Protein AF-A0A658Z668-F1 (afdb_monomer)

Structure (mmCIF, N/CA/C/O backbone):
data_AF-A0A658Z668-F1
#
_entry.id   AF-A0A658Z668-F1
#
loop_
_atom_site.group_PDB
_atom_site.id
_atom_site.type_symbol
_atom_site.label_atom_id
_atom_site.label_alt_id
_atom_site.label_comp_id
_atom_site.label_asym_id
_atom_site.label_entity_id
_atom_site.label_seq_id
_atom_site.pdbx_PDB_ins_code
_atom_site.Cartn_x
_atom_site.Cartn_y
_atom_site.Cartn_z
_atom_site.occupancy
_atom_site.B_iso_or_equiv
_atom_site.auth_seq_id
_atom_site.auth_comp_id
_atom_site.auth_asym_id
_atom_site.auth_atom_id
_atom_site.pdbx_PDB_model_num
ATOM 1 N N . MET A 1 1 ? -86.043 11.017 237.817 1.00 51.12 1 MET A N 1
ATOM 2 C CA . MET A 1 1 ? -86.835 11.667 236.751 1.00 51.12 1 MET A CA 1
ATOM 3 C C . MET A 1 1 ? -86.263 11.178 235.421 1.00 51.12 1 MET A C 1
ATOM 5 O O . MET A 1 1 ? -85.084 11.389 235.200 1.00 51.12 1 MET A O 1
ATOM 9 N N . ARG A 1 2 ? -86.997 10.385 234.622 1.00 54.81 2 ARG A N 1
ATOM 10 C CA . ARG A 1 2 ? -86.433 9.617 233.476 1.00 54.81 2 ARG A CA 1
ATOM 11 C C . ARG A 1 2 ? -86.508 10.338 232.110 1.00 54.81 2 ARG A C 1
ATOM 13 O O . ARG A 1 2 ? -86.181 9.729 231.101 1.00 54.81 2 ARG A O 1
ATOM 20 N N . ALA A 1 3 ? -86.957 11.595 232.071 1.00 55.66 3 ALA A N 1
ATOM 21 C CA . ALA A 1 3 ? -87.289 12.301 230.827 1.00 55.66 3 ALA A CA 1
ATOM 22 C C . ALA A 1 3 ? -86.110 13.075 230.196 1.00 55.66 3 ALA A C 1
ATOM 24 O O . ALA A 1 3 ? -85.898 12.981 228.990 1.00 55.66 3 ALA A O 1
ATOM 25 N N . GLU A 1 4 ? -85.298 13.786 230.986 1.00 57.91 4 GLU A N 1
ATOM 26 C CA . GLU A 1 4 ? -84.188 14.606 230.454 1.00 57.91 4 GLU A CA 1
ATOM 27 C C . GLU A 1 4 ? -83.091 13.771 229.774 1.00 57.91 4 GLU A C 1
ATOM 29 O O . GLU A 1 4 ? -82.489 14.204 228.793 1.00 57.91 4 GLU A O 1
ATOM 34 N N . THR A 1 5 ? -82.894 12.524 230.216 1.00 60.66 5 THR A N 1
ATOM 35 C CA . THR A 1 5 ? -81.938 11.577 229.617 1.00 60.66 5 THR A CA 1
ATOM 36 C C . THR A 1 5 ? -82.324 11.138 228.194 1.00 60.66 5 THR A C 1
ATOM 38 O O . THR A 1 5 ? -81.481 10.602 227.475 1.00 60.66 5 THR A O 1
ATOM 41 N N . ALA A 1 6 ? -83.577 11.352 227.773 1.00 58.72 6 ALA A N 1
ATOM 42 C CA . ALA A 1 6 ? -84.041 11.053 226.417 1.00 58.72 6 ALA A CA 1
ATOM 43 C C . ALA A 1 6 ? -83.915 12.259 225.471 1.00 58.72 6 ALA A C 1
ATOM 45 O O . ALA A 1 6 ? -83.539 12.080 224.316 1.00 58.72 6 ALA A O 1
ATOM 46 N N . ALA A 1 7 ? -84.179 13.478 225.957 1.00 61.78 7 ALA A N 1
ATOM 47 C CA . ALA A 1 7 ? -84.150 14.687 225.132 1.00 61.78 7 ALA A CA 1
ATOM 48 C C . ALA A 1 7 ? -82.731 15.037 224.651 1.00 61.78 7 ALA A C 1
ATOM 50 O O . ALA A 1 7 ? -82.522 15.235 223.457 1.00 61.78 7 ALA A O 1
ATOM 51 N N . LYS A 1 8 ? -81.730 15.032 225.546 1.00 63.38 8 LYS A N 1
ATOM 52 C CA . LYS A 1 8 ? -80.357 15.422 225.170 1.00 63.38 8 LYS A CA 1
ATOM 53 C C . LYS A 1 8 ? -79.717 14.456 224.159 1.00 63.38 8 LYS A C 1
ATOM 55 O O . LYS A 1 8 ? -79.049 14.886 223.228 1.00 63.38 8 LYS A O 1
ATOM 60 N N . ARG A 1 9 ? -80.038 13.160 224.263 1.00 60.38 9 ARG A N 1
ATOM 61 C CA . ARG A 1 9 ? -79.627 12.128 223.294 1.00 60.38 9 ARG A CA 1
ATOM 62 C C . ARG A 1 9 ? -80.238 12.287 221.897 1.00 60.38 9 ARG A C 1
ATOM 64 O O . ARG A 1 9 ? -79.729 11.664 220.974 1.00 60.38 9 ARG A O 1
ATOM 71 N N . ALA A 1 10 ? -81.312 13.061 221.732 1.00 61.50 10 ALA A N 1
ATOM 72 C CA . ALA A 1 10 ? -81.869 13.357 220.414 1.00 61.50 10 ALA A CA 1
ATOM 73 C C . ALA A 1 10 ? -81.111 14.502 219.715 1.00 61.50 10 ALA A C 1
ATOM 75 O O . ALA A 1 10 ? -80.903 14.434 218.507 1.00 61.50 10 ALA A O 1
ATOM 76 N N . GLU A 1 11 ? -80.642 15.505 220.467 1.00 62.16 11 GLU A N 1
ATOM 77 C CA . GLU A 1 11 ? -79.806 16.592 219.932 1.00 62.16 11 GLU A CA 1
ATOM 78 C C . GLU A 1 11 ? -78.427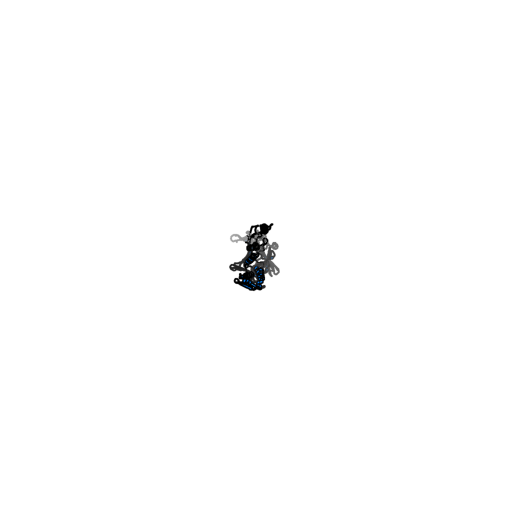 16.077 219.489 1.00 62.16 11 GLU A C 1
ATOM 80 O O . GLU A 1 11 ? -78.019 16.337 218.359 1.00 62.16 11 GLU A O 1
ATOM 85 N N . ASP A 1 12 ? -77.764 15.251 220.310 1.00 63.34 12 ASP A N 1
ATOM 86 C CA . ASP A 1 12 ? -76.439 14.684 219.990 1.00 63.34 12 ASP A CA 1
ATOM 87 C C . ASP A 1 12 ? -76.449 13.747 218.757 1.00 63.34 12 ASP A C 1
ATOM 89 O O . ASP A 1 12 ? -75.400 13.459 218.183 1.00 63.34 12 ASP A O 1
ATOM 93 N N . ILE A 1 13 ? -77.623 13.254 218.335 1.00 62.12 13 ILE A N 1
ATOM 94 C CA . ILE A 1 13 ? -77.790 12.464 217.100 1.00 62.12 13 ILE A CA 1
ATOM 95 C C . ILE A 1 13 ? -78.089 13.366 215.893 1.00 62.12 13 ILE A C 1
ATOM 97 O O . ILE A 1 13 ? -77.706 13.021 214.778 1.00 62.12 13 ILE A O 1
ATOM 101 N N . ALA A 1 14 ? -78.744 14.513 216.086 1.00 61.62 14 ALA A N 1
ATOM 102 C CA . ALA A 1 14 ? -79.091 15.420 214.993 1.00 61.62 14 ALA A CA 1
ATOM 103 C C . ALA A 1 14 ? -77.858 16.133 214.407 1.00 61.62 14 ALA A C 1
ATOM 105 O O . ALA A 1 14 ? -77.733 16.229 213.187 1.00 61.62 14 ALA A O 1
ATOM 106 N N . ASP A 1 15 ? -76.925 16.577 215.255 1.00 59.06 15 ASP A N 1
ATOM 107 C CA . ASP A 1 15 ? -75.764 17.373 214.817 1.00 59.06 15 ASP A CA 1
ATOM 108 C C . ASP A 1 15 ? -74.731 16.536 214.025 1.00 59.06 15 ASP A C 1
ATOM 110 O O . ASP A 1 15 ? -74.066 17.025 213.111 1.00 59.06 15 ASP A O 1
ATOM 114 N N . VAL A 1 16 ? -74.680 15.223 214.286 1.00 58.44 16 VAL A N 1
ATOM 115 C CA . VAL A 1 16 ? -73.841 14.241 213.565 1.00 58.44 16 VAL A CA 1
ATOM 116 C C . VAL A 1 16 ? -74.405 13.887 212.169 1.00 58.44 16 VAL A C 1
ATOM 118 O O . VAL A 1 16 ? -73.745 13.198 211.393 1.00 58.44 16 VAL A O 1
ATOM 121 N N . VAL A 1 17 ? -75.612 14.354 211.815 1.00 59.47 17 VAL A N 1
ATOM 122 C CA . VAL A 1 17 ? -76.338 13.979 210.579 1.00 59.47 17 VAL A CA 1
ATOM 123 C C . VAL A 1 17 ? -76.472 15.156 209.588 1.00 59.47 17 VAL A C 1
ATOM 125 O O . VAL A 1 17 ? -77.280 15.130 208.661 1.00 59.47 17 VAL A O 1
ATOM 128 N N . SER A 1 18 ? -75.624 16.181 209.707 1.00 61.19 18 SER A N 1
ATOM 129 C CA . SER A 1 18 ? -75.450 17.183 208.646 1.00 61.19 18 SER A CA 1
ATOM 130 C C . SER A 1 18 ? -74.690 16.580 207.447 1.00 61.19 18 SER A C 1
ATOM 132 O O . SER A 1 18 ? -73.541 16.156 207.556 1.00 61.19 18 SER A O 1
ATOM 134 N N . LEU A 1 19 ? -75.351 16.494 206.285 1.00 65.38 19 LEU A N 1
ATOM 135 C CA . LEU A 1 19 ? -74.789 15.926 205.051 1.00 65.38 19 LEU A CA 1
ATOM 136 C C . LEU A 1 19 ? -74.357 17.044 204.087 1.00 65.38 19 LEU A C 1
ATOM 138 O O . LEU A 1 19 ? -75.181 17.860 203.683 1.00 65.38 19 LEU A O 1
ATOM 142 N N . GLU A 1 20 ? -73.082 17.050 203.696 1.00 69.06 20 GLU A N 1
ATOM 143 C CA . GLU A 1 20 ? -72.516 17.957 202.684 1.00 69.06 20 GLU A CA 1
ATOM 144 C C . GLU A 1 20 ? -72.398 17.290 201.297 1.00 69.06 20 GLU A C 1
ATOM 146 O O . GLU A 1 20 ? -72.355 16.061 201.193 1.00 69.06 20 GLU A O 1
ATOM 151 N N . ASP A 1 21 ? -72.276 18.094 200.235 1.00 77.75 21 ASP A N 1
ATOM 152 C CA . ASP A 1 21 ? -72.000 17.624 198.869 1.00 77.75 21 ASP A CA 1
ATOM 153 C C . ASP A 1 21 ? -70.563 17.079 198.706 1.00 77.75 21 ASP A C 1
ATOM 155 O O . ASP A 1 21 ? -69.628 17.492 199.396 1.00 77.75 21 ASP A O 1
ATOM 159 N N . ALA A 1 22 ? -70.365 16.132 197.783 1.00 78.12 22 ALA A N 1
ATOM 160 C CA . ALA A 1 22 ? -69.050 15.545 197.518 1.00 78.12 22 ALA A CA 1
ATOM 161 C C . ALA A 1 22 ? -68.201 16.393 196.560 1.00 78.12 22 ALA A C 1
ATOM 163 O O . ALA A 1 22 ? -68.701 17.023 195.630 1.00 78.12 22 ALA A O 1
ATOM 164 N N . SER A 1 23 ? -66.883 16.294 196.718 1.00 77.44 23 SER A N 1
ATOM 165 C CA . SER A 1 23 ? -65.896 16.760 195.745 1.00 77.44 23 SER A CA 1
ATOM 166 C C . SER A 1 23 ? -64.946 15.622 195.359 1.00 77.44 23 SER A C 1
ATOM 168 O O . SER A 1 23 ? -64.979 14.530 195.926 1.00 77.44 23 SER A O 1
ATOM 170 N N . THR A 1 24 ? -64.028 15.881 194.428 1.00 75.56 24 THR A N 1
ATOM 171 C CA . THR A 1 24 ? -62.938 14.947 194.090 1.00 75.56 24 THR A CA 1
ATOM 172 C C . THR A 1 24 ? -61.946 14.711 195.241 1.00 75.56 24 THR A C 1
ATOM 174 O O . THR A 1 24 ? -61.105 13.820 195.140 1.00 75.56 24 THR A O 1
ATOM 177 N N . THR A 1 25 ? -62.043 15.467 196.344 1.00 75.38 25 THR A N 1
ATOM 178 C CA . THR A 1 25 ? -61.158 15.379 197.521 1.00 75.38 25 THR A CA 1
ATOM 179 C C . THR A 1 25 ? -61.887 15.208 198.864 1.00 75.38 25 THR A C 1
ATOM 181 O O . THR A 1 25 ? -61.241 14.852 199.850 1.00 75.38 25 THR A O 1
ATOM 184 N N . LYS A 1 26 ? -63.214 15.402 198.933 1.00 73.69 26 LYS A N 1
ATOM 185 C CA . LYS A 1 26 ? -64.041 15.269 200.150 1.00 73.69 26 LYS A CA 1
ATOM 186 C C . LYS A 1 26 ? -65.277 14.406 199.870 1.00 73.69 26 LYS A C 1
ATOM 188 O O . LYS A 1 26 ? -65.947 14.579 198.857 1.00 73.69 26 LYS A O 1
ATOM 193 N N . LYS A 1 27 ? -65.594 13.468 200.770 1.00 76.25 27 LYS A N 1
ATOM 194 C CA . LYS A 1 27 ? -66.795 12.617 200.659 1.00 76.25 27 LYS A CA 1
ATOM 195 C C . LYS A 1 27 ? -68.055 13.401 201.043 1.00 76.25 27 LYS A C 1
ATOM 197 O O . LYS A 1 27 ? -68.027 14.123 202.034 1.00 76.25 27 LYS A O 1
ATOM 202 N N . GLY A 1 28 ? -69.139 13.177 200.305 1.00 77.69 28 GLY A N 1
ATOM 203 C CA . GLY A 1 28 ? -70.449 13.802 200.497 1.00 77.69 28 GLY A CA 1
ATOM 204 C C . GLY A 1 28 ? -71.508 13.182 199.574 1.00 77.69 28 GLY A C 1
ATOM 205 O O . GLY A 1 28 ? -71.284 12.098 199.026 1.00 77.69 28 GLY A O 1
ATOM 206 N N . ILE A 1 29 ? -72.640 13.859 199.382 1.00 78.31 29 ILE A N 1
ATOM 207 C CA . ILE A 1 29 ? -73.712 13.481 198.438 1.00 78.31 29 ILE A CA 1
ATOM 208 C C . ILE A 1 29 ? -73.478 14.092 197.043 1.00 78.31 29 ILE A C 1
ATOM 210 O O . ILE A 1 29 ? -72.864 15.143 196.920 1.00 78.31 29 ILE A O 1
ATOM 214 N N . VAL A 1 30 ? -73.932 13.430 195.971 1.00 79.88 30 VAL A N 1
ATOM 215 C CA . VAL A 1 30 ? -73.777 13.900 194.575 1.00 79.88 30 VAL A CA 1
ATOM 216 C C . VAL A 1 30 ? -75.022 13.567 193.754 1.00 79.88 30 VAL A C 1
ATOM 218 O O . VAL A 1 30 ? -75.559 12.462 193.843 1.00 79.88 30 VAL A O 1
ATOM 221 N N . GLN A 1 31 ? -75.454 14.507 192.908 1.00 82.88 31 GLN A N 1
ATOM 222 C CA . GLN A 1 31 ? -76.500 14.274 191.910 1.00 82.88 31 GLN A CA 1
ATOM 223 C C . GLN A 1 31 ? -75.943 13.610 190.638 1.00 82.88 31 GLN A C 1
ATOM 225 O O . GLN A 1 31 ? -74.828 13.887 190.192 1.00 82.88 31 GLN A O 1
ATOM 230 N N . LEU A 1 32 ? -76.748 12.732 190.031 1.00 83.19 32 LEU A N 1
ATOM 231 C CA . LEU A 1 32 ? -76.383 11.965 188.838 1.00 83.19 32 LEU A CA 1
ATOM 232 C C . LEU A 1 32 ? -77.015 12.559 187.569 1.00 83.19 32 LEU A C 1
ATOM 234 O O . LEU A 1 32 ? -78.211 12.845 187.551 1.00 83.19 32 LEU A O 1
ATOM 238 N N . SER A 1 33 ? -76.249 12.660 186.478 1.00 84.94 33 SER A N 1
ATOM 239 C CA . SER A 1 33 ? -76.722 13.154 185.174 1.00 84.94 33 SER A CA 1
ATOM 240 C C . SER A 1 33 ? -76.619 12.101 184.070 1.00 84.94 33 SER A C 1
ATOM 242 O O . SER A 1 33 ? -75.652 11.347 183.993 1.00 84.94 33 SER A O 1
ATOM 244 N N . SER A 1 34 ? -77.618 12.061 183.183 1.00 83.00 34 SER A N 1
ATOM 245 C CA . SER A 1 34 ? -77.660 11.150 182.023 1.00 83.00 34 SER A CA 1
ATOM 246 C C . SER A 1 34 ? -77.466 11.848 180.669 1.00 83.00 34 SER A C 1
ATOM 248 O O . SER A 1 34 ? -77.690 11.223 179.633 1.00 83.00 34 SER A O 1
ATOM 250 N N . ALA A 1 35 ? -77.072 13.125 180.655 1.00 82.31 35 ALA A N 1
ATOM 251 C CA . ALA A 1 35 ? -76.768 13.845 179.419 1.00 82.31 35 ALA A CA 1
ATOM 252 C C . ALA A 1 35 ? -75.419 13.390 178.832 1.00 82.31 35 ALA A C 1
ATOM 254 O O . ALA A 1 35 ? -74.403 13.376 179.523 1.00 82.31 35 ALA A O 1
ATOM 255 N N . THR A 1 36 ? -75.397 13.050 177.542 1.00 82.75 36 THR A N 1
ATOM 256 C CA . THR A 1 36 ? -74.214 12.530 176.822 1.00 82.75 36 THR A CA 1
ATOM 257 C C . THR A 1 36 ? -73.243 13.620 176.356 1.00 82.75 36 THR A C 1
ATOM 259 O O . THR A 1 36 ? -72.246 13.326 175.706 1.00 82.75 36 THR A O 1
ATOM 262 N N . ASN A 1 37 ? -73.553 14.879 176.661 1.00 82.50 37 ASN A N 1
ATOM 263 C CA . ASN A 1 37 ? -72.807 16.086 176.307 1.00 82.50 37 ASN A CA 1
ATOM 264 C C . ASN A 1 37 ? -72.781 17.104 177.470 1.00 82.50 37 ASN A C 1
ATOM 266 O O . ASN A 1 37 ? -72.728 18.309 177.236 1.00 82.50 37 ASN A O 1
ATOM 270 N N . SER A 1 38 ? -72.881 16.631 178.720 1.00 79.50 38 SER A N 1
ATOM 271 C CA . SER A 1 38 ? -72.844 17.496 179.908 1.00 79.50 38 SER A CA 1
ATOM 272 C C . SER A 1 38 ? -71.505 18.229 180.028 1.00 79.50 38 SER A C 1
ATOM 274 O O . SER A 1 38 ? -70.455 17.600 179.949 1.00 79.50 38 SER A O 1
ATOM 276 N N . ALA A 1 39 ? -71.559 19.536 180.296 1.00 79.75 39 ALA A N 1
ATOM 277 C CA . ALA A 1 39 ? -70.400 20.367 180.638 1.00 79.75 39 ALA A CA 1
ATOM 278 C C . ALA A 1 39 ? -70.295 20.670 182.151 1.00 79.75 39 ALA A C 1
ATOM 280 O O . ALA A 1 39 ? -69.489 21.498 182.561 1.00 79.75 39 ALA A O 1
ATOM 281 N N . SER A 1 40 ? -71.141 20.052 182.985 1.00 77.50 40 SER A N 1
ATOM 282 C CA . SER A 1 40 ? -71.130 20.243 184.443 1.00 77.50 40 SER A CA 1
ATOM 283 C C . SER A 1 40 ? -70.110 19.325 185.121 1.00 77.50 40 SER A C 1
ATOM 285 O O . SER A 1 40 ? -70.158 18.111 184.931 1.00 77.50 40 SER A O 1
ATOM 287 N N . GLU A 1 41 ? -69.247 19.908 185.957 1.00 77.19 41 GLU A N 1
ATOM 288 C CA . GLU A 1 41 ? -68.268 19.194 186.795 1.00 77.19 41 GLU A CA 1
ATOM 289 C C . GLU A 1 41 ? -68.808 18.830 188.195 1.00 77.19 41 GLU A C 1
ATOM 291 O O . GLU A 1 41 ? -68.177 18.072 188.926 1.00 77.19 41 GLU A O 1
ATOM 296 N N . SER A 1 42 ? -69.987 19.340 188.574 1.00 75.06 42 SER A N 1
ATOM 297 C CA . SER A 1 42 ? -70.639 19.094 189.873 1.00 75.06 42 SER A CA 1
ATOM 298 C C . SER A 1 42 ? -71.630 17.919 189.868 1.00 75.06 42 SER A C 1
ATOM 300 O O . SER A 1 42 ? -72.244 17.619 190.891 1.00 75.06 42 SER A O 1
ATOM 302 N N . LEU A 1 43 ? -71.797 17.243 188.726 1.00 84.00 43 LEU A N 1
ATOM 303 C CA . LEU A 1 43 ? -72.711 16.114 188.539 1.00 84.00 43 LEU A CA 1
ATOM 304 C C . LEU A 1 43 ? -71.938 14.882 188.065 1.00 84.00 43 LEU A C 1
ATOM 306 O O . LEU A 1 43 ? -71.180 14.957 187.099 1.00 84.00 43 LEU A O 1
ATOM 310 N N . ALA A 1 44 ? -72.175 13.718 188.672 1.00 82.31 44 ALA A N 1
ATOM 311 C CA . ALA A 1 44 ? -71.560 12.481 188.194 1.00 82.31 44 ALA A CA 1
ATOM 312 C C . ALA A 1 44 ? -72.331 11.901 186.995 1.00 82.31 44 ALA A C 1
ATOM 314 O O . ALA A 1 44 ? -73.559 11.774 187.015 1.00 82.31 44 ALA A O 1
ATOM 315 N N . ALA A 1 45 ? -71.607 11.517 185.943 1.00 82.88 45 ALA A N 1
ATOM 316 C CA . ALA A 1 45 ? -72.193 10.884 184.765 1.00 82.88 45 ALA A CA 1
ATOM 317 C C . ALA A 1 45 ? -72.724 9.476 185.090 1.00 82.88 45 ALA A C 1
ATOM 319 O O . ALA A 1 45 ? -72.027 8.651 185.683 1.00 82.88 45 ALA A O 1
ATOM 320 N N . THR A 1 46 ? -73.948 9.163 184.661 1.00 86.62 46 THR A N 1
ATOM 321 C CA . THR A 1 46 ? -74.492 7.804 184.764 1.00 86.62 46 THR A CA 1
ATOM 322 C C . THR A 1 46 ? -73.855 6.868 183.737 1.00 86.62 46 THR A C 1
ATOM 324 O O . THR A 1 46 ? -73.473 7.275 182.637 1.00 86.62 46 THR A O 1
ATOM 327 N N . ALA A 1 47 ? -73.850 5.564 184.035 1.00 84.38 47 ALA A N 1
ATOM 328 C CA . ALA A 1 47 ? -73.417 4.527 183.093 1.00 84.38 47 ALA A CA 1
ATOM 329 C C . ALA A 1 47 ? -74.157 4.585 181.736 1.00 84.38 47 ALA A C 1
ATOM 331 O O . ALA A 1 47 ? -73.593 4.217 180.706 1.00 84.38 47 ALA A O 1
ATOM 332 N N . LYS A 1 48 ? -75.398 5.101 181.712 1.00 85.38 48 LYS A N 1
ATOM 333 C CA . LYS A 1 48 ? -76.166 5.331 180.479 1.00 85.38 48 LYS A CA 1
ATOM 334 C C . LYS A 1 48 ? -75.500 6.375 179.576 1.00 85.38 48 LYS A C 1
ATOM 336 O O . LYS A 1 48 ? -75.400 6.137 178.376 1.00 85.38 48 LYS A O 1
ATOM 341 N N . ALA A 1 49 ? -75.033 7.493 180.137 1.00 87.06 49 ALA A N 1
ATOM 342 C CA . ALA A 1 49 ? -74.348 8.533 179.370 1.00 87.06 49 ALA A CA 1
ATOM 343 C C . ALA A 1 49 ? -73.012 8.020 178.805 1.00 87.06 49 ALA A C 1
ATOM 345 O O . ALA A 1 49 ? -72.747 8.170 177.613 1.00 87.06 49 ALA A O 1
ATOM 346 N N . VAL A 1 50 ? -72.224 7.330 179.640 1.00 86.06 50 VAL A N 1
ATOM 347 C CA . VAL A 1 50 ? -70.933 6.736 179.247 1.00 86.06 50 VAL A CA 1
ATOM 348 C C . VAL A 1 50 ? -71.097 5.730 178.102 1.00 86.06 50 VAL A C 1
ATOM 350 O O . VAL A 1 50 ? -70.346 5.787 177.128 1.00 86.06 50 VAL A O 1
ATOM 353 N N . LYS A 1 51 ? -72.106 4.845 178.160 1.00 86.56 51 LYS A N 1
ATOM 354 C CA . LYS A 1 51 ? -72.318 3.837 177.108 1.00 86.56 51 LYS A CA 1
ATOM 355 C C . LYS A 1 51 ? -72.596 4.467 175.739 1.00 86.56 51 LYS A C 1
ATOM 357 O O . LYS A 1 51 ? -72.005 4.035 174.757 1.00 86.56 51 LYS A O 1
ATOM 362 N N . VAL A 1 52 ? -73.456 5.486 175.663 1.00 87.38 52 VAL A N 1
ATOM 363 C CA . VAL A 1 52 ? -73.821 6.116 174.377 1.00 87.38 52 VAL A CA 1
ATOM 364 C C . VAL A 1 52 ? -72.616 6.797 173.721 1.00 87.38 52 VAL A C 1
ATOM 366 O O . VAL A 1 52 ? -72.427 6.672 172.513 1.00 87.38 52 VAL A O 1
ATOM 369 N N . VAL A 1 53 ? -71.762 7.460 174.508 1.00 86.25 53 VAL A N 1
ATOM 370 C CA . VAL A 1 53 ? -70.512 8.057 174.003 1.00 86.25 53 VAL A CA 1
ATOM 371 C C . VAL A 1 53 ? -69.567 6.976 173.459 1.00 86.25 53 VAL A C 1
ATOM 373 O O . VAL A 1 53 ? -68.963 7.157 172.398 1.00 86.25 53 VAL A O 1
ATOM 376 N N . MET A 1 54 ? -69.479 5.825 174.132 1.00 86.19 54 MET A N 1
ATOM 377 C CA . MET A 1 54 ? -68.645 4.708 173.680 1.00 86.19 54 MET A CA 1
ATOM 378 C C . MET A 1 54 ? -69.192 4.043 172.403 1.00 86.19 54 MET A C 1
ATOM 380 O O . MET A 1 54 ? -68.426 3.756 171.483 1.00 86.19 54 MET A O 1
ATOM 384 N N . ASP A 1 55 ? -70.513 3.854 172.310 1.00 85.69 55 ASP A N 1
ATOM 385 C CA . ASP A 1 55 ? -71.186 3.279 171.137 1.00 85.69 55 ASP A CA 1
ATOM 386 C C . ASP A 1 55 ? -70.983 4.140 169.871 1.00 85.69 55 ASP A C 1
ATOM 388 O O . ASP A 1 55 ? -70.803 3.591 168.785 1.00 85.69 55 ASP A O 1
ATOM 392 N N . GLU A 1 56 ? -70.980 5.475 169.989 1.00 85.19 56 GLU A N 1
ATOM 393 C CA . GLU A 1 56 ? -70.674 6.384 168.869 1.00 85.19 56 GLU A CA 1
ATOM 394 C C . GLU A 1 56 ? -69.181 6.430 168.524 1.00 85.19 56 GLU A C 1
ATOM 396 O O . GLU A 1 56 ? -68.817 6.477 167.348 1.00 85.19 56 GLU A O 1
ATOM 401 N N . THR A 1 57 ? -68.299 6.372 169.525 1.00 82.69 57 THR A N 1
ATOM 402 C CA . THR A 1 57 ? -66.845 6.357 169.286 1.00 82.69 57 THR A CA 1
ATOM 403 C C . THR A 1 57 ? -66.437 5.124 168.472 1.00 82.69 57 THR A C 1
ATOM 405 O O . THR A 1 57 ? -65.651 5.240 167.534 1.00 82.69 57 THR A O 1
ATOM 408 N N . ASN A 1 58 ? -67.062 3.971 168.736 1.00 81.44 58 ASN A N 1
ATOM 409 C CA . ASN A 1 58 ? -66.844 2.721 168.001 1.00 81.44 58 ASN A CA 1
ATOM 410 C C . ASN A 1 58 ? -67.310 2.738 166.527 1.00 81.44 58 ASN A C 1
ATOM 412 O O . ASN A 1 58 ? -67.002 1.800 165.794 1.00 81.44 58 ASN A O 1
ATOM 416 N N . LYS A 1 59 ? -68.040 3.766 166.065 1.00 79.62 59 LYS A N 1
ATOM 417 C CA . LYS A 1 59 ? -68.477 3.895 164.657 1.00 79.62 59 LYS A CA 1
ATOM 418 C C . LYS A 1 59 ? -67.516 4.701 163.780 1.00 79.62 59 LYS A C 1
ATOM 420 O O . LYS A 1 59 ? -67.720 4.768 162.569 1.00 79.62 59 LYS A O 1
ATOM 425 N N . LYS A 1 60 ? -66.505 5.357 164.360 1.00 80.06 60 LYS A N 1
ATOM 426 C CA . LYS A 1 60 ? -65.574 6.224 163.621 1.00 80.06 60 LYS A CA 1
ATOM 427 C C . LYS A 1 60 ? -64.286 5.481 163.272 1.00 80.06 60 LYS A C 1
ATOM 429 O O . LYS A 1 60 ? -63.772 4.699 164.064 1.00 80.06 60 LYS A O 1
ATOM 434 N N . ALA A 1 61 ? -63.758 5.740 162.077 1.00 73.94 61 ALA A N 1
ATOM 435 C CA . ALA A 1 61 ? -62.505 5.144 161.626 1.00 73.94 61 ALA A CA 1
ATOM 436 C C . ALA A 1 61 ? -61.285 5.748 162.364 1.00 73.94 61 ALA A C 1
ATOM 438 O O . ALA A 1 61 ? -61.334 6.923 162.746 1.00 73.94 61 ALA A O 1
ATOM 439 N N . PRO A 1 62 ? -60.179 4.994 162.536 1.00 76.44 62 PRO A N 1
ATOM 440 C CA . PRO A 1 62 ? -58.934 5.521 163.093 1.00 76.44 62 PRO A CA 1
ATOM 441 C C . PRO A 1 62 ? -58.395 6.711 162.290 1.00 76.44 62 PRO A C 1
ATOM 443 O O . PRO A 1 62 ? -58.383 6.683 161.060 1.00 76.44 62 PRO A O 1
ATOM 446 N N . LEU A 1 63 ? -57.909 7.744 162.987 1.00 76.56 63 LEU A N 1
ATOM 447 C CA . LEU A 1 63 ? -57.448 8.990 162.359 1.00 76.56 63 LEU A CA 1
ATOM 448 C C . LEU A 1 63 ? -56.193 8.799 161.486 1.00 76.56 63 LEU A C 1
ATOM 450 O O . LEU A 1 63 ? -56.042 9.475 160.473 1.00 76.56 63 LEU A O 1
ATOM 454 N N . ASN A 1 64 ? -55.313 7.866 161.863 1.00 67.88 64 ASN A N 1
ATOM 455 C CA . ASN A 1 64 ? -54.139 7.480 161.081 1.00 67.88 64 ASN A CA 1
ATOM 456 C C . ASN A 1 64 ? -54.393 6.149 160.366 1.00 67.88 64 ASN A C 1
ATOM 458 O O . ASN A 1 64 ? -54.699 5.150 161.014 1.00 67.88 64 ASN A O 1
ATOM 462 N N . SER A 1 65 ? -54.191 6.139 159.046 1.00 70.38 65 SER A N 1
ATOM 463 C CA . SER A 1 65 ? -54.293 4.959 158.170 1.00 70.38 65 SER A CA 1
ATOM 464 C C . SER A 1 65 ? -55.588 4.138 158.337 1.00 70.38 65 SER A C 1
ATOM 466 O O . SER A 1 65 ? -55.523 2.949 158.658 1.00 70.38 65 SER A O 1
ATOM 468 N N . PRO A 1 66 ? -56.778 4.733 158.118 1.00 77.62 66 PRO A N 1
ATOM 469 C CA . PRO A 1 66 ? -58.031 3.986 158.149 1.00 77.62 66 PRO A CA 1
ATOM 470 C C . PRO A 1 66 ? -58.052 2.910 157.053 1.00 77.62 66 PRO A C 1
ATOM 472 O O . PRO A 1 66 ? -57.937 3.210 155.864 1.00 77.62 66 PRO A O 1
ATOM 475 N N . ALA A 1 67 ? -58.247 1.650 157.447 1.00 77.50 67 ALA A N 1
ATOM 476 C CA . ALA A 1 67 ? -58.486 0.559 156.510 1.00 77.50 67 ALA A CA 1
ATOM 477 C C . ALA A 1 67 ? -59.900 0.689 155.919 1.00 77.50 67 ALA A C 1
ATOM 479 O O . ALA A 1 67 ? -60.893 0.404 156.590 1.00 77.50 67 ALA A O 1
ATOM 480 N N . LEU A 1 68 ? -59.995 1.150 154.671 1.00 77.81 68 LEU A N 1
ATOM 481 C CA . LEU A 1 68 ? -61.267 1.284 153.964 1.00 77.81 68 LEU A CA 1
ATOM 482 C C . LEU A 1 68 ? -61.742 -0.089 153.467 1.00 77.81 68 LEU A C 1
ATOM 484 O O . LEU A 1 68 ? -60.998 -0.805 152.800 1.00 77.81 68 LEU A O 1
ATOM 488 N N . THR A 1 69 ? -62.993 -0.440 153.761 1.00 70.12 69 THR A N 1
ATOM 489 C CA . THR A 1 69 ? -63.651 -1.666 153.286 1.00 70.12 69 THR A CA 1
ATOM 490 C C . THR A 1 69 ? -64.944 -1.323 152.539 1.00 70.12 69 THR A C 1
ATOM 492 O O . THR A 1 69 ? -65.498 -0.234 152.693 1.00 70.12 69 THR A O 1
ATOM 495 N N . GLY A 1 70 ? -65.414 -2.228 151.675 1.00 75.62 70 GLY A N 1
ATOM 496 C CA . GLY A 1 70 ? -66.508 -1.938 150.742 1.00 75.62 70 GLY A CA 1
ATOM 497 C C . GLY A 1 70 ? -66.032 -1.149 149.516 1.00 75.62 70 GLY A C 1
ATOM 498 O O . GLY A 1 70 ? -64.929 -1.375 149.027 1.00 75.62 70 GLY A O 1
ATOM 499 N N . THR A 1 71 ? -66.871 -0.243 148.997 1.00 75.88 71 THR A N 1
ATOM 500 C CA . THR A 1 71 ? -66.576 0.563 147.791 1.00 75.88 71 THR A CA 1
ATOM 501 C C . THR A 1 71 ? -66.468 2.055 148.150 1.00 75.88 71 THR A C 1
ATOM 503 O O . THR A 1 71 ? -67.452 2.783 148.016 1.00 75.88 71 THR A O 1
ATOM 506 N N . PRO A 1 72 ? -65.317 2.534 148.659 1.00 76.56 72 PRO A N 1
ATOM 507 C CA . PRO A 1 72 ? -65.144 3.940 149.018 1.00 76.56 72 PRO A CA 1
ATOM 508 C C . PRO A 1 72 ? -65.125 4.841 147.773 1.00 76.56 72 PRO A C 1
ATOM 510 O O . PRO A 1 72 ? -64.358 4.619 146.837 1.00 76.56 72 PRO A O 1
ATOM 513 N N . THR A 1 73 ? -65.943 5.894 147.772 1.00 79.12 73 THR A N 1
ATOM 514 C CA . THR A 1 73 ? -66.008 6.887 146.689 1.00 79.12 73 THR A CA 1
ATOM 515 C C . THR A 1 73 ? -65.179 8.128 147.017 1.00 79.12 73 THR A C 1
ATOM 517 O O . THR A 1 73 ? -65.332 8.701 148.094 1.00 79.12 73 THR A O 1
ATOM 520 N N . THR A 1 74 ? -64.364 8.591 146.067 1.00 79.56 74 THR A N 1
ATOM 521 C CA . THR A 1 74 ? -63.575 9.835 146.155 1.00 79.56 74 THR A CA 1
ATOM 522 C C . THR A 1 74 ? -63.825 10.711 144.915 1.00 79.56 74 THR A C 1
ATOM 524 O O . THR A 1 74 ? -64.064 10.151 143.839 1.00 79.56 74 THR A O 1
ATOM 527 N N . PRO A 1 75 ? -63.786 12.056 145.011 1.00 84.56 75 PRO A N 1
ATOM 528 C CA . PRO A 1 75 ? -63.861 12.934 143.843 1.00 84.56 75 PRO A CA 1
ATOM 529 C C . PRO A 1 75 ? -62.780 12.623 142.794 1.00 84.56 75 PRO A C 1
ATOM 531 O O . PRO A 1 75 ? -61.656 12.247 143.126 1.00 84.56 75 PRO A O 1
ATOM 534 N N . THR A 1 76 ? -63.105 12.808 141.512 1.00 84.69 76 THR A N 1
ATOM 535 C CA . THR A 1 76 ? -62.127 12.686 140.418 1.00 84.69 76 THR A CA 1
ATOM 536 C C . THR A 1 76 ? -61.254 13.938 140.357 1.00 84.69 76 THR A C 1
ATOM 538 O O . THR A 1 76 ? -61.769 15.045 140.217 1.00 84.69 76 THR A O 1
ATOM 541 N N . ALA A 1 77 ? -59.936 13.768 140.465 1.00 83.44 77 ALA A N 1
ATOM 542 C CA . ALA A 1 77 ? -58.983 14.875 140.434 1.00 83.44 77 ALA A CA 1
ATOM 543 C C . ALA A 1 77 ? -58.763 15.427 139.003 1.00 83.44 77 ALA A C 1
ATOM 545 O O . ALA A 1 77 ? -58.872 14.668 138.035 1.00 83.44 77 ALA A O 1
ATOM 546 N N . PRO A 1 78 ? -58.404 16.718 138.839 1.00 83.50 78 PRO A N 1
ATOM 547 C CA . PRO A 1 78 ? -58.005 17.281 137.546 1.00 83.50 78 PRO A CA 1
ATOM 548 C C . PRO A 1 78 ? -56.744 16.618 136.963 1.00 83.50 78 PRO A C 1
ATOM 550 O O . PRO A 1 78 ? -55.833 16.235 137.704 1.00 83.50 78 PRO A O 1
ATOM 553 N N . LYS A 1 79 ? -56.658 16.522 135.627 1.00 75.81 79 LYS A N 1
ATOM 554 C CA . LYS A 1 79 ? -55.505 15.953 134.894 1.00 75.81 79 LYS A CA 1
ATOM 555 C C . LYS A 1 79 ? -54.187 16.620 135.322 1.00 75.81 79 LYS A C 1
ATOM 557 O O . LYS A 1 79 ? -54.079 17.840 135.275 1.00 75.81 79 LYS A O 1
ATOM 562 N N . GLY A 1 80 ? -53.190 15.817 135.704 1.00 79.31 80 GLY A N 1
ATOM 563 C CA . GLY A 1 80 ? -51.879 16.304 136.160 1.00 79.31 80 GLY A CA 1
ATOM 564 C C . GLY A 1 80 ? -51.737 16.452 137.680 1.00 79.31 80 GLY A C 1
ATOM 565 O O . GLY A 1 80 ? -50.673 16.847 138.148 1.00 79.31 80 GLY A O 1
ATOM 566 N N . THR A 1 81 ? -52.766 16.106 138.461 1.00 85.62 81 THR A N 1
ATOM 567 C CA . THR A 1 81 ? -52.673 16.048 139.928 1.00 85.62 81 THR A CA 1
ATOM 568 C C . THR A 1 81 ? -51.656 14.984 140.361 1.00 85.62 81 THR A C 1
ATOM 570 O O . THR A 1 81 ? -51.772 13.816 139.990 1.00 85.62 81 THR A O 1
ATOM 573 N N . ASN A 1 82 ? -50.660 15.391 141.153 1.00 82.06 82 ASN A N 1
ATOM 574 C CA . ASN A 1 82 ? -49.506 14.576 141.558 1.00 82.06 82 ASN A CA 1
ATOM 575 C C . ASN A 1 82 ? -49.209 14.642 143.073 1.00 82.06 82 ASN A C 1
ATOM 577 O O . ASN A 1 82 ? -48.058 14.548 143.498 1.00 82.06 82 ASN A O 1
ATOM 581 N N . ASN A 1 83 ? -50.247 14.836 143.887 1.00 83.25 83 ASN A N 1
ATOM 582 C CA . ASN A 1 83 ? -50.166 14.866 145.349 1.00 83.25 83 ASN A CA 1
ATOM 583 C C . ASN A 1 83 ? -50.572 13.500 145.958 1.00 83.25 83 ASN A C 1
ATOM 585 O O . ASN A 1 83 ? -50.767 12.518 145.248 1.00 83.25 83 ASN A O 1
ATOM 589 N N . THR A 1 84 ? -50.714 13.433 147.283 1.00 82.06 84 THR A N 1
ATOM 590 C CA . THR A 1 84 ? -51.059 12.209 148.032 1.00 82.06 84 THR A CA 1
ATOM 591 C C . THR A 1 84 ? -52.561 11.872 148.072 1.00 82.06 84 THR A C 1
ATOM 593 O O . THR A 1 84 ? -52.983 11.056 148.893 1.00 82.06 84 THR A O 1
ATOM 596 N N . GLN A 1 85 ? -53.396 12.481 147.221 1.00 86.56 85 GLN A N 1
ATOM 597 C CA . GLN A 1 85 ? -54.825 12.150 147.134 1.00 86.56 85 GLN A CA 1
ATOM 598 C C . GLN A 1 85 ? -55.050 10.753 146.529 1.00 86.56 85 GLN A C 1
ATOM 600 O O . GLN A 1 85 ? -54.312 10.302 145.656 1.00 86.56 85 GLN A O 1
ATOM 605 N N . ILE A 1 86 ? -56.117 10.071 146.962 1.00 81.25 86 ILE A N 1
ATOM 606 C CA . ILE A 1 86 ? -56.516 8.775 146.395 1.00 81.25 86 ILE A CA 1
ATOM 607 C C . ILE A 1 86 ? -57.007 8.986 144.957 1.00 81.25 86 ILE A C 1
ATOM 609 O O . ILE A 1 86 ? -57.997 9.686 144.727 1.00 81.25 86 ILE A O 1
ATOM 613 N N . ALA A 1 87 ? -56.346 8.346 143.992 1.00 83.12 87 ALA A N 1
ATOM 614 C CA . ALA A 1 87 ? -56.744 8.391 142.592 1.00 83.12 87 ALA A CA 1
ATOM 615 C C . ALA A 1 87 ? -58.052 7.613 142.355 1.00 83.12 87 ALA A C 1
ATOM 617 O O . ALA A 1 87 ? -58.124 6.403 142.563 1.00 83.12 87 ALA A O 1
ATOM 618 N N . SER A 1 88 ? -59.087 8.303 141.870 1.00 87.88 88 SER A N 1
ATOM 619 C CA . SER A 1 88 ? -60.310 7.660 141.365 1.00 87.88 88 SER A CA 1
ATOM 620 C C . SER A 1 88 ? -60.037 6.834 140.095 1.00 87.88 88 SER A C 1
ATOM 622 O O . SER A 1 88 ? -59.165 7.190 139.300 1.00 87.88 88 SER A O 1
ATOM 624 N N . THR A 1 89 ? -60.845 5.806 139.829 1.00 85.12 89 THR A N 1
ATOM 625 C CA . THR A 1 89 ? -60.749 4.985 138.604 1.00 85.12 89 THR A CA 1
ATOM 626 C C . THR A 1 89 ? -60.899 5.799 137.311 1.00 85.12 89 THR A C 1
ATOM 628 O O . THR A 1 89 ? -60.207 5.522 136.332 1.00 85.12 89 THR A O 1
ATOM 631 N N . ALA A 1 90 ? -61.732 6.846 137.316 1.00 84.50 90 ALA A N 1
ATOM 632 C CA . ALA A 1 90 ? -61.904 7.759 136.184 1.00 84.50 90 ALA A CA 1
ATOM 633 C C . ALA A 1 90 ? -60.608 8.514 135.821 1.00 84.50 90 ALA A C 1
ATOM 635 O O . ALA A 1 90 ? -60.291 8.668 134.643 1.00 84.50 90 ALA A O 1
ATOM 636 N N . TYR A 1 91 ? -59.822 8.924 136.825 1.00 89.31 91 TYR A N 1
ATOM 637 C CA . TYR A 1 91 ? -58.520 9.571 136.618 1.00 89.31 91 TYR A CA 1
ATOM 638 C C . TYR A 1 91 ? -57.511 8.626 135.947 1.00 89.31 91 TYR A C 1
ATOM 640 O O . TYR A 1 91 ? -56.819 9.017 135.009 1.00 89.31 91 TYR A O 1
ATOM 648 N N . VAL A 1 92 ? -57.468 7.363 136.389 1.00 85.31 92 VAL A N 1
ATOM 649 C CA . VAL A 1 92 ? -56.560 6.342 135.839 1.00 85.31 92 VAL A CA 1
ATOM 650 C C . VAL A 1 92 ? -56.894 6.029 134.377 1.00 85.31 92 VAL A C 1
ATOM 652 O O . VAL A 1 92 ? -55.995 6.015 133.540 1.00 85.31 92 VAL A O 1
ATOM 655 N N . MET A 1 93 ? -58.176 5.857 134.037 1.00 84.38 93 MET A N 1
ATOM 656 C CA . MET A 1 93 ? -58.599 5.623 132.647 1.00 84.38 93 MET A CA 1
ATOM 657 C C . MET A 1 93 ? -58.228 6.790 131.718 1.00 84.38 93 MET A C 1
ATOM 659 O O . MET A 1 93 ? -57.714 6.567 130.622 1.00 84.38 93 MET A O 1
ATOM 663 N N . ALA A 1 94 ? -58.412 8.036 132.171 1.00 82.88 94 ALA A N 1
ATOM 664 C CA . ALA A 1 94 ? -58.032 9.224 131.404 1.00 82.88 94 ALA A CA 1
ATOM 665 C C . ALA A 1 94 ? -56.507 9.355 131.195 1.00 82.88 94 ALA A C 1
ATOM 667 O O . ALA A 1 94 ? -56.069 9.907 130.185 1.00 82.88 94 ALA A O 1
ATOM 668 N N . ALA A 1 95 ? -55.695 8.845 132.128 1.00 82.56 95 ALA A N 1
ATOM 669 C CA . ALA A 1 95 ? -54.240 8.800 131.988 1.00 82.56 95 ALA A CA 1
ATOM 670 C C . ALA A 1 95 ? -53.778 7.722 130.989 1.00 82.56 95 ALA A C 1
ATOM 672 O O . ALA A 1 95 ? -52.875 7.984 130.198 1.00 82.56 95 ALA A O 1
ATOM 673 N N . ILE A 1 96 ? -54.419 6.545 130.981 1.00 81.44 96 ILE A N 1
ATOM 674 C CA . ILE A 1 96 ? -54.097 5.447 130.051 1.00 81.44 96 ILE A CA 1
ATOM 675 C C . ILE A 1 96 ? -54.409 5.840 128.601 1.00 81.44 96 ILE A C 1
ATOM 677 O O . ILE A 1 96 ? -53.568 5.636 127.728 1.00 81.44 96 ILE A O 1
ATOM 681 N N . ALA A 1 97 ? -55.569 6.452 128.339 1.00 77.06 97 ALA A N 1
ATOM 682 C CA . ALA A 1 97 ? -55.940 6.891 126.989 1.00 77.06 97 ALA A CA 1
ATOM 683 C C . ALA A 1 97 ? -54.895 7.849 126.380 1.00 77.06 97 ALA A C 1
ATOM 685 O O . ALA A 1 97 ? -54.456 7.660 125.250 1.00 77.06 97 ALA A O 1
ATOM 686 N N . ALA A 1 98 ? -54.407 8.809 127.174 1.00 74.75 98 ALA A N 1
ATOM 687 C CA . ALA A 1 98 ? -53.394 9.771 126.741 1.00 74.75 98 ALA A CA 1
ATOM 688 C C . ALA A 1 98 ? -52.008 9.153 126.450 1.00 74.75 98 ALA A C 1
ATOM 690 O O . ALA A 1 98 ? -51.197 9.794 125.787 1.00 74.75 98 ALA A O 1
ATOM 691 N N . LEU A 1 99 ? -51.725 7.942 126.947 1.00 74.06 99 LEU A N 1
ATOM 692 C CA . LEU A 1 99 ? -50.510 7.193 126.614 1.00 74.06 99 LEU A CA 1
ATOM 693 C C . LEU A 1 99 ? -50.663 6.448 125.278 1.00 74.06 99 LEU A C 1
ATOM 695 O O . LEU A 1 99 ? -49.723 6.417 124.487 1.00 74.06 99 LEU A O 1
ATOM 699 N N . VAL A 1 100 ? -51.846 5.889 125.001 1.00 71.75 100 VAL A N 1
ATOM 700 C CA . VAL A 1 100 ? -52.128 5.165 123.747 1.00 71.75 100 VAL A CA 1
ATOM 701 C C . VAL A 1 100 ? -52.024 6.101 122.538 1.00 71.75 100 VAL A C 1
ATOM 703 O O . VAL A 1 100 ? -51.306 5.772 121.593 1.00 71.75 100 VAL A O 1
ATOM 706 N N . ASP A 1 101 ? -52.611 7.300 122.628 1.00 65.31 101 ASP A N 1
ATOM 707 C CA . ASP A 1 101 ? -52.554 8.351 121.593 1.00 65.31 101 ASP A CA 1
ATOM 708 C C . ASP A 1 101 ? -51.132 8.902 121.326 1.00 65.31 101 ASP A C 1
ATOM 710 O O . ASP A 1 101 ? -50.943 9.710 120.419 1.00 65.31 101 ASP A O 1
ATOM 714 N N . SER A 1 102 ? -50.117 8.481 122.095 1.00 64.31 102 SER A N 1
ATOM 715 C CA . SER A 1 102 ? -48.709 8.877 121.909 1.00 64.31 102 SER A CA 1
ATOM 716 C C . SER A 1 102 ? -47.841 7.839 121.173 1.00 64.31 102 SER A C 1
ATOM 718 O O . SER A 1 102 ? -46.617 7.976 121.134 1.00 64.31 102 SER A O 1
ATOM 720 N N . SER A 1 103 ? -48.445 6.795 120.591 1.00 58.91 103 SER A N 1
ATOM 721 C CA . SER A 1 103 ? -47.711 5.702 119.926 1.00 58.91 103 SER A CA 1
ATOM 722 C C . SER A 1 103 ? -47.278 6.045 118.477 1.00 58.91 103 SER A C 1
ATOM 724 O O . SER A 1 103 ? -48.087 6.626 117.755 1.00 58.91 103 SER A O 1
ATOM 726 N N . PRO A 1 104 ? -46.056 5.688 118.006 1.00 63.81 104 PRO A N 1
ATOM 727 C CA . PRO A 1 104 ? -45.472 6.270 116.779 1.00 63.81 104 PRO A CA 1
ATOM 728 C C . PRO A 1 104 ? -45.681 5.476 115.468 1.00 63.81 104 PRO A C 1
ATOM 730 O O . PRO A 1 104 ? -46.122 4.327 115.469 1.00 63.81 104 PRO A O 1
ATOM 733 N N . ASP A 1 105 ? -45.242 6.081 114.355 1.00 56.09 105 ASP A N 1
ATOM 734 C CA . ASP A 1 105 ? -45.468 5.751 112.926 1.00 56.09 105 ASP A CA 1
ATOM 735 C C . ASP A 1 105 ? -45.193 4.310 112.429 1.00 56.09 105 ASP A C 1
ATOM 737 O O . ASP A 1 105 ? -45.488 3.983 111.278 1.00 56.09 105 ASP A O 1
ATOM 741 N N . ALA A 1 106 ? -44.649 3.409 113.252 1.00 57.62 106 ALA A N 1
ATOM 742 C CA . ALA A 1 106 ? -44.255 2.056 112.833 1.00 57.62 106 ALA A CA 1
ATOM 743 C C . ALA A 1 106 ? -45.433 1.138 112.430 1.00 57.62 106 ALA A C 1
ATOM 745 O O . ALA A 1 106 ? -45.214 0.087 111.831 1.00 57.62 106 ALA A O 1
ATOM 746 N N . LEU A 1 107 ? -46.675 1.529 112.733 1.00 57.25 107 LEU A N 1
ATOM 747 C CA . LEU A 1 107 ? -47.899 0.851 112.283 1.00 57.25 107 LEU A CA 1
ATOM 748 C C . LEU A 1 107 ? -48.385 1.305 110.892 1.00 57.25 107 LEU A C 1
ATOM 750 O O . LEU A 1 107 ? -49.253 0.650 110.318 1.00 57.25 107 LEU A O 1
ATOM 754 N N . ASN A 1 108 ? -47.825 2.380 110.326 1.00 61.78 108 ASN A N 1
ATOM 755 C CA . ASN A 1 108 ? -48.223 2.897 109.013 1.00 61.78 108 ASN A CA 1
ATOM 756 C C . ASN A 1 108 ? -47.546 2.138 107.848 1.00 61.78 108 ASN A C 1
ATOM 758 O O . ASN A 1 108 ? -48.189 1.794 106.858 1.00 61.78 108 ASN A O 1
ATOM 762 N N . THR A 1 109 ? -46.265 1.786 107.984 1.00 66.62 109 THR A N 1
ATOM 763 C CA . THR A 1 109 ? -45.435 1.268 106.875 1.00 66.62 109 THR A CA 1
ATOM 764 C C . THR A 1 109 ? -45.894 -0.070 106.285 1.00 66.62 109 THR A C 1
ATOM 766 O O . THR A 1 109 ? -45.758 -0.279 105.080 1.00 66.62 109 THR A O 1
ATOM 769 N N . LEU A 1 110 ? -46.472 -0.979 107.080 1.00 75.06 110 LEU A N 1
ATOM 770 C CA . LEU A 1 110 ? -47.048 -2.228 106.551 1.00 75.06 110 LEU A CA 1
ATOM 771 C C . LEU A 1 110 ? -48.324 -1.976 105.732 1.00 75.06 110 LEU A C 1
ATOM 773 O O . LEU A 1 110 ? -48.553 -2.654 104.731 1.00 75.06 110 LEU A O 1
ATOM 777 N N . ASN A 1 111 ? -49.126 -0.985 106.126 1.00 73.00 111 ASN A N 1
ATOM 778 C CA . ASN A 1 111 ? -50.322 -0.569 105.398 1.00 73.00 111 ASN A CA 1
ATOM 779 C C . ASN A 1 111 ? -49.953 0.176 104.101 1.00 73.00 111 ASN A C 1
ATOM 781 O O . ASN A 1 111 ? -50.559 -0.064 103.060 1.00 73.00 111 ASN A O 1
ATOM 785 N N . GLU A 1 112 ? -48.908 1.008 104.127 1.00 73.94 112 GLU A N 1
ATOM 786 C CA . GLU A 1 112 ? -48.363 1.668 102.932 1.00 73.94 112 GLU A CA 1
ATOM 787 C C . GLU A 1 112 ? -47.766 0.669 101.930 1.00 73.94 112 GLU A C 1
ATOM 789 O O . GLU A 1 112 ? -48.028 0.784 100.734 1.00 73.94 112 GLU A O 1
ATOM 794 N N . LEU A 1 113 ? -47.023 -0.346 102.390 1.00 77.56 113 LEU A N 1
ATOM 795 C CA . LEU A 1 113 ? -46.504 -1.416 101.527 1.00 77.56 113 LEU A CA 1
ATOM 796 C C . LEU A 1 113 ? -47.628 -2.256 100.906 1.00 77.56 113 LEU A C 1
ATOM 798 O O . LEU A 1 113 ? -47.574 -2.558 99.714 1.00 77.56 113 LEU A O 1
ATOM 802 N N . ALA A 1 114 ? -48.661 -2.598 101.682 1.00 76.06 114 ALA A N 1
ATOM 803 C CA . ALA A 1 114 ? -49.839 -3.287 101.162 1.00 76.06 114 ALA A CA 1
ATOM 804 C C . ALA A 1 114 ? -50.553 -2.436 100.096 1.00 76.06 114 ALA A C 1
ATOM 806 O O . ALA A 1 114 ? -50.804 -2.921 98.991 1.00 76.06 114 ALA A O 1
ATOM 807 N N . ALA A 1 115 ? -50.784 -1.148 100.370 1.00 78.19 115 ALA A N 1
ATOM 808 C CA . ALA A 1 115 ? -51.416 -0.220 99.435 1.00 78.19 115 ALA A CA 1
ATOM 809 C C . ALA A 1 115 ? -50.582 0.010 98.159 1.00 78.19 115 ALA A C 1
ATOM 811 O O . ALA A 1 115 ? -51.141 0.033 97.062 1.00 78.19 115 ALA A O 1
ATOM 812 N N . ALA A 1 116 ? -49.253 0.115 98.270 1.00 79.56 116 ALA A N 1
ATOM 813 C CA . ALA A 1 116 ? -48.341 0.271 97.133 1.00 79.56 116 ALA A CA 1
ATOM 814 C C . ALA A 1 116 ? -48.316 -0.958 96.203 1.00 79.56 116 ALA A C 1
ATOM 816 O O . ALA A 1 116 ? -48.091 -0.817 95.002 1.00 79.56 116 ALA A O 1
ATOM 817 N N . LEU A 1 117 ? -48.600 -2.152 96.738 1.00 83.44 117 LEU A N 1
ATOM 818 C CA . LEU A 1 117 ? -48.806 -3.390 95.975 1.00 83.44 117 LEU A CA 1
ATOM 819 C C . LEU A 1 117 ? -50.286 -3.628 95.600 1.00 83.44 117 LEU A C 1
ATOM 821 O O . LEU A 1 117 ? -50.646 -4.712 95.144 1.00 83.44 117 LEU A O 1
ATOM 825 N N . GLY A 1 118 ? -51.153 -2.622 95.772 1.00 83.94 118 GLY A N 1
ATOM 826 C CA . GLY A 1 118 ? -52.564 -2.658 95.373 1.00 83.94 118 GLY A CA 1
ATOM 827 C C . GLY A 1 118 ? -53.494 -3.430 96.313 1.00 83.94 118 GLY A C 1
ATOM 828 O O . GLY A 1 118 ? -54.609 -3.755 95.914 1.00 83.94 118 GLY A O 1
ATOM 829 N N . ASN A 1 119 ? -53.057 -3.729 97.542 1.00 84.44 119 ASN A N 1
ATOM 830 C CA . ASN A 1 119 ? -53.738 -4.597 98.512 1.00 84.44 119 ASN A CA 1
ATOM 831 C C . ASN A 1 119 ? -54.082 -5.991 97.951 1.00 84.44 119 ASN A C 1
ATOM 833 O O . ASN A 1 119 ? -55.083 -6.592 98.339 1.00 84.44 119 ASN A O 1
ATOM 837 N N . ASP A 1 120 ? -53.265 -6.505 97.029 1.00 85.62 120 ASP A N 1
ATOM 838 C CA . ASP A 1 120 ? -53.522 -7.767 96.341 1.00 85.62 120 ASP A CA 1
ATOM 839 C C . ASP A 1 120 ? -52.992 -8.980 97.140 1.00 85.62 120 ASP A C 1
ATOM 841 O O . ASP A 1 120 ? -51.777 -9.208 97.174 1.00 85.62 120 ASP A O 1
ATOM 845 N N . PRO A 1 121 ? -53.866 -9.817 97.741 1.00 85.81 121 PRO A N 1
ATOM 846 C CA . PRO A 1 121 ? -53.438 -11.012 98.472 1.00 85.81 121 PRO A CA 1
ATOM 847 C C . PRO A 1 121 ? -52.810 -12.083 97.565 1.00 85.81 121 PRO A C 1
ATOM 849 O O . PRO A 1 121 ? -52.200 -13.025 98.065 1.00 85.81 121 PRO A O 1
ATOM 852 N N . ASN A 1 122 ? -52.939 -11.949 96.241 1.00 89.38 122 ASN A N 1
ATOM 853 C CA . ASN A 1 122 ? -52.373 -12.838 95.234 1.00 89.38 122 ASN A CA 1
ATOM 854 C C . ASN A 1 122 ? -51.342 -12.120 94.343 1.00 89.38 122 ASN A C 1
ATOM 856 O O . ASN A 1 122 ? -51.122 -12.564 93.217 1.00 89.38 122 ASN A O 1
ATOM 860 N N . PHE A 1 123 ? -50.686 -11.051 94.823 1.00 88.44 123 PHE A N 1
ATOM 861 C CA . PHE A 1 123 ? -49.770 -10.205 94.034 1.00 88.44 123 PHE A CA 1
ATOM 862 C C . PHE A 1 123 ? -48.795 -10.985 93.130 1.00 88.44 123 PHE A C 1
ATOM 864 O O . PHE A 1 123 ? -48.607 -10.629 91.966 1.00 88.44 123 PHE A O 1
ATOM 871 N N . ALA A 1 124 ? -48.213 -12.083 93.630 1.00 87.69 124 ALA A N 1
ATOM 872 C CA . ALA A 1 124 ? -47.345 -12.958 92.839 1.00 87.69 124 ALA A CA 1
ATOM 873 C C . ALA A 1 124 ? -48.077 -13.561 91.624 1.00 87.69 124 ALA A C 1
ATOM 875 O O . ALA A 1 124 ? -47.603 -13.425 90.500 1.00 87.69 124 ALA A O 1
ATOM 876 N N . THR A 1 125 ? -49.262 -14.144 91.825 1.00 89.75 125 THR A N 1
ATOM 877 C CA . THR A 1 125 ? -50.136 -14.664 90.761 1.00 89.75 125 THR A CA 1
ATOM 878 C C . THR A 1 125 ? -50.576 -13.558 89.803 1.00 89.75 125 THR A C 1
ATOM 880 O O . THR A 1 125 ? -50.556 -13.752 88.590 1.00 89.75 125 THR A O 1
ATOM 883 N N . THR A 1 126 ? -50.934 -12.378 90.314 1.00 89.44 126 THR A N 1
ATOM 884 C CA . THR A 1 126 ? -51.350 -11.236 89.489 1.00 89.44 126 THR A CA 1
ATOM 885 C C . THR A 1 126 ? -50.213 -10.724 88.616 1.00 89.44 126 THR A C 1
ATOM 887 O O . THR A 1 126 ? -50.435 -10.478 87.431 1.00 89.44 126 THR A O 1
ATOM 890 N N . MET A 1 127 ? -48.984 -10.631 89.132 1.00 90.94 127 MET A N 1
ATOM 891 C CA . MET A 1 127 ? -47.817 -10.302 88.310 1.00 90.94 127 MET A CA 1
ATOM 892 C C . MET A 1 127 ? -47.449 -11.426 87.343 1.00 90.94 127 MET A C 1
ATOM 894 O O . MET A 1 127 ? -47.180 -11.134 86.180 1.00 90.94 127 MET A O 1
ATOM 898 N N . THR A 1 128 ? -47.527 -12.700 87.740 1.00 88.56 128 THR A N 1
ATOM 899 C CA . THR A 1 128 ? -47.358 -13.831 86.812 1.00 88.56 128 THR A CA 1
ATOM 900 C C . THR A 1 128 ? -48.360 -13.754 85.656 1.00 88.56 128 THR A C 1
ATOM 902 O O . THR A 1 128 ? -47.953 -13.856 84.502 1.00 88.56 128 THR A O 1
ATOM 905 N N . ASN A 1 129 ? -49.637 -13.473 85.927 1.00 87.62 129 ASN A N 1
ATOM 906 C CA . ASN A 1 129 ? -50.676 -13.305 84.906 1.00 87.62 129 ASN A CA 1
ATOM 907 C C . ASN A 1 129 ? -50.445 -12.055 84.039 1.00 87.62 129 ASN A C 1
ATOM 909 O O . ASN A 1 129 ? -50.535 -12.114 82.811 1.00 87.62 129 ASN A O 1
ATOM 913 N N . ALA A 1 130 ? -50.106 -10.923 84.663 1.00 87.19 130 ALA A N 1
ATOM 914 C CA . ALA A 1 130 ? -49.834 -9.667 83.971 1.00 87.19 130 ALA A CA 1
ATOM 915 C C . ALA A 1 130 ? -48.609 -9.756 83.049 1.00 87.19 130 ALA A C 1
ATOM 917 O O . ALA A 1 130 ? -48.582 -9.054 82.037 1.00 87.19 130 ALA A O 1
ATOM 918 N N . LEU A 1 131 ? -47.625 -10.602 83.379 1.00 86.88 131 LEU A N 1
ATOM 919 C CA . LEU A 1 131 ? -46.439 -10.898 82.571 1.00 86.88 131 LEU A CA 1
ATOM 920 C C . LEU A 1 131 ? -46.713 -11.959 81.495 1.00 86.88 131 LEU A C 1
ATOM 922 O O . LEU A 1 131 ? -46.370 -11.736 80.335 1.00 86.88 131 LEU A O 1
ATOM 926 N N . ALA A 1 132 ? -47.388 -13.063 81.834 1.00 84.94 132 ALA A N 1
ATOM 927 C CA . ALA A 1 132 ? -47.764 -14.113 80.881 1.00 84.94 132 ALA A CA 1
ATOM 928 C C . ALA A 1 132 ? -48.613 -13.562 79.719 1.00 84.94 132 ALA A C 1
ATOM 930 O O . ALA A 1 132 ? -48.445 -13.961 78.569 1.00 84.94 132 ALA A O 1
ATOM 931 N N . GLY A 1 133 ? -49.465 -12.571 80.000 1.00 81.50 133 GLY A N 1
ATOM 932 C CA . GLY A 1 133 ? -50.249 -11.852 78.998 1.00 81.50 133 GLY A CA 1
ATOM 933 C C . GLY A 1 133 ? -49.504 -10.765 78.207 1.00 81.50 133 GLY A C 1
ATOM 934 O O . GLY A 1 133 ? -50.171 -10.015 77.500 1.00 81.50 133 GLY A O 1
ATOM 935 N N . LYS A 1 134 ? -48.173 -10.601 78.318 1.00 82.25 134 LYS A N 1
ATOM 936 C CA . LYS A 1 134 ? -47.431 -9.573 77.550 1.00 82.25 134 LYS A CA 1
ATOM 937 C C . LYS A 1 134 ? -47.091 -10.020 76.134 1.00 82.25 134 LYS A C 1
ATOM 939 O O . LYS A 1 134 ? -47.366 -9.271 75.204 1.00 82.25 134 LYS A O 1
ATOM 944 N N . GLN A 1 135 ? -46.541 -11.222 75.964 1.00 81.38 135 GLN A N 1
ATOM 945 C CA . GLN A 1 135 ? -46.188 -11.750 74.641 1.00 81.38 135 GLN A CA 1
ATOM 946 C C . GLN A 1 135 ? -47.419 -11.886 73.713 1.00 81.38 135 GLN A C 1
ATOM 948 O O . GLN A 1 135 ? -47.323 -11.426 72.579 1.00 81.38 135 GLN A O 1
ATOM 953 N N . PRO A 1 136 ? -48.599 -12.366 74.176 1.00 82.88 136 PRO A N 1
ATOM 954 C CA . PRO A 1 136 ? -49.817 -12.429 73.357 1.00 82.88 136 PRO A CA 1
ATOM 955 C C . PRO A 1 136 ? -50.420 -11.088 72.901 1.00 82.88 136 PRO A C 1
ATOM 957 O O . PRO A 1 136 ? -51.378 -11.097 72.132 1.00 82.88 136 PRO A O 1
ATOM 960 N N . LYS A 1 137 ? -49.940 -9.935 73.395 1.00 84.38 137 LYS A N 1
ATOM 961 C CA . LYS A 1 137 ? -50.481 -8.614 73.007 1.00 84.38 137 LYS A CA 1
ATOM 962 C C . LYS A 1 137 ? -49.964 -8.104 71.670 1.00 84.38 137 LYS A C 1
ATOM 964 O O . LYS A 1 137 ? -50.560 -7.185 71.118 1.00 84.38 137 LYS A O 1
ATOM 969 N N . ASP A 1 138 ? -48.882 -8.687 71.175 1.00 88.31 138 ASP A N 1
ATOM 970 C CA . ASP A 1 138 ? -48.362 -8.433 69.843 1.00 88.31 138 ASP A CA 1
ATOM 971 C C . ASP A 1 138 ? -48.526 -9.721 69.030 1.00 88.31 138 ASP A C 1
ATOM 973 O O . ASP A 1 138 ? -47.952 -10.769 69.350 1.00 88.31 138 ASP A O 1
ATOM 977 N N . ALA A 1 139 ? -49.389 -9.671 68.017 1.00 89.81 139 ALA A N 1
ATOM 978 C CA . ALA A 1 139 ? -49.746 -10.850 67.237 1.00 89.81 139 ALA A CA 1
ATOM 979 C C . ALA A 1 139 ? -48.558 -11.345 66.385 1.00 89.81 139 ALA A C 1
ATOM 981 O O . ALA A 1 139 ? -48.384 -12.552 66.220 1.00 89.81 139 ALA A O 1
ATOM 982 N N . THR A 1 140 ? -47.660 -10.447 65.970 1.00 90.94 140 THR A N 1
ATOM 983 C CA . THR A 1 140 ? -46.409 -10.780 65.281 1.00 90.94 140 THR A CA 1
ATOM 984 C C . THR A 1 140 ? -45.411 -11.485 66.211 1.00 90.94 140 THR A C 1
ATOM 986 O O . THR A 1 140 ? -44.875 -12.531 65.837 1.00 90.94 140 THR A O 1
ATOM 989 N N . LEU A 1 141 ? -45.198 -11.005 67.444 1.00 90.69 141 LEU A N 1
ATOM 990 C CA . LEU A 1 141 ? -44.374 -11.709 68.443 1.00 90.69 141 LEU A CA 1
ATOM 991 C C . LEU A 1 141 ? -44.978 -13.066 68.820 1.00 90.69 141 LEU A C 1
ATOM 993 O O . LEU A 1 141 ? -44.246 -14.039 68.994 1.00 90.69 141 LEU A O 1
ATOM 997 N N . THR A 1 142 ? -46.307 -13.147 68.907 1.00 90.19 142 THR A N 1
ATOM 998 C CA . THR A 1 142 ? -47.031 -14.402 69.155 1.00 90.19 142 THR A CA 1
ATOM 999 C C . THR A 1 142 ? -46.779 -15.411 68.038 1.00 90.19 142 THR A C 1
ATOM 1001 O O . THR A 1 142 ? -46.435 -16.560 68.313 1.00 90.19 142 THR A O 1
ATOM 1004 N N . ALA A 1 143 ? -46.887 -14.976 66.781 1.00 92.06 143 ALA A N 1
ATOM 1005 C CA . ALA A 1 143 ? -46.654 -15.816 65.616 1.00 92.06 143 ALA A CA 1
ATOM 1006 C C . ALA A 1 143 ? -45.199 -16.296 65.517 1.00 92.06 143 ALA A C 1
ATOM 1008 O O . ALA A 1 143 ? -44.966 -17.475 65.263 1.00 92.06 143 ALA A O 1
ATOM 1009 N N . LEU A 1 144 ? -44.223 -15.414 65.767 1.00 92.19 144 LEU A N 1
ATOM 1010 C CA . LEU A 1 144 ? -42.797 -15.759 65.771 1.00 92.19 144 LEU A CA 1
ATOM 1011 C C . LEU A 1 144 ? -42.435 -16.735 66.902 1.00 92.19 144 LEU A C 1
ATOM 1013 O O . LEU A 1 144 ? -41.699 -17.692 66.671 1.00 92.19 144 LEU A O 1
ATOM 1017 N N . ALA A 1 145 ? -42.964 -16.527 68.110 1.00 90.25 145 ALA A N 1
ATOM 1018 C CA . ALA A 1 145 ? -42.712 -17.406 69.253 1.00 90.25 145 ALA A CA 1
ATOM 1019 C C . ALA A 1 145 ? -43.446 -18.758 69.161 1.00 90.25 145 ALA A C 1
ATOM 1021 O O . ALA A 1 145 ? -43.043 -19.717 69.817 1.00 90.25 145 ALA A O 1
ATOM 1022 N N . GLY A 1 146 ? -44.503 -18.849 68.347 1.00 90.06 146 GLY A N 1
ATOM 1023 C CA . GLY A 1 146 ? -45.202 -20.098 68.032 1.00 90.06 146 GLY A CA 1
ATOM 1024 C C . GLY A 1 146 ? -44.491 -20.989 67.002 1.00 90.06 146 GLY A C 1
ATOM 1025 O O . GLY A 1 146 ? -44.945 -22.106 66.754 1.00 90.06 146 GLY A O 1
ATOM 1026 N N . LEU A 1 147 ? -43.392 -20.530 66.391 1.00 94.12 147 LEU A N 1
ATOM 1027 C CA . LEU A 1 147 ? -42.642 -21.316 65.410 1.00 94.12 147 LEU A CA 1
ATOM 1028 C C . LEU A 1 147 ? -41.874 -22.463 66.084 1.00 94.12 147 LEU A C 1
ATOM 1030 O O . LEU A 1 147 ? -41.059 -22.250 66.980 1.00 94.12 147 LEU A O 1
ATOM 1034 N N . ALA A 1 148 ? -42.086 -23.690 65.605 1.00 91.25 148 ALA A N 1
ATOM 1035 C CA . ALA A 1 148 ? -41.381 -24.868 66.105 1.00 91.25 148 ALA A CA 1
ATOM 1036 C C . ALA A 1 148 ? -39.871 -24.786 65.812 1.00 91.25 148 ALA A C 1
ATOM 1038 O O . ALA A 1 148 ? -39.457 -24.684 64.657 1.00 91.25 148 ALA A O 1
ATOM 1039 N N . THR A 1 149 ? -39.032 -24.871 66.844 1.00 86.94 149 THR A N 1
ATOM 1040 C CA . THR A 1 149 ? -37.575 -24.818 66.677 1.00 86.94 149 THR A CA 1
ATOM 1041 C C . THR A 1 149 ? -37.065 -26.036 65.902 1.00 86.94 149 THR A C 1
ATOM 1043 O O . THR A 1 149 ? -37.306 -27.186 66.266 1.00 86.94 149 THR A O 1
ATOM 1046 N N . ALA A 1 150 ? -36.346 -25.788 64.807 1.00 90.00 150 ALA A N 1
ATOM 1047 C CA . ALA A 1 150 ? -35.753 -26.828 63.974 1.00 90.00 150 ALA A CA 1
ATOM 1048 C C . ALA A 1 150 ? -34.517 -26.297 63.237 1.00 90.00 150 ALA A C 1
ATOM 1050 O O . ALA A 1 150 ? -34.466 -25.127 62.853 1.00 90.00 150 ALA A O 1
ATOM 1051 N N . ALA A 1 151 ? -33.537 -27.174 63.012 1.00 90.75 151 ALA A N 1
ATOM 1052 C CA . ALA A 1 151 ? -32.399 -26.877 62.149 1.00 90.75 151 ALA A CA 1
ATOM 1053 C C . ALA A 1 151 ? -32.855 -26.617 60.702 1.00 90.75 151 ALA A C 1
ATOM 1055 O O . ALA A 1 151 ? -33.900 -27.106 60.267 1.00 90.75 151 ALA A O 1
ATOM 1056 N N . ASP A 1 152 ? -32.040 -25.877 59.950 1.00 91.69 152 ASP A N 1
ATOM 1057 C CA . ASP A 1 152 ? -32.232 -25.628 58.517 1.00 91.69 152 ASP A CA 1
ATOM 1058 C C . ASP A 1 152 ? -33.581 -24.965 58.162 1.00 91.69 152 ASP A C 1
ATOM 1060 O O . ASP A 1 152 ? -34.151 -25.211 57.096 1.00 91.69 152 ASP A O 1
ATOM 1064 N N . ARG A 1 153 ? -34.102 -24.102 59.046 1.00 93.19 153 ARG A N 1
ATOM 1065 C CA . ARG A 1 153 ? -35.333 -23.323 58.828 1.00 93.19 153 ARG A CA 1
ATOM 1066 C C . ARG A 1 153 ? -35.091 -21.817 58.808 1.00 93.19 153 ARG A C 1
ATOM 1068 O O . ARG A 1 153 ? -34.220 -21.311 59.508 1.00 93.19 153 ARG A O 1
ATOM 1075 N N . PHE A 1 154 ? -35.916 -21.111 58.038 1.00 92.06 154 PHE A N 1
ATOM 1076 C CA . PHE A 1 154 ? -35.961 -19.651 57.973 1.00 92.06 154 PHE A CA 1
ATOM 1077 C C . PHE A 1 154 ? -37.381 -19.146 58.305 1.00 92.06 154 PHE A C 1
ATOM 1079 O O . PHE A 1 154 ? -38.324 -19.511 57.592 1.00 92.06 154 PHE A O 1
ATOM 1086 N N . PRO A 1 155 ? -37.563 -18.342 59.372 1.00 93.56 155 PRO A N 1
ATOM 1087 C CA . PRO A 1 155 ? -38.823 -17.661 59.668 1.00 93.56 155 PRO A CA 1
ATOM 1088 C C . PRO A 1 155 ? -39.218 -16.668 58.574 1.00 93.56 155 PRO A C 1
ATOM 1090 O O . PRO A 1 155 ? -38.415 -15.834 58.167 1.00 93.56 155 PRO A O 1
ATOM 1093 N N . TYR A 1 156 ? -40.469 -16.727 58.125 1.00 93.12 156 TYR A N 1
ATOM 1094 C CA . TYR A 1 156 ? -41.041 -15.766 57.181 1.00 93.12 156 TYR A CA 1
ATOM 1095 C C . TYR A 1 156 ? -42.536 -15.571 57.447 1.00 93.12 156 TYR A C 1
ATOM 1097 O O . TYR A 1 156 ? -43.176 -16.424 58.059 1.00 93.12 156 TYR A O 1
ATOM 1105 N N . PHE A 1 157 ? -43.106 -14.462 56.977 1.00 94.88 157 PHE A N 1
ATOM 1106 C CA . PHE A 1 157 ? -44.540 -14.202 57.092 1.00 94.88 157 PHE A CA 1
ATOM 1107 C C . PHE A 1 157 ? -45.287 -14.672 55.840 1.00 94.88 157 PHE A C 1
ATOM 1109 O O . PHE A 1 157 ? -44.858 -14.430 54.714 1.00 94.88 157 PHE A O 1
ATOM 1116 N N . THR A 1 158 ? -46.419 -15.339 56.055 1.00 94.25 158 THR A N 1
ATOM 1117 C CA . THR A 1 158 ? -47.374 -15.786 55.018 1.00 94.25 158 THR A CA 1
ATOM 1118 C C . THR A 1 158 ? -48.611 -14.884 54.933 1.00 94.25 158 THR A C 1
ATOM 1120 O O . THR A 1 158 ? -49.378 -14.967 53.979 1.00 94.25 158 THR A 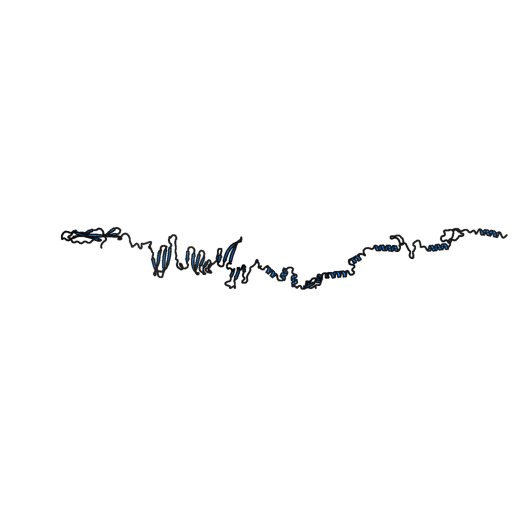O 1
ATOM 1123 N N . GLY A 1 159 ? -48.775 -13.996 55.914 1.00 93.44 159 GLY A N 1
ATOM 1124 C CA . GLY A 1 159 ? -49.796 -12.960 56.015 1.00 93.44 159 GLY A CA 1
ATOM 1125 C C . GLY A 1 159 ? -49.468 -12.035 57.191 1.00 93.44 159 GLY A C 1
ATOM 1126 O O . GLY A 1 159 ? -48.494 -12.279 57.910 1.00 93.44 159 GLY A O 1
ATOM 1127 N N . ASN A 1 160 ? -50.267 -10.984 57.401 1.00 91.62 160 ASN A N 1
ATOM 1128 C CA . ASN A 1 160 ? -50.105 -10.113 58.571 1.00 91.62 160 ASN A CA 1
ATOM 1129 C C . ASN A 1 160 ? -50.263 -10.946 59.850 1.00 91.62 160 ASN A C 1
ATOM 1131 O O . ASN A 1 160 ? -51.237 -11.684 59.965 1.00 91.62 160 ASN A O 1
ATOM 1135 N N . ASP A 1 161 ? -49.297 -10.864 60.766 1.00 91.88 161 ASP A N 1
ATOM 1136 C CA . ASP A 1 161 ? -49.260 -11.652 62.007 1.00 91.88 161 ASP A CA 1
ATOM 1137 C C . ASP A 1 161 ? -49.334 -13.187 61.827 1.00 91.88 161 ASP A C 1
ATOM 1139 O O . ASP A 1 161 ? -49.669 -13.908 62.764 1.00 91.88 161 ASP A O 1
ATOM 1143 N N . VAL A 1 162 ? -48.995 -13.722 60.644 1.00 93.38 162 VAL A N 1
ATOM 1144 C CA . VAL A 1 162 ? -48.938 -15.176 60.398 1.00 93.38 162 VAL A CA 1
ATOM 1145 C C . VAL A 1 162 ? -47.546 -15.575 59.924 1.00 93.38 162 VAL A C 1
ATOM 1147 O O . VAL A 1 162 ? -47.215 -15.482 58.739 1.00 93.38 162 VAL A O 1
ATOM 1150 N N . ALA A 1 163 ? -46.724 -16.048 60.858 1.00 94.94 163 ALA A N 1
ATOM 1151 C CA . ALA A 1 163 ? -45.388 -16.560 60.588 1.00 94.94 163 ALA A CA 1
ATOM 1152 C C . ALA A 1 163 ? -45.406 -18.063 60.249 1.00 94.94 163 ALA A C 1
ATOM 1154 O O . ALA A 1 163 ? -46.248 -18.823 60.724 1.00 94.94 163 ALA A O 1
ATOM 1155 N N . SER A 1 164 ? -44.445 -18.499 59.439 1.00 95.38 164 SER A N 1
ATOM 1156 C CA . SER A 1 164 ? -44.193 -19.897 59.088 1.00 95.38 164 SER A CA 1
ATOM 1157 C C . SER A 1 164 ? -42.687 -20.135 58.900 1.00 95.38 164 SER A C 1
ATOM 1159 O O . SER A 1 164 ? -41.880 -19.206 58.961 1.00 95.38 164 SER A O 1
ATOM 1161 N N . LEU A 1 165 ? -42.289 -21.391 58.684 1.00 94.75 165 LEU A N 1
ATOM 1162 C CA . LEU A 1 165 ? -40.894 -21.801 58.502 1.00 94.75 165 LEU A CA 1
ATOM 1163 C C . LEU A 1 165 ? -40.664 -22.364 57.103 1.00 94.75 165 LEU A C 1
ATOM 1165 O O . LEU A 1 165 ? -41.110 -23.470 56.788 1.00 94.75 165 LEU A O 1
ATOM 1169 N N . ALA A 1 166 ? -39.892 -21.646 56.292 1.00 93.38 166 ALA A N 1
ATOM 1170 C CA . ALA A 1 166 ? -39.358 -22.181 55.049 1.00 93.38 166 ALA A CA 1
ATOM 1171 C C . ALA A 1 166 ? -38.192 -23.133 55.358 1.00 93.38 166 ALA A C 1
ATOM 1173 O O . ALA A 1 166 ? -37.401 -22.884 56.271 1.00 93.38 166 ALA A O 1
ATOM 1174 N N . THR A 1 167 ? -38.059 -24.219 54.595 1.00 94.06 167 THR A N 1
ATOM 1175 C CA . THR A 1 167 ? -36.851 -25.056 54.632 1.00 94.06 167 THR A CA 1
ATOM 1176 C C . THR A 1 167 ? -35.728 -24.327 53.906 1.00 94.06 167 THR A C 1
ATOM 1178 O O . THR A 1 167 ? -35.798 -24.117 52.696 1.00 94.06 167 THR A O 1
ATOM 1181 N N . LEU A 1 168 ? -34.679 -23.958 54.636 1.00 94.06 168 LEU A N 1
ATOM 1182 C CA . LEU A 1 168 ? -33.515 -23.280 54.091 1.00 94.06 168 LEU A CA 1
ATOM 1183 C C . LEU A 1 168 ? -32.478 -24.329 53.682 1.00 94.06 168 LEU A C 1
ATOM 1185 O O . LEU A 1 168 ? -31.737 -24.853 54.517 1.00 94.06 168 LEU A O 1
ATOM 1189 N N . THR A 1 169 ? -32.447 -24.654 52.388 1.00 94.06 169 THR A N 1
ATOM 1190 C CA . THR A 1 169 ? -31.529 -25.654 51.816 1.00 94.06 169 THR A CA 1
ATOM 1191 C C . THR A 1 169 ? -30.066 -25.324 52.120 1.00 94.06 169 THR A C 1
ATOM 1193 O O . THR A 1 169 ? -29.723 -24.169 52.385 1.00 94.06 169 THR A O 1
ATOM 1196 N N . LYS A 1 170 ? -29.171 -26.320 52.027 1.00 93.00 170 LYS A N 1
ATOM 1197 C CA . LYS A 1 170 ? -27.725 -26.081 52.175 1.00 93.00 170 LYS A CA 1
ATOM 1198 C C . LYS A 1 170 ? -27.244 -24.966 51.235 1.00 93.00 170 LYS A C 1
ATOM 1200 O O . LYS A 1 170 ? -26.515 -24.092 51.676 1.00 93.00 170 LYS A O 1
ATOM 1205 N N . VAL A 1 171 ? -27.740 -24.944 49.995 1.00 93.94 171 VAL A N 1
ATOM 1206 C CA . VAL A 1 171 ? -27.449 -23.892 49.005 1.00 93.94 171 VAL A CA 1
ATOM 1207 C C . VAL A 1 171 ? -27.886 -22.508 49.494 1.00 93.94 171 VAL A C 1
ATOM 1209 O O . VAL A 1 171 ? -27.103 -21.565 49.444 1.00 93.94 171 VAL A O 1
ATOM 1212 N N . GLY A 1 172 ? -29.102 -22.384 50.037 1.00 93.75 172 GLY A N 1
ATOM 1213 C CA . GLY A 1 172 ? -29.582 -21.125 50.611 1.00 93.75 172 GLY A CA 1
ATOM 1214 C C . GLY A 1 172 ? -28.735 -20.647 51.795 1.00 93.75 172 GLY A C 1
ATOM 1215 O O . GLY A 1 172 ? -28.419 -19.463 51.882 1.00 93.75 172 GLY A O 1
ATOM 1216 N N . ARG A 1 173 ? -28.307 -21.563 52.676 1.00 93.38 173 ARG A N 1
ATOM 1217 C CA . ARG A 1 173 ? -27.403 -21.240 53.795 1.00 93.38 173 ARG A CA 1
ATOM 1218 C C . ARG A 1 173 ? -26.014 -20.827 53.322 1.00 93.38 173 ARG A C 1
ATOM 1220 O O . ARG A 1 173 ? -25.498 -19.822 53.797 1.00 93.38 173 ARG A O 1
ATOM 1227 N N . ASP A 1 174 ? -25.430 -21.575 52.389 1.00 95.19 174 ASP A N 1
ATOM 1228 C CA . ASP A 1 174 ? -24.093 -21.309 51.855 1.00 95.19 174 ASP A CA 1
ATOM 1229 C C . ASP A 1 174 ? -24.023 -19.933 51.158 1.00 95.19 174 ASP A C 1
ATOM 1231 O O . ASP A 1 174 ? -22.990 -19.272 51.249 1.00 95.19 174 ASP A O 1
ATOM 1235 N N . ILE A 1 175 ? -25.113 -19.487 50.507 1.00 95.69 175 ILE A N 1
ATOM 1236 C CA . ILE A 1 175 ? -25.246 -18.142 49.914 1.00 95.69 175 ILE A CA 1
ATOM 1237 C C . ILE A 1 175 ? -25.415 -17.068 50.998 1.00 95.69 175 ILE A C 1
ATOM 1239 O O . ILE A 1 175 ? -24.682 -16.082 50.990 1.00 95.69 175 ILE A O 1
ATOM 1243 N N . LEU A 1 176 ? -26.342 -17.249 51.948 1.00 93.00 176 LEU A N 1
ATOM 1244 C CA . LEU A 1 176 ? -26.587 -16.277 53.028 1.00 93.00 176 LEU A CA 1
ATOM 1245 C C . LEU A 1 176 ? -25.381 -16.096 53.966 1.00 93.00 176 LEU A C 1
ATOM 1247 O O . LEU A 1 176 ? -25.253 -15.055 54.604 1.00 93.00 176 LEU A O 1
ATOM 1251 N N . ALA A 1 177 ? -24.489 -17.086 54.042 1.00 95.12 177 ALA A N 1
ATOM 1252 C CA . ALA A 1 177 ? -23.247 -17.017 54.806 1.00 95.12 177 ALA A CA 1
ATOM 1253 C C . ALA A 1 177 ? -22.118 -16.229 54.106 1.00 95.12 177 ALA A C 1
ATOM 1255 O O . ALA A 1 177 ? -21.057 -16.030 54.703 1.00 95.12 177 ALA A O 1
ATOM 1256 N N . LYS A 1 178 ? -22.291 -15.791 52.850 1.00 96.88 178 LYS A N 1
ATOM 1257 C CA . LYS A 1 178 ? -21.280 -14.999 52.134 1.00 96.88 178 LYS A CA 1
ATOM 1258 C C . LYS A 1 178 ? -21.333 -13.532 52.558 1.00 96.88 178 LYS A C 1
ATOM 1260 O O . LYS A 1 178 ? -22.369 -12.885 52.477 1.00 96.88 178 LYS A O 1
ATOM 1265 N N . SER A 1 179 ? -20.181 -12.984 52.936 1.00 95.62 179 SER A N 1
ATOM 1266 C CA . SER A 1 179 ? -20.033 -11.580 53.343 1.00 95.62 179 SER A CA 1
ATOM 1267 C C . SER A 1 179 ? -19.845 -10.597 52.180 1.00 95.62 179 SER A C 1
ATOM 1269 O O . SER A 1 179 ? -19.882 -9.389 52.401 1.00 95.62 179 SER A O 1
ATOM 1271 N N . THR A 1 180 ? -19.629 -11.077 50.949 1.00 96.38 180 THR A N 1
ATOM 1272 C CA . THR A 1 180 ? -19.399 -10.234 49.764 1.00 96.38 180 THR A CA 1
ATOM 1273 C C . THR A 1 180 ? -20.107 -10.784 48.528 1.00 96.38 180 THR A C 1
ATOM 1275 O O . THR A 1 180 ? -20.283 -11.993 48.378 1.00 96.38 180 THR A O 1
ATOM 1278 N N . VAL A 1 181 ? -20.450 -9.889 47.594 1.00 94.56 181 VAL A N 1
ATOM 1279 C CA . VAL A 1 181 ? -21.025 -10.251 46.285 1.00 94.56 181 VAL A CA 1
ATOM 1280 C C . VAL A 1 181 ? -20.079 -11.164 45.494 1.00 94.56 181 VAL A C 1
ATOM 1282 O O . VAL A 1 181 ? -20.530 -12.143 44.907 1.00 94.56 181 VAL A O 1
ATOM 1285 N N . ALA A 1 182 ? -18.766 -10.911 45.543 1.00 94.25 182 ALA A N 1
ATOM 1286 C CA . ALA A 1 182 ? -17.758 -11.750 44.889 1.00 94.25 182 ALA A CA 1
ATOM 1287 C C . ALA A 1 182 ? -17.803 -13.209 45.383 1.00 94.25 182 ALA A C 1
ATOM 1289 O O . ALA A 1 182 ? -17.828 -14.132 44.576 1.00 94.25 182 ALA A O 1
ATOM 1290 N N . ALA A 1 183 ? -17.924 -13.432 46.696 1.00 95.50 183 ALA A N 1
ATOM 1291 C CA . ALA A 1 183 ? -17.988 -14.781 47.261 1.00 95.50 183 ALA A CA 1
ATOM 1292 C C . ALA A 1 183 ? -19.323 -15.510 46.979 1.00 95.50 183 ALA A C 1
ATOM 1294 O O . ALA A 1 183 ? -19.383 -16.739 47.091 1.00 95.50 183 ALA A O 1
ATOM 1295 N N . VAL A 1 184 ? -20.387 -14.779 46.609 1.00 96.44 184 VAL A N 1
ATOM 1296 C CA . VAL A 1 184 ? -21.630 -15.351 46.053 1.00 96.44 184 VAL A CA 1
ATOM 1297 C C . VAL A 1 184 ? -21.437 -15.723 44.581 1.00 96.44 184 VAL A C 1
ATOM 1299 O O . VAL A 1 184 ? -21.793 -16.830 44.190 1.00 96.44 184 VAL A O 1
ATOM 1302 N N . ILE A 1 185 ? -20.835 -14.842 43.775 1.00 95.88 185 ILE A N 1
ATOM 1303 C CA . ILE A 1 185 ? -20.522 -15.083 42.354 1.00 95.88 185 ILE A CA 1
ATOM 1304 C C . ILE A 1 185 ? -19.619 -16.315 42.189 1.00 95.88 185 ILE A C 1
ATOM 1306 O O . ILE A 1 185 ? -19.900 -17.173 41.354 1.00 95.88 185 ILE A O 1
ATOM 1310 N N . GLU A 1 186 ? -18.583 -16.440 43.020 1.00 95.94 186 GLU A N 1
ATOM 1311 C CA . GLU A 1 186 ? -17.702 -17.610 43.077 1.00 95.94 186 GLU A CA 1
ATOM 1312 C C . GLU A 1 186 ? -18.473 -18.886 43.449 1.00 95.94 186 GLU A C 1
ATOM 1314 O O . GLU A 1 186 ? -18.353 -19.900 42.766 1.00 95.94 186 GLU A O 1
ATOM 1319 N N . TYR A 1 187 ? -19.327 -18.833 44.480 1.00 95.50 187 TYR A N 1
ATOM 1320 C CA . TYR A 1 187 ? -20.144 -19.977 44.902 1.00 95.50 187 TYR A CA 1
ATOM 1321 C C . TYR A 1 187 ? -21.136 -20.443 43.823 1.00 95.50 187 TYR A C 1
ATOM 1323 O O . TYR A 1 187 ? -21.384 -21.639 43.688 1.00 95.50 187 TYR A O 1
ATOM 1331 N N . LEU A 1 188 ? -21.680 -19.511 43.037 1.00 95.81 188 LEU A N 1
ATOM 1332 C CA . LEU A 1 188 ? -22.541 -19.807 41.890 1.00 95.81 188 LEU A CA 1
ATOM 1333 C C . LEU A 1 188 ? -21.759 -20.278 40.646 1.00 95.81 188 LEU A C 1
ATOM 1335 O O . LEU A 1 188 ? -22.377 -20.573 39.626 1.00 95.81 188 LEU A O 1
ATOM 1339 N N . GLY A 1 189 ? -20.422 -20.330 40.695 1.00 95.88 189 GLY A N 1
ATOM 1340 C CA . GLY A 1 189 ? -19.569 -20.688 39.556 1.00 95.88 189 GLY A CA 1
ATOM 1341 C C . GLY A 1 189 ? -19.496 -19.617 38.460 1.00 95.88 189 GLY A C 1
ATOM 1342 O O . GLY A 1 189 ? -19.019 -19.886 37.361 1.00 95.88 189 GLY A O 1
ATOM 1343 N N . LEU A 1 190 ? -19.957 -18.392 38.732 1.00 97.19 190 LEU A N 1
ATOM 1344 C CA . LEU A 1 190 ? -20.101 -17.325 37.736 1.00 97.19 190 LEU A CA 1
ATOM 1345 C C . LEU A 1 190 ? -18.840 -16.466 37.555 1.00 97.19 190 LEU A C 1
ATOM 1347 O O . LEU A 1 190 ? -18.810 -15.621 36.661 1.00 97.19 190 LEU A O 1
ATOM 1351 N N . GLN A 1 191 ? -17.787 -16.678 38.351 1.00 95.94 191 GLN A N 1
ATOM 1352 C CA . GLN A 1 191 ? -16.576 -15.846 38.313 1.00 95.94 191 GLN A CA 1
ATOM 1353 C C . GLN A 1 191 ? -15.904 -15.832 36.929 1.00 95.94 191 GLN A C 1
ATOM 1355 O O . GLN A 1 191 ? -15.496 -14.775 36.457 1.00 95.94 191 GLN A O 1
ATOM 1360 N N . GLU A 1 192 ? -15.842 -16.972 36.235 1.00 96.56 192 GLU A N 1
ATOM 1361 C CA . GLU A 1 192 ? -15.293 -17.029 34.873 1.00 96.56 192 GLU A CA 1
ATOM 1362 C C . GLU A 1 192 ? -16.162 -16.256 33.866 1.00 96.56 192 GLU A C 1
ATOM 1364 O O . GLU A 1 192 ? -15.636 -15.627 32.951 1.00 96.56 192 GLU A O 1
ATOM 1369 N N . THR A 1 193 ? -17.487 -16.244 34.057 1.00 97.62 193 THR A N 1
ATOM 1370 C CA . THR A 1 193 ? -18.412 -15.464 33.215 1.00 97.62 193 THR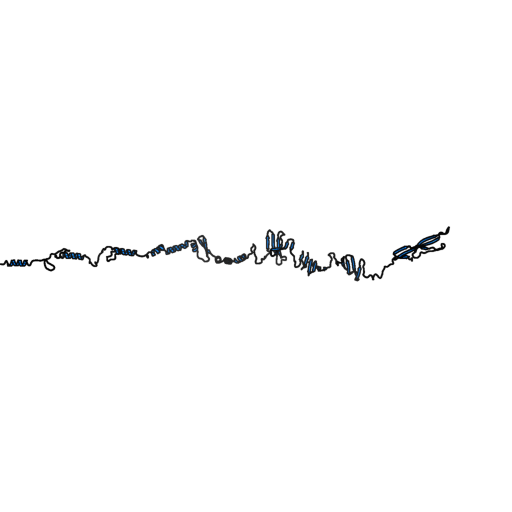 A CA 1
ATOM 1371 C C . THR A 1 193 ? -18.194 -13.967 33.413 1.00 97.62 193 THR A C 1
ATOM 1373 O O . THR A 1 193 ? -18.141 -13.233 32.431 1.00 97.62 193 THR A O 1
ATOM 1376 N N . VAL A 1 194 ? -18.000 -13.519 34.660 1.00 97.00 194 VAL A N 1
ATOM 1377 C CA . VAL A 1 194 ? -17.649 -12.122 34.966 1.00 97.00 194 VAL A CA 1
ATOM 1378 C C . VAL A 1 194 ? -16.320 -11.748 34.312 1.00 97.00 194 VAL A C 1
ATOM 1380 O O . VAL A 1 194 ? -16.276 -10.775 33.569 1.00 97.00 194 VAL A O 1
ATOM 1383 N N . ASN A 1 195 ? -15.272 -12.556 34.495 1.00 96.00 195 ASN A N 1
ATOM 1384 C CA . ASN A 1 195 ? -13.952 -12.290 33.914 1.00 96.00 195 ASN A CA 1
ATOM 1385 C C . ASN A 1 195 ? -13.992 -12.242 32.372 1.00 96.00 195 ASN A C 1
ATOM 1387 O O . ASN A 1 195 ? -13.348 -11.395 31.758 1.00 96.00 195 ASN A O 1
ATOM 1391 N N . LYS A 1 196 ? -14.761 -13.137 31.733 1.00 97.25 196 LYS A N 1
ATOM 1392 C CA . LYS A 1 196 ? -14.950 -13.147 30.274 1.00 97.25 196 LYS A CA 1
ATOM 1393 C C . LYS A 1 196 ? -15.745 -11.943 29.775 1.00 97.25 196 LYS A C 1
ATOM 1395 O O . LYS A 1 196 ? -15.439 -11.459 28.694 1.00 97.25 196 LYS A O 1
ATOM 1400 N N . ALA A 1 197 ? -16.744 -11.478 30.525 1.00 96.69 197 ALA A N 1
ATOM 1401 C CA . ALA A 1 197 ? -17.554 -10.317 30.160 1.00 96.69 197 ALA A CA 1
ATOM 1402 C C . ALA A 1 197 ? -16.799 -8.989 30.343 1.00 96.69 197 ALA A C 1
ATOM 1404 O O . ALA A 1 197 ? -16.918 -8.108 29.497 1.00 96.69 197 ALA A O 1
ATOM 1405 N N . ASP A 1 198 ? -16.001 -8.869 31.407 1.00 96.56 198 ASP A N 1
ATOM 1406 C CA . ASP A 1 198 ? -15.138 -7.712 31.687 1.00 96.56 198 ASP A CA 1
ATOM 1407 C C . ASP A 1 198 ? -14.046 -7.547 30.611 1.00 96.56 198 ASP A C 1
ATOM 1409 O O . ASP A 1 198 ? -13.762 -6.443 30.161 1.00 96.56 198 ASP A O 1
ATOM 1413 N N . ASN A 1 199 ? -13.510 -8.667 30.112 1.00 96.88 199 ASN A N 1
ATOM 1414 C CA . ASN A 1 199 ? -12.530 -8.716 29.023 1.00 96.88 199 ASN A CA 1
ATOM 1415 C C . ASN A 1 199 ? -13.171 -9.003 27.637 1.00 96.88 199 ASN A C 1
ATOM 1417 O O . ASN A 1 199 ? -12.497 -9.502 26.730 1.00 96.88 199 ASN A O 1
ATOM 1421 N N . ALA A 1 200 ? -14.472 -8.744 27.452 1.00 97.69 200 ALA A N 1
ATOM 1422 C CA . ALA A 1 200 ? -15.148 -8.922 26.162 1.00 97.69 200 ALA A CA 1
ATOM 1423 C C . ALA A 1 200 ? -15.070 -7.652 25.304 1.00 97.69 200 ALA A C 1
ATOM 1425 O O . ALA A 1 200 ? -15.452 -6.574 25.756 1.00 97.69 200 ALA A O 1
ATOM 1426 N N . VAL A 1 201 ? -14.676 -7.802 24.034 1.00 97.44 201 VAL A N 1
ATOM 1427 C CA . VAL A 1 201 ? -14.617 -6.693 23.066 1.00 97.44 201 VAL A CA 1
ATOM 1428 C C . VAL A 1 201 ? -16.008 -6.091 22.839 1.00 97.44 201 VAL A C 1
ATOM 1430 O O . VAL A 1 201 ? -16.934 -6.772 22.385 1.00 97.44 201 VAL A O 1
ATOM 1433 N N . GLN A 1 202 ? -16.154 -4.796 23.109 1.00 97.75 202 GLN A N 1
ATOM 1434 C CA . GLN A 1 202 ? -17.420 -4.082 22.984 1.00 97.75 202 GLN A CA 1
ATOM 1435 C C . GLN A 1 202 ? -17.780 -3.762 21.526 1.00 97.75 202 GLN A C 1
ATOM 1437 O O . GLN A 1 202 ? -17.001 -3.198 20.756 1.00 97.75 202 GLN A O 1
ATOM 1442 N N . LYS A 1 203 ? -19.037 -4.043 21.151 1.00 97.25 203 LYS A N 1
ATOM 1443 C CA . LYS A 1 203 ? -19.568 -3.823 19.786 1.00 97.25 203 LYS A CA 1
ATOM 1444 C C . LYS A 1 203 ? -19.567 -2.357 19.332 1.00 97.25 203 LYS A C 1
ATOM 1446 O O . LYS A 1 203 ? -19.704 -2.093 18.142 1.00 97.25 203 LYS A O 1
ATOM 1451 N N . THR A 1 204 ? -19.458 -1.412 20.262 1.00 96.56 204 THR A N 1
ATOM 1452 C CA . THR A 1 204 ? -19.391 0.036 20.004 1.00 96.56 204 THR A CA 1
ATOM 1453 C C . THR A 1 204 ? -17.976 0.545 19.706 1.00 96.56 204 THR A C 1
ATOM 1455 O O . THR A 1 204 ? -17.815 1.734 19.444 1.00 96.56 204 THR A O 1
ATOM 1458 N N . GLY A 1 205 ? -16.969 -0.334 19.728 1.00 96.44 205 GLY A N 1
ATOM 1459 C CA . GLY A 1 205 ? -15.551 0.010 19.632 1.00 96.44 205 GLY A CA 1
ATOM 1460 C C . GLY A 1 205 ? -14.839 -0.195 20.968 1.00 96.44 205 GLY A C 1
ATOM 1461 O O . GLY A 1 205 ? -15.433 0.017 22.025 1.00 96.44 205 GLY A O 1
ATOM 1462 N N . ASP A 1 206 ? -13.579 -0.625 20.903 1.00 97.88 206 ASP A N 1
ATOM 1463 C CA . ASP A 1 206 ? -12.786 -1.049 22.060 1.00 97.88 206 ASP A CA 1
ATOM 1464 C C . ASP A 1 206 ? -11.270 -0.951 21.778 1.00 97.88 206 ASP A C 1
ATOM 1466 O O . ASP A 1 206 ? -10.862 -0.678 20.646 1.00 97.88 206 ASP A O 1
ATOM 1470 N N . THR A 1 207 ? -10.431 -1.200 22.788 1.00 97.38 207 THR A N 1
ATOM 1471 C CA . THR A 1 207 ? -8.967 -1.308 22.666 1.00 97.38 207 THR A CA 1
ATOM 1472 C C . THR A 1 20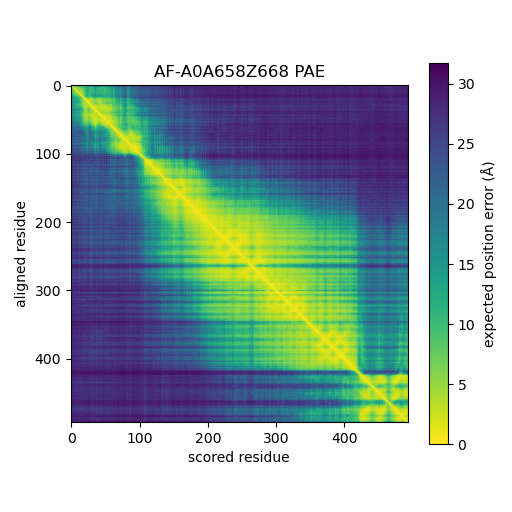7 ? -8.505 -2.728 22.981 1.00 97.38 207 THR A C 1
ATOM 1474 O O . THR A 1 207 ? -8.642 -3.200 24.104 1.00 97.38 207 THR A O 1
ATOM 1477 N N . LEU A 1 208 ? -7.900 -3.404 22.002 1.00 97.44 208 LEU A N 1
ATOM 1478 C CA . LEU A 1 208 ? -7.373 -4.757 22.181 1.00 97.44 208 LEU A CA 1
ATOM 1479 C C . LEU A 1 208 ? -5.924 -4.719 22.693 1.00 97.44 208 LEU A C 1
ATOM 1481 O O . LEU A 1 208 ? -5.096 -3.958 22.194 1.00 97.44 208 LEU A O 1
ATOM 1485 N N . SER A 1 209 ? -5.609 -5.591 23.652 1.00 96.56 209 SER A N 1
ATOM 1486 C CA . SER A 1 209 ? -4.255 -5.828 24.183 1.00 96.56 209 SER A CA 1
ATOM 1487 C C . SER A 1 209 ? -3.537 -7.026 23.535 1.00 96.56 209 SER A C 1
ATOM 1489 O O . SER A 1 209 ? -2.385 -7.307 23.863 1.00 96.56 209 SER A O 1
ATOM 1491 N N . GLY A 1 210 ? -4.200 -7.721 22.605 1.00 97.25 210 GLY A N 1
ATOM 1492 C CA . GLY A 1 210 ? -3.686 -8.878 21.870 1.00 97.25 210 GLY A CA 1
ATOM 1493 C C . GLY A 1 210 ? -4.204 -8.927 20.429 1.00 97.25 210 GLY A C 1
ATOM 1494 O O . GLY A 1 210 ? -4.986 -8.074 20.009 1.00 97.25 210 GLY A O 1
ATOM 1495 N N . GLY A 1 211 ? -3.747 -9.918 19.661 1.00 97.44 211 GLY A N 1
ATOM 1496 C CA . GLY A 1 211 ? -4.188 -10.130 18.279 1.00 97.44 211 GLY A CA 1
ATOM 1497 C C . GLY A 1 211 ? -5.595 -10.729 18.178 1.00 97.44 211 GLY A C 1
ATOM 1498 O O . GLY A 1 211 ? -6.051 -11.417 19.089 1.00 97.44 211 GLY A O 1
ATOM 1499 N N . LEU A 1 212 ? -6.255 -10.494 17.041 1.00 97.38 212 LEU A N 1
ATOM 1500 C CA . LEU A 1 212 ? -7.499 -11.158 16.646 1.00 97.38 212 LEU A CA 1
ATOM 1501 C C . LEU A 1 212 ? -7.201 -12.116 15.486 1.00 97.38 212 LEU A C 1
ATOM 1503 O O . LEU A 1 212 ? -6.552 -11.716 14.519 1.00 97.38 212 LEU A O 1
ATOM 1507 N N . THR A 1 213 ? -7.706 -13.345 15.571 1.00 97.94 213 THR A N 1
ATOM 1508 C CA . THR A 1 213 ? -7.552 -14.383 14.542 1.00 97.94 213 THR A CA 1
ATOM 1509 C C . THR A 1 213 ? -8.927 -14.828 14.060 1.00 97.94 213 THR A C 1
ATOM 1511 O O . THR A 1 213 ? -9.826 -15.038 14.872 1.00 97.94 213 THR A O 1
ATOM 1514 N N . PHE A 1 214 ? -9.078 -14.994 12.748 1.00 97.94 214 PHE A N 1
ATOM 1515 C CA . PHE A 1 214 ? -10.226 -15.665 12.144 1.00 97.94 214 PHE A CA 1
ATOM 1516 C C . PHE A 1 214 ? -9.821 -17.104 11.800 1.00 97.94 214 PHE A C 1
ATOM 1518 O O . PHE A 1 214 ? -8.818 -17.316 11.127 1.00 97.94 214 PHE A O 1
ATOM 1525 N N . GLU A 1 215 ? -10.577 -18.087 12.290 1.00 97.62 215 GLU A N 1
ATOM 1526 C CA . GLU A 1 215 ? -10.273 -19.527 12.151 1.00 97.62 215 GLU A CA 1
ATOM 1527 C C . GLU A 1 215 ? -11.036 -20.191 10.984 1.00 97.62 215 GLU A C 1
ATOM 1529 O O . GLU A 1 215 ? -11.121 -21.412 10.882 1.00 97.62 215 GLU A O 1
ATOM 1534 N N . ASN A 1 216 ? -11.657 -19.377 10.131 1.00 97.19 216 ASN A N 1
ATOM 1535 C CA . ASN A 1 216 ? -12.476 -19.757 8.982 1.00 97.19 216 ASN A CA 1
ATOM 1536 C C . ASN A 1 216 ? -12.530 -18.582 7.985 1.00 97.19 216 ASN A C 1
ATOM 1538 O O . ASN A 1 216 ? -11.980 -17.515 8.268 1.00 97.19 216 ASN A O 1
ATOM 1542 N N . ASP A 1 217 ? -13.204 -18.772 6.846 1.00 97.44 217 ASP A N 1
ATOM 1543 C CA . ASP A 1 217 ? -13.422 -17.740 5.819 1.00 97.44 217 ASP A CA 1
ATOM 1544 C C . ASP A 1 217 ? -14.394 -16.642 6.306 1.00 97.44 217 ASP A C 1
ATOM 1546 O O . ASP A 1 217 ? -15.578 -16.589 5.968 1.00 97.44 217 ASP A O 1
ATOM 1550 N N . SER A 1 218 ? -13.880 -15.795 7.197 1.00 98.31 218 SER A N 1
ATOM 1551 C CA . SER A 1 218 ? -14.535 -14.614 7.756 1.00 98.31 218 SER A CA 1
ATOM 1552 C C . SER A 1 218 ? -13.926 -13.335 7.187 1.00 98.31 218 SER A C 1
ATOM 1554 O O . SER A 1 218 ? -12.729 -13.248 6.912 1.00 98.31 218 SER A O 1
ATOM 1556 N N . ILE A 1 219 ? -14.758 -12.299 7.071 1.00 98.50 219 ILE A N 1
ATOM 1557 C CA . ILE A 1 219 ? -14.413 -11.034 6.416 1.00 98.50 219 ILE A CA 1
ATOM 1558 C C . ILE A 1 219 ? -14.480 -9.888 7.430 1.00 98.50 219 ILE A C 1
ATOM 1560 O O . ILE A 1 219 ? -15.496 -9.700 8.103 1.00 98.50 219 ILE A O 1
ATOM 1564 N N . LEU A 1 220 ? -13.434 -9.059 7.484 1.00 98.56 220 LEU A N 1
ATOM 1565 C CA . LEU A 1 220 ? -13.486 -7.754 8.146 1.00 98.56 220 LEU A CA 1
ATOM 1566 C C . LEU A 1 220 ? -14.008 -6.712 7.151 1.00 98.56 220 LEU A C 1
ATOM 1568 O O . LEU A 1 220 ? -13.389 -6.486 6.112 1.00 98.56 220 LEU A O 1
ATOM 1572 N N . ALA A 1 221 ? -15.131 -6.062 7.461 1.00 98.31 221 ALA A N 1
ATOM 1573 C CA . ALA A 1 221 ? -15.801 -5.151 6.536 1.00 98.31 221 ALA A CA 1
ATOM 1574 C C . ALA A 1 221 ? -16.225 -3.822 7.178 1.00 98.31 221 ALA A C 1
ATOM 1576 O O . ALA A 1 221 ? -16.799 -3.784 8.267 1.00 98.31 221 ALA A O 1
ATOM 1577 N N . TRP A 1 222 ? -16.037 -2.735 6.432 1.00 98.69 222 TRP A N 1
ATOM 1578 C CA . TRP A 1 222 ? -16.715 -1.459 6.628 1.00 98.69 222 TRP A CA 1
ATOM 1579 C C . TRP A 1 222 ? -17.838 -1.370 5.597 1.00 98.69 222 TRP A C 1
ATOM 1581 O O . TRP A 1 222 ? -17.565 -1.149 4.421 1.00 98.69 222 TRP A O 1
ATOM 1591 N N . ILE A 1 223 ? -19.087 -1.555 6.029 1.00 98.31 223 ILE A N 1
ATOM 1592 C CA . ILE A 1 223 ? -20.276 -1.519 5.162 1.00 98.31 223 ILE A CA 1
ATOM 1593 C C . ILE A 1 223 ? -21.081 -0.267 5.495 1.00 98.31 223 ILE A C 1
ATOM 1595 O O . ILE A 1 223 ? -21.457 -0.052 6.651 1.00 98.31 223 ILE A O 1
ATOM 1599 N N . ARG A 1 224 ? -21.331 0.581 4.498 1.00 97.94 224 ARG A N 1
ATOM 1600 C CA . ARG A 1 224 ? -21.975 1.885 4.671 1.00 97.94 224 ARG A CA 1
ATOM 1601 C C . ARG A 1 224 ? -22.612 2.339 3.370 1.00 97.94 224 ARG A C 1
ATOM 1603 O O . ARG A 1 224 ? -21.980 2.249 2.338 1.00 97.94 224 ARG A O 1
ATOM 1610 N N . ASN A 1 225 ? -23.793 2.958 3.439 1.00 97.50 225 ASN A N 1
ATOM 1611 C CA . ASN A 1 225 ? -24.377 3.656 2.283 1.00 97.50 225 ASN A CA 1
ATOM 1612 C C . ASN A 1 225 ? -24.586 2.749 1.041 1.00 97.50 225 ASN A C 1
ATOM 1614 O O . ASN A 1 225 ? -24.528 3.241 -0.071 1.00 97.50 225 ASN A O 1
ATOM 1618 N N . THR A 1 226 ? -24.847 1.449 1.252 1.00 97.56 226 THR A N 1
ATOM 1619 C CA . THR A 1 226 ? -24.816 0.341 0.258 1.00 97.56 226 THR A CA 1
ATOM 1620 C C . THR A 1 226 ? -23.447 -0.009 -0.339 1.00 97.56 226 THR A C 1
ATOM 1622 O O . THR A 1 226 ? -23.326 -1.066 -0.947 1.00 97.56 226 THR A O 1
ATOM 1625 N N . ASP A 1 227 ? -22.416 0.770 -0.033 1.00 98.25 227 ASP A N 1
ATOM 1626 C CA . ASP A 1 227 ? -21.026 0.554 -0.432 1.00 98.25 227 ASP A CA 1
ATOM 1627 C C . ASP A 1 227 ? -20.242 -0.223 0.644 1.00 98.25 227 ASP A C 1
ATOM 1629 O O . ASP A 1 227 ? -20.673 -0.374 1.801 1.00 98.25 227 ASP A O 1
ATOM 1633 N N . TRP A 1 228 ? -19.046 -0.700 0.293 1.00 98.31 228 TRP A N 1
ATOM 1634 C CA . TRP A 1 228 ? -18.166 -1.402 1.223 1.00 98.31 228 TRP A CA 1
ATOM 1635 C C . TRP A 1 228 ? -16.670 -1.243 0.945 1.00 98.31 228 TRP A C 1
ATOM 1637 O O . TRP A 1 228 ? -16.225 -1.036 -0.182 1.00 98.31 228 TRP A O 1
ATOM 1647 N N . ALA A 1 229 ? -15.887 -1.448 2.005 1.00 98.62 229 ALA A N 1
ATOM 1648 C CA . ALA A 1 229 ? -14.487 -1.850 1.942 1.00 98.62 229 ALA A CA 1
ATOM 1649 C C . ALA A 1 229 ? -14.299 -3.113 2.799 1.00 98.62 229 ALA A C 1
ATOM 1651 O O . ALA A 1 229 ? -14.739 -3.143 3.951 1.00 98.62 229 ALA A O 1
ATOM 1652 N N . LYS A 1 230 ? -13.670 -4.153 2.251 1.00 98.69 230 LYS A N 1
ATOM 1653 C CA . LYS A 1 230 ? -13.530 -5.480 2.873 1.00 98.69 230 LYS A CA 1
ATOM 1654 C C . LYS A 1 230 ? -12.080 -5.966 2.848 1.00 98.69 230 LYS A C 1
ATOM 1656 O O . LYS A 1 230 ? -11.316 -5.611 1.950 1.00 98.69 230 LYS A O 1
ATOM 1661 N N . ILE A 1 231 ? -11.740 -6.808 3.819 1.00 98.75 231 ILE A N 1
ATOM 1662 C CA . ILE A 1 231 ? -10.477 -7.541 3.926 1.00 98.75 231 ILE A CA 1
ATOM 1663 C C . ILE A 1 231 ? -10.805 -8.997 4.268 1.00 98.75 231 ILE A C 1
ATOM 1665 O O . ILE A 1 231 ? -11.561 -9.245 5.211 1.00 98.75 231 ILE A O 1
ATOM 1669 N N . GLY A 1 232 ? -10.213 -9.944 3.542 1.00 98.50 232 GLY A N 1
ATOM 1670 C CA . GLY A 1 232 ? -10.353 -11.378 3.801 1.00 98.50 232 GLY A CA 1
ATOM 1671 C C . GLY A 1 232 ? -9.147 -12.180 3.313 1.00 98.50 232 GLY A C 1
ATOM 1672 O O . GLY A 1 232 ? -8.187 -11.623 2.772 1.00 98.50 232 GLY A O 1
ATOM 1673 N N . PHE A 1 233 ? -9.187 -13.494 3.523 1.00 98.62 233 PHE A N 1
ATOM 1674 C CA . PHE A 1 233 ? -8.132 -14.423 3.124 1.00 98.62 233 PHE A CA 1
ATOM 1675 C C . PHE A 1 233 ? -8.754 -15.645 2.453 1.00 98.62 233 PHE A C 1
ATOM 1677 O O . PHE A 1 233 ? -9.407 -16.447 3.112 1.00 98.62 233 PHE A O 1
ATOM 1684 N N . LYS A 1 234 ? -8.559 -15.774 1.137 1.00 98.25 234 LYS A N 1
ATOM 1685 C CA . LYS A 1 234 ? -9.032 -16.927 0.372 1.00 98.25 234 LYS A CA 1
ATOM 1686 C C . LYS A 1 234 ? -8.026 -18.062 0.538 1.00 98.25 234 LYS A C 1
ATOM 1688 O O . LYS A 1 234 ? -6.857 -17.905 0.178 1.00 98.25 234 LYS A O 1
ATOM 1693 N N . ASN A 1 235 ? -8.475 -19.191 1.076 1.00 97.94 235 ASN A N 1
ATOM 1694 C CA . ASN A 1 235 ? -7.709 -20.430 1.160 1.00 97.94 235 ASN A CA 1
ATOM 1695 C C . ASN A 1 235 ? -8.669 -21.625 1.215 1.00 97.94 235 ASN A C 1
ATOM 1697 O O . ASN A 1 235 ? -9.400 -21.780 2.189 1.00 97.94 235 ASN A O 1
ATOM 1701 N N . ASP A 1 236 ? -8.655 -22.467 0.182 1.00 97.12 236 ASP A N 1
ATOM 1702 C CA . ASP A 1 236 ? -9.489 -23.677 0.137 1.00 97.12 236 ASP A CA 1
ATOM 1703 C C . ASP A 1 236 ? -8.818 -24.863 0.862 1.00 97.12 236 ASP A C 1
ATOM 1705 O O . ASP A 1 236 ? -9.489 -25.786 1.329 1.00 97.12 236 ASP A O 1
ATOM 1709 N N . SER A 1 237 ? -7.480 -24.864 0.925 1.00 97.06 237 SER A N 1
ATOM 1710 C CA . SER A 1 237 ? -6.642 -25.832 1.646 1.00 97.06 237 SER A CA 1
ATOM 1711 C C . SER A 1 237 ? -5.172 -25.377 1.694 1.00 97.06 237 SER A C 1
ATOM 1713 O O . SER A 1 237 ? -4.770 -24.460 0.982 1.00 97.06 237 SER A O 1
ATOM 1715 N N . ASP A 1 238 ? -4.322 -26.088 2.439 1.00 97.00 238 ASP A N 1
ATOM 1716 C CA . ASP A 1 238 ? -2.856 -25.903 2.417 1.00 97.00 238 ASP A CA 1
ATOM 1717 C C . ASP A 1 238 ? -2.229 -26.127 1.018 1.00 97.00 238 ASP A C 1
ATOM 1719 O O .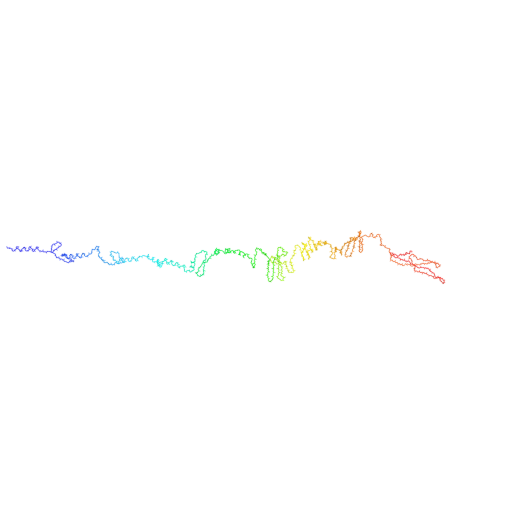 ASP A 1 238 ? -1.192 -25.559 0.691 1.00 97.00 238 ASP A O 1
ATOM 1723 N N . ALA A 1 239 ? -2.889 -26.912 0.157 1.00 97.38 239 ALA A N 1
ATOM 1724 C CA . ALA A 1 239 ? -2.473 -27.166 -1.225 1.00 97.38 239 ALA A CA 1
ATOM 1725 C C . ALA A 1 239 ? -3.099 -26.194 -2.251 1.00 97.38 239 ALA A C 1
ATOM 1727 O O . ALA A 1 239 ? -2.983 -26.416 -3.457 1.00 97.38 239 ALA A O 1
ATOM 1728 N N . ASP A 1 240 ? -3.792 -25.146 -1.794 1.00 97.62 240 ASP A N 1
ATOM 1729 C CA . ASP A 1 240 ? -4.431 -24.148 -2.651 1.00 97.62 240 ASP A CA 1
ATOM 1730 C C . ASP A 1 240 ? -3.388 -23.291 -3.385 1.00 97.62 240 ASP A C 1
ATOM 1732 O O . ASP A 1 240 ? -2.692 -22.460 -2.798 1.00 97.62 240 ASP A O 1
ATOM 1736 N N . THR A 1 241 ? -3.292 -23.492 -4.699 1.00 97.69 241 THR A N 1
ATOM 1737 C CA . THR A 1 241 ? -2.338 -22.791 -5.569 1.00 97.69 241 THR A CA 1
ATOM 1738 C C . THR A 1 241 ? -2.717 -21.338 -5.860 1.00 97.69 241 THR A C 1
ATOM 1740 O O . THR A 1 241 ? -1.911 -20.627 -6.453 1.00 97.69 241 THR A O 1
ATOM 1743 N N . ASP A 1 242 ? -3.922 -20.907 -5.477 1.00 97.69 242 ASP A N 1
ATOM 1744 C CA . ASP A 1 242 ? -4.427 -19.540 -5.639 1.00 97.69 242 ASP A CA 1
ATOM 1745 C C . ASP A 1 242 ? -4.990 -19.022 -4.305 1.00 97.69 242 ASP A C 1
ATOM 1747 O O . ASP A 1 242 ? -6.121 -18.547 -4.209 1.00 97.69 242 ASP A O 1
ATOM 1751 N N . SER A 1 243 ? -4.201 -19.175 -3.237 1.00 98.06 243 SER A N 1
ATOM 1752 C CA . SER A 1 243 ? -4.509 -18.615 -1.922 1.00 98.06 243 SER A CA 1
ATOM 1753 C C . SER A 1 243 ? -3.919 -17.213 -1.769 1.00 98.06 243 SER A C 1
ATOM 1755 O O . SER A 1 243 ? -2.735 -16.986 -2.031 1.00 98.06 243 SER A O 1
ATOM 1757 N N . TYR A 1 244 ? -4.736 -16.257 -1.323 1.00 98.31 244 TYR A N 1
ATOM 1758 C CA . TYR A 1 244 ? -4.342 -14.853 -1.230 1.00 98.31 244 TYR A CA 1
ATOM 1759 C C . TYR A 1 244 ? -5.115 -14.084 -0.152 1.00 98.31 244 TYR A C 1
ATOM 1761 O O . TYR A 1 244 ? -6.304 -14.301 0.092 1.00 98.31 244 TYR A O 1
ATOM 1769 N N . MET A 1 245 ? -4.441 -13.111 0.467 1.00 98.62 245 MET A N 1
ATOM 1770 C CA . MET A 1 245 ? -5.110 -12.045 1.213 1.00 98.62 245 MET A CA 1
ATOM 1771 C C . MET A 1 245 ? -5.639 -11.018 0.213 1.00 98.62 245 MET A C 1
ATOM 1773 O O . MET A 1 245 ? -4.873 -10.498 -0.599 1.00 98.62 245 MET A O 1
ATOM 1777 N N . TRP A 1 246 ? -6.931 -10.715 0.277 1.00 98.56 246 TRP A N 1
ATOM 1778 C CA . TRP A 1 246 ? -7.587 -9.791 -0.642 1.00 98.56 246 TRP A CA 1
ATOM 1779 C C . TRP A 1 246 ? -8.130 -8.553 0.068 1.00 98.56 246 TRP A C 1
ATOM 1781 O O . TRP A 1 246 ? -8.464 -8.557 1.255 1.00 98.56 246 TRP A O 1
ATOM 1791 N N . PHE A 1 247 ? -8.225 -7.484 -0.716 1.00 98.56 247 PHE A N 1
ATOM 1792 C CA . PHE A 1 247 ? -8.796 -6.199 -0.346 1.00 98.56 247 PHE A CA 1
ATOM 1793 C C . PHE A 1 247 ? -9.813 -5.851 -1.433 1.00 98.56 247 PHE A C 1
ATOM 1795 O O . PHE A 1 247 ? -9.470 -5.882 -2.613 1.00 98.56 247 PHE A O 1
ATOM 1802 N N . GLU A 1 248 ? -11.052 -5.541 -1.058 1.00 98.50 248 GLU A N 1
ATOM 1803 C CA . GLU A 1 248 ? -12.151 -5.291 -2.003 1.00 98.50 248 GLU A CA 1
ATOM 1804 C C . GLU A 1 248 ? -12.875 -3.987 -1.655 1.00 98.50 248 GLU A C 1
ATOM 1806 O O . GLU A 1 248 ? -13.088 -3.683 -0.479 1.00 98.50 248 GLU A O 1
ATOM 1811 N N . THR A 1 249 ? -13.292 -3.239 -2.676 1.00 98.44 249 THR A N 1
ATOM 1812 C CA . THR A 1 249 ? -14.222 -2.110 -2.557 1.00 98.44 249 THR A CA 1
ATOM 1813 C C . THR A 1 249 ? -15.338 -2.226 -3.591 1.00 98.44 249 THR A C 1
ATOM 1815 O O . THR A 1 249 ? -15.089 -2.712 -4.692 1.00 98.44 249 THR A O 1
ATOM 1818 N N . GLY A 1 250 ? -16.542 -1.762 -3.258 1.00 97.06 250 GLY A N 1
ATOM 1819 C CA . GLY A 1 250 ? -17.708 -1.800 -4.147 1.00 97.06 250 GLY A CA 1
ATOM 1820 C C . GLY A 1 250 ? -18.868 -0.945 -3.623 1.00 97.06 250 GLY A C 1
ATOM 1821 O O . GLY A 1 250 ? -18.759 -0.392 -2.532 1.00 97.06 250 GLY A O 1
ATOM 1822 N N . ASP A 1 251 ? -19.982 -0.803 -4.345 1.00 96.25 251 ASP A N 1
ATOM 1823 C CA . ASP A 1 251 ? -20.372 -1.590 -5.538 1.00 96.25 251 ASP A CA 1
ATOM 1824 C C . ASP A 1 251 ? -20.497 -0.771 -6.835 1.00 96.25 251 ASP A C 1
ATOM 1826 O O . ASP A 1 251 ? -21.034 -1.242 -7.834 1.00 96.25 251 ASP A O 1
ATOM 1830 N N . ASN A 1 252 ? -20.073 0.496 -6.852 1.00 96.88 252 ASN A N 1
ATOM 1831 C CA . ASN A 1 252 ? -20.265 1.361 -8.024 1.00 96.88 252 ASN A CA 1
ATOM 1832 C C . ASN A 1 252 ? -19.049 1.353 -8.970 1.00 96.88 252 ASN A C 1
ATOM 1834 O O . ASN A 1 252 ? -19.055 2.047 -9.989 1.00 96.88 252 ASN A O 1
ATOM 1838 N N . GLY A 1 253 ? -17.989 0.610 -8.629 1.00 93.44 253 GLY A N 1
ATOM 1839 C CA . GLY A 1 253 ? -16.747 0.507 -9.406 1.00 93.44 253 GLY A CA 1
ATOM 1840 C C . GLY A 1 253 ? -15.902 1.787 -9.397 1.00 93.44 253 GLY A C 1
ATOM 1841 O O . GLY A 1 253 ? -14.892 1.870 -10.097 1.00 93.44 253 GLY A O 1
ATOM 1842 N N . ASN A 1 254 ? -16.313 2.793 -8.618 1.00 96.50 254 ASN A N 1
ATOM 1843 C CA . ASN A 1 254 ? -15.594 4.053 -8.444 1.00 96.50 254 ASN A CA 1
ATOM 1844 C C . ASN A 1 254 ? -14.944 4.170 -7.054 1.00 96.50 254 ASN A C 1
ATOM 1846 O O . ASN A 1 254 ? -14.053 5.003 -6.873 1.00 96.50 254 ASN A O 1
ATOM 1850 N N . GLU A 1 255 ? -15.330 3.308 -6.110 1.00 98.38 255 GLU A N 1
ATOM 1851 C CA . GLU A 1 255 ? -14.630 3.090 -4.851 1.00 98.38 255 GLU A CA 1
ATOM 1852 C C . GLU A 1 255 ? -13.222 2.555 -5.146 1.00 98.38 255 GLU A C 1
ATOM 1854 O O . GLU A 1 255 ? -13.020 1.758 -6.064 1.00 98.38 255 GLU A O 1
ATOM 1859 N N . TYR A 1 256 ? -12.218 3.035 -4.411 1.00 98.31 256 TYR A N 1
ATOM 1860 C CA . TYR A 1 256 ? -10.819 2.808 -4.767 1.00 98.31 256 TYR A CA 1
ATOM 1861 C C . TYR A 1 256 ? -9.896 2.812 -3.545 1.00 98.31 256 TYR A C 1
ATOM 1863 O O . TYR A 1 256 ? -10.183 3.430 -2.515 1.00 98.31 256 TYR A O 1
ATOM 1871 N N . PHE A 1 257 ? -8.734 2.172 -3.676 1.00 98.62 257 PHE A N 1
ATOM 1872 C CA . PHE A 1 257 ? -7.752 2.079 -2.596 1.00 98.62 257 PHE A CA 1
ATOM 1873 C C . PHE A 1 257 ? -6.806 3.282 -2.600 1.00 98.62 257 PHE A C 1
ATOM 1875 O O . PHE A 1 257 ? -6.309 3.696 -3.650 1.00 98.62 257 PHE A O 1
ATOM 1882 N N . LYS A 1 258 ? -6.517 3.829 -1.413 1.00 98.38 258 LYS A N 1
ATOM 1883 C CA . LYS A 1 258 ? -5.654 5.004 -1.217 1.00 98.38 258 LYS A CA 1
ATOM 1884 C C . LYS A 1 258 ? -4.653 4.769 -0.092 1.00 98.38 258 LYS A C 1
ATOM 1886 O O . LYS A 1 258 ? -5.039 4.593 1.062 1.00 98.38 258 LYS A O 1
ATOM 1891 N N . TRP A 1 259 ? -3.368 4.912 -0.405 1.00 98.50 259 TRP A N 1
ATOM 1892 C CA . TRP A 1 259 ? -2.279 4.909 0.568 1.00 98.50 259 TRP A CA 1
ATOM 1893 C C . TRP A 1 259 ? -1.792 6.337 0.807 1.00 98.50 259 TRP A C 1
ATOM 1895 O O . TRP A 1 259 ? -1.488 7.088 -0.125 1.00 98.50 259 TRP A O 1
ATOM 1905 N N . ARG A 1 260 ? -1.728 6.723 2.082 1.00 97.12 260 ARG A N 1
ATOM 1906 C CA . ARG A 1 260 ? -1.388 8.078 2.528 1.00 97.12 260 ARG A CA 1
ATOM 1907 C C . ARG A 1 260 ? -0.629 8.034 3.847 1.00 97.12 260 ARG A C 1
ATOM 1909 O O . ARG A 1 260 ? -0.922 7.199 4.697 1.00 97.12 260 ARG A O 1
ATOM 1916 N N . HIS A 1 261 ? 0.289 8.971 4.035 1.00 96.12 261 HIS A N 1
ATOM 1917 C CA . HIS A 1 261 ? 1.042 9.153 5.273 1.00 96.12 261 HIS A CA 1
ATOM 1918 C C . HIS A 1 261 ? 0.677 10.505 5.902 1.00 96.12 261 HIS A C 1
ATOM 1920 O O . HIS A 1 261 ? 0.438 11.484 5.189 1.00 96.12 261 HIS A O 1
ATOM 1926 N N . ARG A 1 262 ? 0.604 10.561 7.237 1.00 95.69 262 ARG A N 1
ATOM 1927 C CA . ARG A 1 262 ? 0.400 11.797 8.002 1.00 95.69 262 ARG A CA 1
ATOM 1928 C C . ARG A 1 262 ? 1.649 12.067 8.834 1.00 95.69 262 ARG A C 1
ATOM 1930 O O . ARG A 1 262 ? 1.989 11.265 9.694 1.00 95.69 262 ARG A O 1
ATOM 1937 N N . LEU A 1 263 ? 2.308 13.189 8.568 1.00 90.06 263 LEU A N 1
ATOM 1938 C CA . LEU A 1 263 ? 3.515 13.611 9.278 1.00 90.06 263 LEU A CA 1
ATOM 1939 C C . LEU A 1 263 ? 3.172 14.292 10.613 1.00 90.06 263 LEU A C 1
ATOM 1941 O O . LEU A 1 263 ? 2.034 14.721 10.844 1.00 90.06 263 LEU A O 1
ATOM 1945 N N . ALA A 1 264 ? 4.180 14.441 11.477 1.00 86.56 264 ALA A N 1
ATOM 1946 C CA . ALA A 1 264 ? 4.098 15.308 12.651 1.00 86.56 264 ALA A CA 1
ATOM 1947 C C . ALA A 1 264 ? 3.665 16.731 12.239 1.00 86.56 264 ALA A C 1
ATOM 1949 O O . ALA A 1 264 ? 4.054 17.227 11.183 1.00 86.56 264 ALA A O 1
ATOM 1950 N N . GLY A 1 265 ? 2.802 17.366 13.037 1.00 88.50 265 GLY A N 1
ATOM 1951 C CA . GLY A 1 265 ? 2.124 18.614 12.652 1.00 88.50 265 GLY A CA 1
ATOM 1952 C C . GLY A 1 265 ? 0.878 18.423 11.770 1.00 88.50 265 GLY A C 1
ATOM 1953 O O . GLY A 1 265 ? 0.189 19.390 11.467 1.00 88.50 265 GLY A O 1
ATOM 1954 N N . GLY A 1 266 ? 0.536 17.187 11.391 1.00 89.19 266 GLY A N 1
ATOM 1955 C CA . GLY A 1 266 ? -0.758 16.842 10.795 1.00 89.19 266 GLY A CA 1
ATOM 1956 C C . GLY A 1 266 ? -0.844 16.936 9.270 1.00 89.19 266 GLY A C 1
ATOM 1957 O O . GLY A 1 266 ? -1.906 16.620 8.728 1.00 89.19 266 GLY A O 1
ATOM 1958 N N . GLN A 1 267 ? 0.241 17.303 8.578 1.00 93.94 267 GLN A N 1
ATOM 1959 C CA . GLN A 1 267 ? 0.296 17.332 7.113 1.00 93.94 267 GLN A CA 1
ATOM 1960 C C . GLN A 1 267 ? 0.027 15.937 6.530 1.00 93.94 267 GLN A C 1
ATOM 1962 O O . GLN A 1 267 ? 0.628 14.949 6.952 1.00 93.94 267 GLN A O 1
ATOM 1967 N N . LEU A 1 268 ? -0.862 15.865 5.538 1.00 95.00 268 LEU A N 1
ATOM 1968 C CA . LEU A 1 268 ? -1.233 14.633 4.847 1.00 95.00 268 LEU A CA 1
ATOM 1969 C C . LEU A 1 268 ? -0.580 14.585 3.459 1.00 95.00 268 LEU A C 1
ATOM 1971 O O . LEU A 1 268 ? -0.711 15.529 2.682 1.00 95.00 268 LEU A O 1
ATOM 1975 N N . LYS A 1 269 ? 0.088 13.476 3.137 1.00 95.69 269 LYS A N 1
ATOM 1976 C CA . LYS A 1 269 ? 0.677 13.209 1.819 1.00 95.69 269 LYS A CA 1
ATOM 1977 C C . LYS A 1 269 ? 0.081 11.925 1.250 1.00 95.69 269 LYS A C 1
ATOM 1979 O O . LYS A 1 269 ? 0.194 10.862 1.858 1.00 95.69 269 LYS A O 1
ATOM 1984 N N . GLU A 1 270 ? -0.540 12.022 0.079 1.00 96.81 270 GLU A N 1
ATOM 1985 C CA . GLU A 1 270 ? -0.921 10.843 -0.704 1.00 96.81 270 GLU A CA 1
ATOM 1986 C C . GLU A 1 270 ? 0.310 10.236 -1.385 1.00 96.81 270 GLU A C 1
ATOM 1988 O O . GLU A 1 270 ? 1.198 10.967 -1.837 1.00 96.81 270 GLU A O 1
ATOM 1993 N N . LEU A 1 271 ? 0.358 8.904 -1.430 1.00 98.00 271 LEU A N 1
ATOM 1994 C CA . LEU A 1 271 ? 1.486 8.129 -1.950 1.00 98.00 271 LEU A CA 1
ATOM 1995 C C . LEU A 1 271 ? 1.084 7.303 -3.173 1.00 98.00 271 LEU A C 1
ATOM 1997 O O . LEU A 1 271 ? 1.817 7.271 -4.158 1.00 98.00 271 LEU A O 1
ATOM 2001 N N . MET A 1 272 ? -0.080 6.654 -3.121 1.00 98.69 272 MET A N 1
ATOM 2002 C CA . MET A 1 272 ? -0.555 5.756 -4.172 1.00 98.69 272 MET A CA 1
ATOM 2003 C C . MET A 1 272 ? -2.083 5.679 -4.167 1.00 98.69 272 MET A C 1
ATOM 2005 O O . MET A 1 272 ? -2.693 5.704 -3.096 1.00 98.69 272 MET A O 1
ATOM 2009 N N . ASN A 1 273 ? -2.693 5.550 -5.345 1.00 98.31 273 ASN A N 1
ATOM 2010 C CA . ASN A 1 273 ? -4.110 5.229 -5.508 1.00 98.31 273 ASN A CA 1
ATOM 2011 C C . ASN A 1 273 ? -4.265 4.084 -6.524 1.00 98.31 273 ASN A C 1
ATOM 2013 O O . ASN A 1 273 ? -3.727 4.191 -7.624 1.00 98.31 273 ASN A O 1
ATOM 2017 N N . LEU A 1 274 ? -5.014 3.033 -6.188 1.00 98.50 274 LEU A N 1
ATOM 2018 C CA . LEU A 1 274 ? -5.390 1.955 -7.112 1.00 98.50 274 LEU A CA 1
ATOM 2019 C C . LEU A 1 274 ? -6.883 2.071 -7.416 1.00 98.50 274 LEU A C 1
ATOM 2021 O O . LEU A 1 274 ? -7.701 1.934 -6.507 1.00 98.50 274 LEU A O 1
ATOM 2025 N N . LYS A 1 275 ? -7.204 2.349 -8.680 1.00 98.31 275 LYS A N 1
ATOM 2026 C CA . LYS A 1 275 ? -8.559 2.448 -9.239 1.00 98.31 275 LYS A CA 1
ATOM 2027 C C . LYS A 1 275 ? -8.824 1.291 -10.204 1.00 98.31 275 LYS A C 1
ATOM 2029 O O . LYS A 1 275 ? -7.895 0.577 -10.569 1.00 98.31 275 LYS A O 1
ATOM 2034 N N . TRP A 1 276 ? -10.068 1.186 -10.673 1.00 97.38 276 TRP A N 1
ATOM 2035 C CA . TRP A 1 276 ? -10.523 0.210 -11.671 1.00 97.38 276 TRP A CA 1
ATOM 2036 C C . TRP A 1 276 ? -9.621 0.086 -12.914 1.00 97.38 276 TRP A C 1
ATOM 2038 O O . TRP A 1 276 ? -9.409 -1.012 -13.418 1.00 97.38 276 TRP A O 1
ATOM 2048 N N . ASP A 1 277 ? -9.083 1.203 -13.409 1.00 96.69 277 ASP A N 1
ATOM 2049 C CA . ASP A 1 277 ? -8.323 1.284 -14.662 1.00 96.69 277 ASP A CA 1
ATOM 2050 C C . ASP A 1 277 ? -6.819 1.555 -14.481 1.00 96.69 277 ASP A C 1
ATOM 2052 O O . ASP A 1 277 ? -6.059 1.498 -15.449 1.00 96.69 277 ASP A O 1
ATOM 2056 N N . SER A 1 278 ? -6.376 1.920 -13.272 1.00 97.06 278 SER A N 1
ATOM 2057 C CA . SER A 1 278 ? -5.072 2.561 -13.092 1.00 97.06 278 SER A CA 1
ATOM 2058 C C . SER A 1 278 ? -4.483 2.433 -11.683 1.00 97.06 278 SER A C 1
ATOM 2060 O O . SER A 1 278 ? -5.097 2.787 -10.670 1.00 97.06 278 SER A O 1
ATOM 2062 N N . LEU A 1 279 ? -3.212 2.022 -11.634 1.00 97.81 279 LEU A N 1
ATOM 2063 C CA . LEU A 1 279 ? -2.347 2.154 -10.464 1.00 97.81 279 LEU A CA 1
ATOM 2064 C C . LEU A 1 279 ? -1.554 3.464 -10.563 1.00 97.81 279 LEU A C 1
ATOM 2066 O O . LEU A 1 279 ? -0.604 3.582 -11.333 1.00 97.81 279 LEU A O 1
ATOM 2070 N N . ASN A 1 280 ? -1.940 4.455 -9.768 1.00 98.06 280 ASN A N 1
ATOM 2071 C CA . ASN A 1 280 ? -1.345 5.786 -9.767 1.00 98.06 280 ASN A CA 1
ATOM 2072 C C . ASN A 1 280 ? -0.360 5.917 -8.601 1.00 98.06 280 ASN A C 1
ATOM 2074 O O . ASN A 1 280 ? -0.775 6.103 -7.454 1.00 98.06 280 ASN A O 1
ATOM 207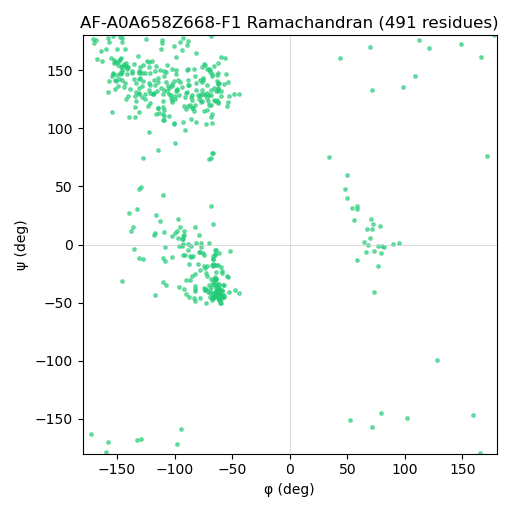8 N N . ILE A 1 281 ? 0.941 5.849 -8.887 1.00 97.94 281 ILE A N 1
ATOM 2079 C CA . ILE A 1 281 ? 2.008 6.088 -7.904 1.00 97.94 281 ILE A CA 1
ATOM 2080 C C . ILE A 1 281 ? 2.352 7.587 -7.925 1.00 97.94 281 ILE A C 1
ATOM 2082 O O . ILE A 1 281 ? 2.781 8.120 -8.942 1.00 97.94 281 ILE A O 1
ATOM 2086 N N . LEU A 1 282 ? 2.135 8.287 -6.806 1.00 97.62 282 LEU A N 1
ATOM 2087 C CA . LEU A 1 282 ? 2.257 9.754 -6.679 1.00 97.62 282 LEU A CA 1
ATOM 2088 C C . LEU A 1 282 ? 3.628 10.211 -6.138 1.00 97.62 282 LEU A C 1
ATOM 2090 O O . LEU A 1 282 ? 3.793 11.339 -5.654 1.00 97.62 282 LEU A O 1
ATOM 2094 N N . VAL A 1 283 ? 4.589 9.291 -6.163 1.00 96.88 283 VAL A N 1
ATOM 2095 C CA . VAL A 1 283 ? 5.967 9.382 -5.669 1.00 96.88 283 VAL A CA 1
ATOM 2096 C C . VAL A 1 283 ? 6.861 8.516 -6.568 1.00 96.88 283 VAL A C 1
ATOM 2098 O O . VAL A 1 283 ? 6.373 7.867 -7.491 1.00 96.88 283 VAL A O 1
ATOM 2101 N N . ASN A 1 284 ? 8.167 8.474 -6.307 1.00 97.50 284 ASN A N 1
ATOM 2102 C CA . ASN A 1 284 ? 9.073 7.594 -7.047 1.00 97.50 284 ASN A CA 1
ATOM 2103 C C . ASN A 1 284 ? 8.720 6.116 -6.805 1.00 97.50 284 ASN A C 1
ATOM 2105 O O . ASN A 1 284 ? 8.594 5.692 -5.656 1.00 97.50 284 ASN A O 1
ATOM 2109 N N . ALA A 1 285 ? 8.633 5.327 -7.877 1.00 95.25 285 ALA A N 1
ATOM 2110 C CA . ALA A 1 285 ? 8.547 3.872 -7.803 1.00 95.25 285 ALA A CA 1
ATOM 2111 C C . ALA A 1 285 ? 9.959 3.269 -7.867 1.00 95.25 285 ALA A C 1
ATOM 2113 O O . ALA A 1 285 ? 10.668 3.457 -8.854 1.00 95.25 285 ALA A O 1
ATOM 2114 N N . VAL A 1 286 ? 10.368 2.548 -6.822 1.00 95.38 286 VAL A N 1
ATOM 2115 C CA . VAL A 1 286 ? 11.632 1.796 -6.789 1.00 95.38 286 VAL A CA 1
ATOM 2116 C C . VAL A 1 286 ? 11.290 0.313 -6.825 1.00 95.38 286 VAL A C 1
ATOM 2118 O O . VAL A 1 286 ? 10.693 -0.205 -5.884 1.00 95.38 286 VAL A O 1
ATOM 2121 N N . ILE A 1 287 ? 11.641 -0.357 -7.922 1.00 92.06 287 ILE A N 1
ATOM 2122 C CA . ILE A 1 287 ? 11.369 -1.781 -8.135 1.00 92.06 287 ILE A CA 1
ATOM 2123 C C . ILE A 1 287 ? 12.679 -2.542 -7.940 1.00 92.06 287 ILE A C 1
ATOM 2125 O O . ILE A 1 287 ? 13.600 -2.416 -8.743 1.00 92.06 287 ILE A O 1
ATOM 2129 N N . ASN A 1 288 ? 12.760 -3.319 -6.861 1.00 89.31 288 ASN A N 1
ATOM 2130 C CA . ASN A 1 288 ? 13.888 -4.208 -6.602 1.00 89.31 288 ASN A CA 1
ATOM 2131 C C . ASN A 1 288 ? 13.614 -5.563 -7.261 1.00 89.31 288 ASN A C 1
ATOM 2133 O O . ASN A 1 288 ? 12.642 -6.231 -6.917 1.00 89.31 288 ASN A O 1
ATOM 2137 N N . GLY A 1 289 ? 14.471 -5.962 -8.200 1.00 89.75 289 GLY A N 1
ATOM 2138 C CA . GLY A 1 289 ? 14.231 -7.109 -9.073 1.00 89.75 289 GLY A CA 1
ATOM 2139 C C . GLY A 1 289 ? 13.769 -6.668 -10.460 1.00 89.75 289 GLY A C 1
ATOM 2140 O O . GLY A 1 289 ? 14.184 -5.621 -10.955 1.00 89.75 289 GLY A O 1
ATOM 2141 N N . CYS A 1 290 ? 12.948 -7.497 -11.100 1.00 92.44 290 CYS A N 1
ATOM 2142 C CA . CYS A 1 290 ? 12.604 -7.369 -12.512 1.00 92.44 290 CYS A CA 1
ATOM 2143 C C . CYS A 1 290 ? 11.166 -6.871 -12.727 1.00 92.44 290 CYS A C 1
ATOM 2145 O O . CYS A 1 290 ? 10.247 -7.302 -12.034 1.00 92.44 290 CYS A O 1
ATOM 2147 N N . LEU A 1 291 ? 10.968 -5.989 -13.711 1.00 95.44 291 LEU A N 1
ATOM 2148 C CA . LEU A 1 291 ? 9.658 -5.492 -14.139 1.00 95.44 291 LEU A CA 1
ATOM 2149 C C . LEU A 1 291 ? 9.195 -6.252 -15.388 1.00 95.44 291 LEU A C 1
ATOM 2151 O O . LEU A 1 291 ? 9.944 -6.378 -16.355 1.00 95.44 291 LEU A O 1
ATOM 2155 N N . GLY A 1 292 ? 7.956 -6.734 -15.397 1.00 94.81 292 GLY A N 1
ATOM 2156 C CA . GLY A 1 292 ? 7.293 -7.241 -16.598 1.00 94.81 292 GLY A CA 1
ATOM 2157 C C . GLY A 1 292 ? 6.143 -6.323 -17.003 1.00 94.81 292 GLY A C 1
ATOM 2158 O O . GLY A 1 292 ? 5.361 -5.899 -16.155 1.00 94.81 292 GLY A O 1
ATOM 2159 N N . ILE A 1 293 ? 6.046 -5.996 -18.291 1.00 94.62 293 ILE A N 1
ATOM 2160 C CA . ILE A 1 293 ? 4.960 -5.194 -18.863 1.00 94.62 293 ILE A CA 1
ATOM 2161 C C . ILE A 1 293 ? 4.108 -6.111 -19.743 1.00 94.62 293 ILE A C 1
ATOM 2163 O O . ILE A 1 293 ? 4.542 -6.530 -20.815 1.00 94.62 293 ILE A O 1
ATOM 2167 N N . GLY A 1 294 ? 2.907 -6.452 -19.261 1.00 93.19 294 GLY A N 1
ATOM 2168 C CA . GLY A 1 294 ? 2.010 -7.424 -19.905 1.00 93.19 294 GLY A CA 1
ATOM 2169 C C . GLY A 1 294 ? 2.468 -8.885 -19.792 1.00 93.19 294 GLY A C 1
ATOM 2170 O O . GLY A 1 294 ? 2.026 -9.715 -20.575 1.00 93.19 294 GLY A O 1
ATOM 2171 N N . THR A 1 295 ? 3.381 -9.189 -18.864 1.00 92.94 295 THR A N 1
ATOM 2172 C CA . THR A 1 295 ? 4.112 -10.464 -18.789 1.00 92.94 295 THR A CA 1
ATOM 2173 C C . THR A 1 295 ? 4.761 -10.663 -17.412 1.00 92.94 295 THR A C 1
ATOM 2175 O O . THR A 1 295 ? 5.040 -9.685 -16.715 1.00 92.94 295 THR A O 1
ATOM 2178 N N . THR A 1 296 ? 5.068 -11.905 -17.030 1.00 93.25 296 THR A N 1
ATOM 2179 C CA . THR A 1 296 ? 5.982 -12.212 -15.915 1.00 93.25 296 THR A CA 1
ATOM 2180 C C . THR A 1 296 ? 7.417 -12.195 -16.435 1.00 93.25 296 THR A C 1
ATOM 2182 O O . THR A 1 296 ? 7.767 -13.012 -17.274 1.00 93.25 296 THR A O 1
ATOM 2185 N N . ASN A 1 297 ? 8.277 -11.301 -15.948 1.00 94.06 297 ASN A N 1
ATOM 2186 C CA . ASN A 1 297 ? 9.659 -11.206 -16.432 1.00 94.06 297 ASN A CA 1
ATOM 2187 C C . ASN A 1 297 ? 10.521 -12.407 -15.968 1.00 94.06 297 ASN A C 1
ATOM 2189 O O . ASN A 1 297 ? 10.666 -12.646 -14.771 1.00 94.06 297 ASN A O 1
ATOM 2193 N N . ALA A 1 298 ? 11.127 -13.120 -16.923 1.00 93.50 298 ALA A N 1
ATOM 2194 C CA . ALA A 1 298 ? 12.062 -14.232 -16.722 1.00 93.50 298 ALA A CA 1
ATOM 2195 C C . ALA A 1 298 ? 13.530 -13.887 -17.067 1.00 93.50 298 ALA A C 1
ATOM 2197 O O . ALA A 1 298 ? 14.424 -14.702 -16.838 1.00 93.50 298 ALA A O 1
ATOM 2198 N N . LEU A 1 299 ? 13.819 -12.668 -17.545 1.00 91.69 299 LEU A N 1
ATOM 2199 C CA . LEU A 1 299 ? 15.189 -12.141 -17.653 1.00 91.69 299 LEU A CA 1
ATOM 2200 C C . LEU A 1 299 ? 15.843 -11.980 -16.270 1.00 91.69 299 LEU A C 1
ATOM 2202 O O . LEU A 1 299 ? 17.068 -12.084 -16.148 1.00 91.69 299 LEU A O 1
ATOM 2206 N N . GLY A 1 300 ? 15.041 -11.715 -15.232 1.00 89.44 300 GLY A N 1
ATOM 2207 C CA . GLY A 1 300 ? 15.453 -11.626 -13.828 1.00 89.44 300 GLY A CA 1
ATOM 2208 C C . GLY A 1 300 ? 16.326 -10.408 -13.490 1.00 89.44 300 GLY A C 1
ATOM 2209 O O . GLY A 1 300 ? 16.818 -9.695 -14.371 1.00 89.44 300 GLY A O 1
ATOM 2210 N N . GLY A 1 301 ? 16.558 -10.164 -12.194 1.00 86.19 301 GLY A N 1
ATOM 2211 C CA . GLY A 1 301 ? 17.371 -9.034 -11.704 1.00 86.19 301 GLY A CA 1
ATOM 2212 C C . GLY A 1 301 ? 16.937 -7.674 -12.273 1.00 86.19 301 GLY A C 1
ATOM 2213 O O . GLY A 1 301 ? 15.778 -7.505 -12.627 1.00 86.19 301 GLY A O 1
ATOM 2214 N N . ASN A 1 302 ? 17.867 -6.725 -12.403 1.00 92.31 302 ASN A N 1
ATOM 2215 C CA . ASN A 1 302 ? 17.619 -5.369 -12.914 1.00 92.31 302 ASN A CA 1
ATOM 2216 C C . ASN A 1 302 ? 17.221 -5.374 -14.411 1.00 92.31 302 ASN A C 1
ATOM 2218 O O . ASN A 1 302 ? 18.055 -5.130 -15.286 1.00 92.31 302 ASN A O 1
ATOM 2222 N N . SER A 1 303 ? 15.966 -5.693 -14.732 1.00 95.25 303 SER A N 1
ATOM 2223 C CA . SER A 1 303 ? 15.476 -5.820 -16.111 1.00 95.25 303 SER A CA 1
ATOM 2224 C C . SER A 1 303 ? 14.019 -5.397 -16.289 1.00 95.25 303 SER A C 1
ATOM 2226 O O . SER A 1 303 ? 13.241 -5.356 -15.336 1.00 95.25 303 SER A O 1
ATOM 2228 N N . ILE A 1 304 ? 13.656 -5.111 -17.540 1.00 96.94 304 ILE A N 1
ATOM 2229 C CA . ILE A 1 304 ? 12.296 -4.842 -18.012 1.00 96.94 304 ILE A CA 1
ATOM 2230 C C . ILE A 1 304 ? 12.011 -5.802 -19.173 1.00 96.94 304 ILE A C 1
ATOM 2232 O O . ILE A 1 304 ? 12.781 -5.806 -20.131 1.00 96.94 304 ILE A O 1
ATOM 2236 N N . ALA A 1 305 ? 10.929 -6.579 -19.103 1.00 95.88 305 ALA A N 1
ATOM 2237 C CA . ALA A 1 305 ? 10.454 -7.452 -20.184 1.00 95.88 305 ALA A CA 1
ATOM 2238 C C . ALA A 1 305 ? 9.105 -6.959 -20.738 1.00 95.88 305 ALA A C 1
ATOM 2240 O O . ALA A 1 305 ? 8.327 -6.351 -19.996 1.00 95.88 305 ALA A O 1
ATOM 2241 N N . PHE A 1 306 ? 8.826 -7.208 -22.022 1.00 95.00 306 PHE A N 1
ATOM 2242 C CA . PHE A 1 306 ? 7.665 -6.648 -22.729 1.00 95.00 306 PHE A CA 1
ATOM 2243 C C . PHE A 1 306 ? 6.875 -7.724 -23.492 1.00 95.00 306 PHE A C 1
ATOM 2245 O O . PHE A 1 306 ? 7.355 -8.248 -24.492 1.00 95.00 306 PHE A O 1
ATOM 2252 N N . GLY A 1 307 ? 5.630 -7.986 -23.085 1.00 91.50 307 GLY A N 1
ATOM 2253 C CA . GLY A 1 307 ? 4.676 -8.856 -23.793 1.00 91.50 307 GLY A CA 1
ATOM 2254 C C . GLY A 1 307 ? 4.951 -10.365 -23.711 1.00 91.50 307 GLY A C 1
ATOM 2255 O O . GLY A 1 307 ? 4.014 -11.130 -23.507 1.00 91.50 307 GLY A O 1
ATOM 2256 N N . ASP A 1 308 ? 6.209 -10.791 -23.813 1.00 89.62 308 ASP A N 1
ATOM 2257 C CA . ASP A 1 308 ? 6.691 -12.142 -23.498 1.00 89.62 308 ASP A CA 1
ATOM 2258 C C . ASP A 1 308 ? 7.588 -12.109 -22.242 1.00 89.62 308 ASP A C 1
ATOM 2260 O O . ASP A 1 308 ? 7.802 -11.051 -21.645 1.00 89.62 308 ASP A O 1
ATOM 2264 N N . ASN A 1 309 ? 8.054 -13.255 -21.743 1.00 93.00 309 ASN A N 1
ATOM 2265 C CA . ASN A 1 309 ? 8.827 -13.292 -20.496 1.00 93.00 309 ASN A CA 1
ATOM 2266 C C . ASN A 1 309 ? 10.340 -13.070 -20.683 1.00 93.00 309 ASN A C 1
ATOM 2268 O O . ASN A 1 309 ? 11.042 -12.872 -19.689 1.00 93.00 309 ASN A O 1
ATOM 2272 N N . ASP A 1 310 ? 10.855 -13.063 -21.912 1.00 93.56 310 ASP A N 1
ATOM 2273 C CA . ASP A 1 310 ? 12.289 -13.163 -22.206 1.00 93.56 310 ASP A CA 1
ATOM 2274 C C . ASP A 1 310 ? 12.805 -12.215 -23.320 1.00 93.56 310 ASP A C 1
ATOM 2276 O O . ASP A 1 310 ? 13.969 -12.307 -23.731 1.00 93.56 310 ASP A O 1
ATOM 2280 N N . THR A 1 311 ? 11.998 -11.237 -23.743 1.00 96.44 311 THR A N 1
ATOM 2281 C CA . THR A 1 311 ? 12.369 -10.091 -24.590 1.00 96.44 311 THR A CA 1
ATOM 2282 C C . THR A 1 311 ? 12.329 -8.784 -23.796 1.00 96.44 311 THR A C 1
ATOM 2284 O O . THR A 1 311 ? 11.327 -8.437 -23.168 1.00 96.44 311 THR A O 1
ATOM 2287 N N . GLY A 1 312 ? 13.408 -7.998 -23.859 1.00 97.00 312 GLY A N 1
ATOM 2288 C CA . GLY A 1 312 ? 13.459 -6.676 -23.238 1.00 97.00 312 GLY A CA 1
ATOM 2289 C C . GLY A 1 312 ? 14.859 -6.134 -22.962 1.00 97.00 312 GLY A C 1
ATOM 2290 O O . GLY A 1 312 ? 15.794 -6.353 -23.730 1.00 97.00 312 GLY A O 1
ATOM 2291 N N . LEU A 1 313 ? 14.990 -5.374 -21.875 1.00 97.00 313 LEU A N 1
ATOM 2292 C CA . LEU A 1 313 ? 16.212 -4.678 -21.467 1.00 97.00 313 LEU A CA 1
ATOM 2293 C C . LEU A 1 313 ? 16.708 -5.212 -20.123 1.00 97.00 313 LEU A C 1
ATOM 2295 O O . LEU A 1 313 ? 15.917 -5.375 -19.197 1.00 97.00 313 LEU A O 1
ATOM 2299 N N . LYS A 1 314 ? 18.015 -5.427 -19.975 1.00 95.69 314 LYS A N 1
ATOM 2300 C CA . LYS A 1 314 ? 18.633 -5.891 -18.727 1.00 95.69 314 LYS A CA 1
ATOM 2301 C C . LYS A 1 314 ? 19.938 -5.153 -18.456 1.00 95.69 314 LYS A C 1
ATOM 2303 O O . LYS A 1 314 ? 20.790 -5.042 -19.332 1.00 95.69 314 LYS A O 1
ATOM 2308 N N . GLN A 1 315 ? 20.119 -4.699 -17.221 1.00 95.19 315 GLN A N 1
ATOM 2309 C CA . GLN A 1 315 ? 21.413 -4.238 -16.739 1.00 95.19 315 GLN A CA 1
ATOM 2310 C C . GLN A 1 315 ? 22.231 -5.446 -16.257 1.00 95.19 315 GLN A C 1
ATOM 2312 O O . GLN A 1 315 ? 21.841 -6.129 -15.310 1.00 95.19 315 GLN A O 1
ATOM 2317 N N . ASN A 1 316 ? 23.374 -5.701 -16.896 1.00 89.88 316 ASN A N 1
ATOM 2318 C CA . ASN A 1 316 ? 24.278 -6.821 -16.584 1.00 89.88 316 ASN A CA 1
ATOM 2319 C C . ASN A 1 316 ? 25.590 -6.336 -15.941 1.00 89.88 316 ASN A C 1
ATOM 2321 O O . ASN A 1 316 ? 26.681 -6.788 -16.287 1.00 89.88 316 ASN A O 1
ATOM 2325 N N . GLY A 1 317 ? 25.472 -5.385 -15.014 1.00 88.88 317 GLY A N 1
ATOM 2326 C CA . GLY A 1 317 ? 26.588 -4.656 -14.408 1.00 88.88 317 GLY A CA 1
ATOM 2327 C C . GLY A 1 317 ? 26.474 -3.148 -14.633 1.00 88.88 317 GLY A C 1
ATOM 2328 O O . GLY A 1 317 ? 25.636 -2.680 -15.405 1.00 88.88 317 GLY A O 1
ATOM 2329 N N . ASP A 1 318 ? 27.307 -2.376 -13.939 1.00 91.50 318 ASP A N 1
ATOM 2330 C CA . ASP A 1 318 ? 27.322 -0.921 -14.096 1.00 91.50 318 ASP A CA 1
ATOM 2331 C C . ASP A 1 318 ? 27.733 -0.511 -15.523 1.00 91.50 318 ASP A C 1
ATOM 2333 O O . ASP A 1 318 ? 28.584 -1.143 -16.148 1.00 91.50 318 ASP A O 1
ATOM 2337 N N . GLY A 1 319 ? 27.080 0.518 -16.065 1.00 91.75 319 GLY A N 1
ATOM 2338 C CA . GLY A 1 319 ? 27.295 1.012 -17.430 1.00 91.75 319 GLY A CA 1
ATOM 2339 C C . GLY A 1 319 ? 26.934 0.058 -18.586 1.00 91.75 319 GLY A C 1
ATOM 2340 O O . GLY A 1 319 ? 27.143 0.439 -19.740 1.00 91.75 319 GLY A O 1
ATOM 2341 N N . LEU A 1 320 ? 26.403 -1.146 -18.321 1.00 94.50 320 LEU A N 1
ATOM 2342 C CA . LEU A 1 320 ? 26.049 -2.147 -19.340 1.00 94.50 320 LEU A CA 1
ATOM 2343 C C . LEU A 1 320 ? 24.529 -2.296 -19.482 1.00 94.50 320 LEU A C 1
ATOM 2345 O O . LEU A 1 320 ? 23.875 -2.851 -18.597 1.00 94.50 320 LEU A O 1
ATOM 2349 N N . LEU A 1 321 ? 23.980 -1.841 -20.612 1.00 97.12 321 LEU A N 1
ATOM 2350 C CA . LEU A 1 321 ? 22.571 -2.004 -20.971 1.00 97.12 321 LEU A CA 1
ATOM 2351 C C . LEU A 1 321 ? 22.435 -2.999 -22.129 1.00 97.12 321 LEU A C 1
ATOM 2353 O O . LEU A 1 321 ? 22.724 -2.681 -23.285 1.00 97.12 321 LEU A O 1
ATOM 2357 N N . ASP A 1 322 ? 21.948 -4.191 -21.810 1.00 96.94 322 ASP A N 1
ATOM 2358 C CA . ASP A 1 322 ? 21.797 -5.294 -22.750 1.00 96.94 322 ASP A CA 1
ATOM 2359 C C . ASP A 1 322 ? 20.349 -5.410 -23.232 1.00 96.94 322 ASP A C 1
ATOM 2361 O O . ASP A 1 322 ? 19.398 -5.271 -22.461 1.00 96.94 322 ASP A O 1
ATOM 2365 N N . VAL A 1 323 ? 20.191 -5.706 -24.519 1.00 97.56 323 VAL A N 1
ATOM 2366 C CA . VAL A 1 323 ? 18.921 -6.013 -25.175 1.00 97.56 323 VAL A CA 1
ATOM 2367 C C . VAL A 1 323 ? 18.830 -7.520 -25.366 1.00 97.56 323 VAL A C 1
ATOM 2369 O O . VAL A 1 323 ? 19.694 -8.140 -25.998 1.00 97.56 323 VAL A O 1
ATOM 2372 N N . TYR A 1 324 ? 17.754 -8.091 -24.843 1.00 96.06 324 TYR A N 1
ATOM 2373 C CA . TYR A 1 324 ? 17.392 -9.491 -24.986 1.00 96.06 324 TYR A CA 1
ATOM 2374 C C . TYR A 1 324 ? 16.165 -9.629 -25.889 1.00 96.06 324 TYR A C 1
ATOM 2376 O O . TYR A 1 324 ? 15.277 -8.779 -25.865 1.00 96.06 324 TYR A O 1
ATOM 2384 N N . ALA A 1 325 ? 16.113 -10.699 -26.675 1.00 95.12 325 ALA A N 1
ATOM 2385 C CA . ALA A 1 325 ? 14.943 -11.092 -27.452 1.00 95.12 325 ALA A CA 1
ATOM 2386 C C . ALA A 1 325 ? 14.824 -12.618 -27.449 1.00 95.12 325 ALA A C 1
ATOM 2388 O O . ALA A 1 325 ? 15.791 -13.294 -27.814 1.00 95.12 325 ALA A O 1
ATOM 2389 N N . ASN A 1 326 ? 13.674 -13.155 -27.033 1.00 93.38 326 ASN A N 1
ATOM 2390 C CA . ASN A 1 326 ? 13.431 -14.596 -26.900 1.00 93.38 326 ASN A CA 1
ATOM 2391 C C . ASN A 1 326 ? 14.581 -15.311 -26.140 1.00 93.38 326 ASN A C 1
ATOM 2393 O O . ASN A 1 326 ? 15.210 -16.256 -26.639 1.00 93.38 326 ASN A O 1
ATOM 2397 N N . GLY A 1 327 ? 14.987 -14.734 -25.002 1.00 91.94 327 GLY A N 1
ATOM 2398 C CA . GLY A 1 327 ? 16.051 -15.231 -24.123 1.00 91.94 327 GLY A CA 1
ATOM 2399 C C . GLY A 1 327 ? 17.474 -15.053 -24.666 1.00 91.94 327 GLY A C 1
ATOM 2400 O O . GLY A 1 327 ? 18.451 -15.316 -23.964 1.00 91.94 327 GLY A O 1
ATOM 2401 N N . GLN A 1 328 ? 17.633 -14.585 -25.906 1.00 94.81 328 GLN A N 1
ATOM 2402 C CA . GLN A 1 328 ? 18.930 -14.346 -26.528 1.00 94.81 328 GLN A CA 1
ATOM 2403 C C . GLN A 1 328 ? 19.404 -12.920 -26.279 1.00 94.81 328 GLN A C 1
ATOM 2405 O O . GLN A 1 328 ? 18.733 -11.960 -26.644 1.00 94.81 328 GLN A O 1
ATOM 2410 N N . HIS A 1 329 ? 20.618 -12.774 -25.754 1.00 94.50 329 HIS A N 1
ATOM 2411 C CA . HIS A 1 329 ? 21.324 -11.497 -25.757 1.00 94.50 329 HIS A CA 1
ATOM 2412 C C . HIS A 1 329 ? 21.680 -11.130 -27.211 1.00 94.50 329 HIS A C 1
ATOM 2414 O O . HIS A 1 329 ? 22.469 -11.827 -27.859 1.00 94.50 329 HIS A O 1
ATOM 2420 N N . VAL A 1 330 ? 21.055 -10.078 -27.749 1.00 96.62 330 VAL A N 1
ATOM 2421 C CA . VAL A 1 330 ? 21.178 -9.689 -29.167 1.00 96.62 330 VAL A CA 1
ATOM 2422 C C . VAL A 1 330 ? 22.012 -8.432 -29.378 1.00 96.62 330 VAL A C 1
ATOM 2424 O O . VAL A 1 330 ? 22.743 -8.356 -30.368 1.00 96.62 330 VAL A O 1
ATOM 2427 N N . PHE A 1 331 ? 21.946 -7.474 -28.454 1.00 97.50 331 PHE A N 1
ATOM 2428 C CA . PHE A 1 331 ? 22.578 -6.162 -28.588 1.00 97.50 331 PHE A CA 1
ATOM 2429 C C . PHE A 1 331 ? 23.024 -5.630 -27.223 1.00 97.50 331 PHE A C 1
ATOM 2431 O O . PHE A 1 331 ? 22.343 -5.869 -26.234 1.00 97.50 331 PHE A O 1
ATOM 2438 N N . ARG A 1 332 ? 24.119 -4.872 -27.170 1.00 97.00 332 ARG A N 1
ATOM 2439 C CA . ARG A 1 332 ? 24.618 -4.188 -25.972 1.00 97.00 332 ARG A CA 1
ATOM 2440 C C . ARG A 1 332 ? 24.931 -2.735 -26.276 1.00 97.00 332 ARG A C 1
ATOM 2442 O O . ARG A 1 332 ? 25.673 -2.429 -27.214 1.00 97.00 332 ARG A O 1
ATOM 2449 N N . PHE A 1 333 ? 24.405 -1.864 -25.428 1.00 97.12 333 PHE A N 1
ATOM 2450 C CA . PHE A 1 333 ? 24.830 -0.484 -25.292 1.00 97.12 333 PHE A CA 1
ATOM 2451 C C . PHE A 1 333 ? 25.751 -0.381 -24.081 1.00 97.12 333 PHE A C 1
ATOM 2453 O O . PHE A 1 333 ? 25.416 -0.800 -22.973 1.00 97.12 333 PHE A O 1
ATOM 2460 N N . GLN A 1 334 ? 26.922 0.193 -24.305 1.00 94.75 334 GLN A N 1
ATOM 2461 C CA . GLN A 1 334 ? 27.884 0.543 -23.270 1.00 94.75 334 GLN A CA 1
ATOM 2462 C C . GLN A 1 334 ? 28.543 1.866 -23.671 1.00 94.75 334 GLN A C 1
ATOM 2464 O O . GLN A 1 334 ? 28.379 2.327 -24.805 1.00 94.75 334 GLN A O 1
ATOM 2469 N N . ASN A 1 335 ? 29.284 2.496 -22.761 1.00 94.06 335 ASN A N 1
ATOM 2470 C CA . ASN A 1 335 ? 29.910 3.787 -23.047 1.00 94.06 335 ASN A CA 1
ATOM 2471 C C . ASN A 1 335 ? 30.762 3.734 -24.338 1.00 94.06 335 ASN A C 1
ATOM 2473 O O . ASN A 1 335 ? 31.674 2.916 -24.458 1.00 94.06 335 ASN A O 1
ATOM 2477 N N . GLY A 1 336 ? 30.440 4.596 -25.305 1.00 86.94 336 GLY A N 1
ATOM 2478 C CA . GLY A 1 336 ? 31.174 4.762 -26.563 1.00 86.94 336 GLY A CA 1
ATOM 2479 C C . GLY A 1 336 ? 30.932 3.729 -27.675 1.00 86.94 336 GLY A C 1
ATOM 2480 O O . GLY A 1 336 ? 31.434 3.949 -28.775 1.00 86.94 336 GLY A O 1
ATOM 2481 N N . VAL A 1 337 ? 30.186 2.632 -27.463 1.00 90.19 337 VAL A N 1
ATOM 2482 C CA . VAL A 1 337 ? 29.978 1.618 -28.520 1.00 90.19 337 VAL A CA 1
ATOM 2483 C C . VAL A 1 337 ? 28.639 0.877 -28.432 1.00 90.19 337 VAL A C 1
ATOM 2485 O O . VAL A 1 337 ? 28.116 0.582 -27.358 1.00 90.19 337 VAL A O 1
ATOM 2488 N N . ALA A 1 338 ? 28.116 0.546 -29.611 1.00 93.50 338 ALA A N 1
ATOM 2489 C CA . ALA A 1 338 ? 26.951 -0.295 -29.844 1.00 93.50 338 ALA A CA 1
ATOM 2490 C C . ALA A 1 338 ? 27.414 -1.624 -30.469 1.00 93.50 338 ALA A C 1
ATOM 2492 O O . ALA A 1 338 ? 28.001 -1.620 -31.551 1.00 93.50 338 ALA A O 1
ATOM 2493 N N . ILE A 1 339 ? 27.176 -2.749 -29.792 1.00 93.31 339 ILE A N 1
ATOM 2494 C CA . ILE A 1 339 ? 27.620 -4.086 -30.222 1.00 93.31 339 ILE A CA 1
ATOM 2495 C C . ILE A 1 339 ? 26.387 -4.961 -30.441 1.00 93.31 339 ILE A C 1
ATOM 2497 O O . ILE A 1 339 ? 25.579 -5.086 -29.527 1.00 93.31 339 ILE A O 1
ATOM 2501 N N . ALA A 1 340 ? 26.261 -5.632 -31.590 1.00 93.44 340 ALA A N 1
ATOM 2502 C CA . ALA A 1 340 ? 25.364 -6.786 -31.693 1.00 93.44 340 ALA A CA 1
ATOM 2503 C C . ALA A 1 340 ? 26.153 -8.087 -31.530 1.00 93.44 340 ALA A C 1
ATOM 2505 O O . ALA A 1 340 ? 27.205 -8.265 -32.144 1.00 93.44 340 ALA A O 1
ATOM 2506 N N . PHE A 1 341 ? 25.624 -8.993 -30.710 1.00 91.38 341 PHE A N 1
ATOM 2507 C CA . PHE A 1 341 ? 26.183 -10.332 -30.485 1.00 91.38 341 PHE A CA 1
ATOM 2508 C C . PHE A 1 341 ? 25.677 -11.367 -31.484 1.00 91.38 341 PHE A C 1
ATOM 2510 O O . PHE A 1 341 ? 26.261 -12.440 -31.638 1.00 91.38 341 PHE A O 1
ATOM 2517 N N . LYS A 1 342 ? 24.581 -11.050 -32.169 1.00 92.75 342 LYS A N 1
ATOM 2518 C CA . LYS A 1 342 ? 24.197 -11.725 -33.404 1.00 92.75 342 LYS A CA 1
ATOM 2519 C C . LYS A 1 342 ? 24.776 -10.944 -34.580 1.00 92.75 342 LYS A C 1
ATOM 2521 O O . LYS A 1 342 ? 25.388 -9.890 -34.409 1.00 92.75 342 LYS A O 1
ATOM 2526 N N . ASN A 1 343 ? 24.569 -11.452 -35.788 1.00 84.62 343 ASN A N 1
ATOM 2527 C CA . ASN A 1 343 ? 24.735 -10.649 -36.988 1.00 84.62 343 ASN A CA 1
ATOM 2528 C C . ASN A 1 343 ? 24.081 -9.275 -36.776 1.00 84.62 343 ASN A C 1
ATOM 2530 O O . ASN A 1 343 ? 22.902 -9.207 -36.425 1.00 84.62 343 ASN A O 1
ATOM 2534 N N . ILE A 1 344 ? 24.808 -8.187 -37.066 1.00 81.12 344 ILE A N 1
ATOM 2535 C CA . ILE A 1 344 ? 24.168 -6.916 -37.419 1.00 81.12 344 ILE A CA 1
ATOM 2536 C C . ILE A 1 344 ? 23.513 -7.157 -38.785 1.00 81.12 344 ILE A C 1
ATOM 2538 O O . ILE A 1 344 ? 24.011 -6.746 -39.827 1.00 81.12 344 ILE A O 1
ATOM 2542 N N . GLN A 1 345 ? 22.399 -7.897 -38.760 1.00 75.44 345 GLN A N 1
ATOM 2543 C CA . GLN A 1 345 ? 21.172 -7.474 -39.398 1.00 75.44 345 GLN A CA 1
ATOM 2544 C C . GLN A 1 345 ? 20.705 -6.250 -38.592 1.00 75.44 345 GLN A C 1
ATOM 2546 O O . GLN A 1 345 ? 19.845 -6.316 -37.728 1.00 75.44 345 GLN A O 1
ATOM 2551 N N . ALA A 1 346 ? 21.296 -5.073 -38.817 1.00 69.62 346 ALA A N 1
ATOM 2552 C CA . ALA A 1 346 ? 21.132 -4.423 -40.110 1.00 69.62 346 ALA A CA 1
ATOM 2553 C C . ALA A 1 346 ? 19.720 -4.769 -40.575 1.00 69.62 346 ALA A C 1
ATOM 2555 O O . ALA A 1 346 ? 19.579 -5.694 -41.360 1.00 69.62 346 ALA A O 1
ATOM 2556 N N . GLY A 1 347 ? 18.731 -4.111 -39.957 1.00 44.00 347 GLY A N 1
ATOM 2557 C CA . GLY A 1 347 ? 17.284 -4.333 -40.041 1.00 44.00 347 GLY A CA 1
ATOM 2558 C C . GLY A 1 347 ? 16.775 -5.787 -39.999 1.00 44.00 347 GLY A C 1
ATOM 2559 O O . GLY A 1 347 ? 17.398 -6.731 -40.472 1.00 44.00 347 GLY A O 1
ATOM 2560 N N . THR A 1 348 ? 15.495 -5.951 -39.681 1.00 57.47 348 THR A N 1
ATOM 2561 C CA . THR A 1 348 ? 14.741 -7.059 -40.297 1.00 57.47 348 THR A CA 1
ATOM 2562 C C . THR A 1 348 ? 14.676 -6.909 -41.837 1.00 57.47 348 THR A C 1
ATOM 2564 O O . THR A 1 348 ? 14.307 -7.855 -42.524 1.00 57.47 348 THR A O 1
ATOM 2567 N N . ALA A 1 349 ? 15.151 -5.764 -42.378 1.00 45.28 349 ALA A N 1
ATOM 2568 C CA . ALA A 1 349 ? 15.343 -5.451 -43.802 1.00 45.28 349 ALA A CA 1
ATOM 2569 C C . ALA A 1 349 ? 16.677 -4.728 -44.232 1.00 45.28 349 ALA A C 1
ATOM 2571 O O . ALA A 1 349 ? 16.735 -4.281 -45.372 1.00 45.28 349 ALA A O 1
ATOM 2572 N N . ARG A 1 350 ? 17.768 -4.653 -43.424 1.00 49.22 350 ARG A N 1
ATOM 2573 C CA . ARG A 1 350 ? 19.121 -4.020 -43.716 1.00 49.22 350 ARG A CA 1
ATOM 2574 C C . ARG A 1 350 ? 19.451 -2.574 -43.211 1.00 49.22 350 ARG A C 1
ATOM 2576 O O . ARG A 1 350 ? 18.592 -1.705 -43.239 1.00 49.22 350 ARG A O 1
ATOM 2583 N N . LYS A 1 351 ? 20.683 -2.394 -42.637 1.00 63.28 351 LYS A N 1
ATOM 2584 C CA . LYS A 1 351 ? 21.393 -1.207 -42.012 1.00 63.28 351 LYS A CA 1
ATOM 2585 C C . LYS A 1 351 ? 22.767 -1.533 -41.274 1.00 63.28 351 LYS A C 1
ATOM 2587 O O . LYS A 1 351 ? 22.760 -1.779 -40.076 1.00 63.28 351 LYS A O 1
ATOM 2592 N N . PHE A 1 352 ? 23.929 -1.778 -41.899 1.00 62.25 352 PHE A N 1
ATOM 2593 C CA . PHE A 1 352 ? 24.936 -0.806 -42.405 1.00 62.25 352 PHE A CA 1
ATOM 2594 C C . PHE A 1 352 ? 25.794 -0.035 -41.346 1.00 62.25 352 PHE A C 1
ATOM 2596 O O . PHE A 1 352 ? 25.232 0.512 -40.401 1.00 62.25 352 PHE A O 1
ATOM 2603 N N . THR A 1 353 ? 27.132 0.047 -41.533 1.00 61.88 353 THR A N 1
ATOM 2604 C CA . THR A 1 353 ? 28.111 0.781 -40.676 1.00 61.88 353 THR A CA 1
ATOM 2605 C C . THR A 1 353 ? 28.582 2.080 -41.333 1.00 61.88 353 THR A C 1
ATOM 2607 O O . THR A 1 353 ? 28.966 2.075 -42.499 1.00 61.88 353 THR A O 1
ATOM 2610 N N . LEU A 1 354 ? 28.624 3.167 -40.555 1.00 63.06 354 LEU A N 1
ATOM 2611 C CA . LEU A 1 354 ? 29.009 4.515 -40.981 1.00 63.06 354 LEU A CA 1
ATOM 2612 C C . LEU A 1 354 ? 29.925 5.157 -39.928 1.00 63.06 354 LEU A C 1
ATOM 2614 O O . LEU A 1 354 ? 29.754 4.901 -38.736 1.00 63.06 354 LEU A O 1
ATOM 2618 N N . SER A 1 355 ? 30.847 6.028 -40.341 1.00 62.59 355 SER A N 1
ATOM 2619 C CA . SER A 1 355 ? 31.621 6.878 -39.426 1.00 62.59 355 SER A CA 1
ATOM 2620 C C . SER A 1 355 ? 31.856 8.275 -40.005 1.00 62.59 355 SER A C 1
ATOM 2622 O O . SER A 1 355 ? 31.799 8.483 -41.218 1.00 62.59 355 SER A O 1
ATOM 2624 N N . SER A 1 356 ? 32.088 9.246 -39.122 1.00 68.12 356 SER A N 1
ATOM 2625 C CA . SER A 1 356 ? 32.313 10.644 -39.479 1.00 68.12 356 SER A CA 1
ATOM 2626 C C . SER A 1 356 ? 33.246 11.293 -38.467 1.00 68.12 356 SER A C 1
ATOM 2628 O O . SER A 1 356 ? 33.100 11.085 -37.263 1.00 68.12 356 SER A O 1
ATOM 2630 N N . ALA A 1 357 ? 34.208 12.073 -38.953 1.00 65.00 357 ALA A N 1
ATOM 2631 C CA . ALA A 1 357 ? 35.154 12.808 -38.115 1.00 65.00 357 ALA A CA 1
ATOM 2632 C C . ALA A 1 357 ? 34.680 14.243 -37.800 1.00 65.00 357 ALA A C 1
ATOM 2634 O O . ALA A 1 357 ? 35.414 15.005 -37.174 1.00 65.00 357 ALA A O 1
ATOM 2635 N N . ASN A 1 358 ? 33.463 14.618 -38.230 1.00 73.12 358 ASN A N 1
ATOM 2636 C CA . ASN A 1 358 ? 32.807 15.931 -38.075 1.00 73.12 358 ASN A CA 1
ATOM 2637 C C . ASN A 1 358 ? 33.551 17.149 -38.672 1.00 73.12 358 ASN A C 1
ATOM 2639 O O . ASN A 1 358 ? 32.960 18.214 -38.817 1.00 73.12 358 ASN A O 1
ATOM 2643 N N . ASN A 1 359 ? 34.827 17.004 -39.032 1.00 78.88 359 ASN A N 1
ATOM 2644 C CA . ASN A 1 359 ? 35.630 17.971 -39.780 1.00 78.88 359 ASN A CA 1
ATOM 2645 C C . ASN A 1 359 ? 35.470 17.813 -41.297 1.00 78.88 359 ASN A C 1
ATOM 2647 O O . ASN A 1 359 ? 35.590 18.780 -42.047 1.00 78.88 359 ASN A O 1
ATOM 2651 N N . SER A 1 360 ? 35.209 16.588 -41.750 1.00 70.88 360 SER A N 1
ATOM 2652 C CA . SER A 1 360 ? 34.820 16.333 -43.117 1.00 70.88 360 SER A CA 1
ATOM 2653 C C . SER A 1 360 ? 33.465 16.980 -43.341 1.00 70.88 360 SER A C 1
ATOM 2655 O O . SER A 1 360 ? 32.533 16.792 -42.559 1.00 70.88 360 SER A O 1
ATOM 2657 N N . THR A 1 361 ? 33.331 17.682 -44.459 1.00 69.69 361 THR A N 1
ATOM 2658 C CA . THR A 1 361 ? 32.029 18.138 -44.953 1.00 69.69 361 THR A CA 1
ATOM 2659 C C . THR A 1 361 ? 31.119 16.963 -45.346 1.00 69.69 361 THR A C 1
ATOM 2661 O O . THR A 1 361 ? 29.979 17.200 -45.740 1.00 69.69 361 THR A O 1
ATOM 2664 N N . LYS A 1 362 ? 31.636 15.720 -45.282 1.00 65.81 362 LYS A N 1
ATOM 2665 C CA . LYS A 1 362 ? 31.067 14.484 -45.833 1.00 65.81 362 LYS A CA 1
ATOM 2666 C C . LYS A 1 362 ? 31.397 13.216 -45.009 1.00 65.81 362 LYS A C 1
ATOM 2668 O O . LYS A 1 362 ? 32.514 13.077 -44.516 1.00 65.81 362 LYS A O 1
ATOM 2673 N N . ASN A 1 363 ? 30.473 12.268 -44.870 1.00 85.38 363 ASN A N 1
ATOM 2674 C CA . ASN A 1 363 ? 30.617 11.036 -44.064 1.00 85.38 363 ASN A CA 1
ATOM 2675 C C . ASN A 1 363 ? 31.225 9.851 -44.862 1.00 85.38 363 ASN A C 1
ATOM 2677 O O . ASN A 1 363 ? 31.390 9.959 -46.074 1.00 85.38 363 ASN A O 1
ATOM 2681 N N . ALA A 1 364 ? 31.569 8.723 -44.207 1.00 79.44 364 ALA A N 1
ATOM 2682 C CA . ALA A 1 364 ? 32.222 7.554 -44.843 1.00 79.44 364 ALA A CA 1
ATOM 2683 C C . ALA A 1 364 ? 31.738 6.164 -44.342 1.00 79.44 364 ALA A C 1
ATOM 2685 O O . ALA A 1 364 ? 31.301 6.029 -43.194 1.00 79.44 364 ALA A O 1
ATOM 2686 N N . ALA A 1 365 ? 31.834 5.116 -45.186 1.00 82.62 365 ALA A N 1
ATOM 2687 C CA . ALA A 1 365 ? 31.298 3.761 -44.918 1.00 82.62 365 ALA A CA 1
ATOM 2688 C C . ALA A 1 365 ? 31.984 2.588 -45.685 1.00 82.62 365 ALA A C 1
ATOM 2690 O O . ALA A 1 365 ? 32.626 2.810 -46.710 1.00 82.62 365 ALA A O 1
ATOM 2691 N N . PHE A 1 366 ? 31.828 1.334 -45.202 1.00 80.19 366 PHE A N 1
ATOM 2692 C CA . PHE A 1 366 ? 32.650 0.142 -45.560 1.00 80.19 366 PHE A CA 1
ATOM 2693 C C . PHE A 1 366 ? 31.875 -1.208 -45.690 1.00 80.19 366 PHE A C 1
ATOM 2695 O O . PHE A 1 366 ? 30.859 -1.397 -45.016 1.00 80.19 366 PHE A O 1
ATOM 2702 N N . TYR A 1 367 ? 32.377 -2.169 -46.500 1.00 47.94 367 TYR A N 1
ATOM 2703 C CA . TYR A 1 367 ? 31.689 -3.417 -46.932 1.00 47.94 367 TYR A CA 1
ATOM 2704 C C . TYR A 1 367 ? 32.608 -4.684 -47.071 1.00 47.94 367 TYR A C 1
ATOM 2706 O O . TYR A 1 367 ? 33.790 -4.541 -47.375 1.00 47.94 367 TYR A O 1
ATOM 2714 N N . LEU A 1 368 ? 32.083 -5.930 -46.921 1.00 82.44 368 LEU A N 1
ATOM 2715 C CA . LEU A 1 368 ? 32.830 -7.234 -46.937 1.00 82.44 368 LEU A CA 1
ATOM 2716 C C . LEU A 1 368 ? 31.974 -8.457 -47.432 1.00 82.44 368 LEU A C 1
ATOM 2718 O O . LEU A 1 368 ? 30.842 -8.608 -46.976 1.00 82.44 368 LEU A O 1
ATOM 2722 N N . TRP A 1 369 ? 32.476 -9.333 -48.335 1.00 53.47 369 TRP A N 1
ATOM 2723 C CA . TRP A 1 369 ? 31.775 -10.483 -48.994 1.00 53.47 369 TRP A CA 1
ATOM 2724 C C . TRP A 1 369 ? 32.708 -11.611 -49.550 1.00 53.47 369 TRP A C 1
ATOM 2726 O O . TRP A 1 369 ? 33.881 -11.607 -49.204 1.00 53.47 369 TRP A O 1
ATOM 2736 N N . GLY A 1 370 ? 32.232 -12.601 -50.349 1.00 80.44 370 GLY A N 1
ATOM 2737 C CA . GLY A 1 370 ? 33.035 -13.714 -50.947 1.00 80.44 370 GLY A CA 1
ATOM 2738 C C . GLY A 1 370 ? 32.227 -14.901 -51.548 1.00 80.44 370 GLY A C 1
ATOM 2739 O O . GLY A 1 370 ? 31.050 -15.037 -51.237 1.00 80.44 370 GLY A O 1
ATOM 2740 N N . ASN A 1 371 ? 32.787 -15.753 -52.424 1.00 70.12 371 ASN A N 1
ATOM 2741 C CA . ASN A 1 371 ? 32.114 -16.968 -52.973 1.00 70.12 371 ASN A CA 1
ATOM 2742 C C . ASN A 1 371 ? 33.121 -18.019 -53.541 1.00 70.12 371 ASN A C 1
ATOM 2744 O O . ASN A 1 371 ? 34.281 -17.677 -53.689 1.00 70.12 371 ASN A O 1
ATOM 2748 N N . PRO A 1 372 ? 32.769 -19.280 -53.874 1.00 69.25 372 PRO A N 1
ATOM 2749 C CA . PRO A 1 372 ? 33.725 -20.409 -53.894 1.00 69.25 372 PRO A CA 1
ATOM 2750 C C . PRO A 1 372 ? 35.064 -20.414 -54.682 1.00 69.25 372 PRO A C 1
ATOM 2752 O O . PRO A 1 372 ? 35.958 -21.124 -54.243 1.00 69.25 372 PRO A O 1
ATOM 2755 N N . SER A 1 373 ? 35.364 -19.741 -55.799 1.00 59.28 373 SER A N 1
ATOM 2756 C CA . SER A 1 373 ? 34.611 -18.797 -56.632 1.00 59.28 373 SER A CA 1
ATOM 2757 C C . SER A 1 373 ? 35.469 -17.538 -56.802 1.00 59.28 373 SER A C 1
ATOM 2759 O O . SER A 1 373 ? 36.437 -17.513 -57.558 1.00 59.28 373 SER A O 1
ATOM 2761 N N . ARG A 1 374 ? 35.149 -16.524 -56.004 1.00 80.50 374 ARG A N 1
ATOM 2762 C CA . ARG A 1 374 ? 35.930 -15.344 -55.640 1.00 80.50 374 ARG A CA 1
ATOM 2763 C C . ARG A 1 374 ? 35.960 -15.231 -54.095 1.00 80.50 374 ARG A C 1
ATOM 2765 O O . ARG A 1 374 ? 35.199 -14.429 -53.551 1.00 80.50 374 ARG A O 1
ATOM 2772 N N . PRO A 1 375 ? 36.734 -16.059 -53.351 1.00 82.06 375 PRO A N 1
ATOM 2773 C CA . PRO A 1 375 ? 36.408 -16.432 -51.959 1.00 82.06 375 PRO A CA 1
ATOM 2774 C C . PRO A 1 375 ? 36.259 -15.335 -50.904 1.00 82.06 375 PRO A C 1
ATOM 2776 O O . PRO A 1 375 ? 35.552 -15.581 -49.935 1.00 82.06 375 PRO A O 1
ATOM 2779 N N . VAL A 1 376 ? 36.837 -14.141 -51.085 1.00 88.19 376 VAL A N 1
ATOM 2780 C CA . VAL A 1 376 ? 36.563 -12.942 -50.264 1.00 88.19 376 VAL A CA 1
ATOM 2781 C C . VAL A 1 376 ? 36.640 -11.682 -51.142 1.00 88.19 376 VAL A C 1
ATOM 2783 O O . VAL A 1 376 ? 37.426 -11.662 -52.091 1.00 88.19 376 VAL A O 1
ATOM 2786 N N . VAL A 1 377 ? 35.852 -10.643 -50.841 1.00 82.19 377 VAL A N 1
ATOM 2787 C CA . VAL A 1 377 ? 35.863 -9.315 -51.482 1.00 82.19 377 VAL A CA 1
ATOM 2788 C C . VAL A 1 377 ? 35.523 -8.197 -50.463 1.00 82.19 377 VAL A C 1
ATOM 2790 O O . VAL A 1 377 ? 34.773 -8.468 -49.534 1.00 82.19 377 VAL A O 1
ATOM 2793 N N . ALA A 1 378 ? 36.010 -6.955 -50.600 1.00 90.19 378 ALA A N 1
ATOM 2794 C CA . ALA A 1 378 ? 35.662 -5.810 -49.722 1.00 90.19 378 ALA A CA 1
ATOM 2795 C C . ALA A 1 378 ? 35.676 -4.443 -50.455 1.00 90.19 378 ALA A C 1
ATOM 2797 O O . ALA A 1 378 ? 36.325 -4.334 -51.495 1.00 90.19 378 ALA A O 1
ATOM 2798 N N . GLU A 1 379 ? 34.976 -3.418 -49.939 1.00 91.62 379 GLU A N 1
ATOM 2799 C CA . GLU A 1 379 ? 34.667 -2.142 -50.644 1.00 91.62 379 GLU A CA 1
ATOM 2800 C C . GLU A 1 379 ? 34.466 -0.933 -49.685 1.00 91.62 379 GLU A C 1
ATOM 2802 O O . GLU A 1 379 ? 34.190 -1.128 -48.499 1.00 91.62 379 GLU A O 1
ATOM 2807 N N . LEU A 1 380 ? 34.611 0.313 -50.180 1.00 87.62 380 LEU A N 1
ATOM 2808 C CA . LEU A 1 380 ? 34.491 1.582 -49.420 1.00 87.62 380 LEU A CA 1
ATOM 2809 C C . LEU A 1 380 ? 33.912 2.741 -50.275 1.00 87.62 380 LEU A C 1
ATOM 2811 O O . LEU A 1 380 ? 34.136 2.802 -51.489 1.00 87.62 380 LEU A O 1
ATOM 2815 N N . GLY A 1 381 ? 33.247 3.707 -49.626 1.00 70.75 381 GLY A N 1
ATOM 2816 C CA . GLY A 1 381 ? 32.931 5.028 -50.191 1.00 70.75 381 GLY A CA 1
ATOM 2817 C C . GLY A 1 381 ? 32.625 6.109 -49.138 1.00 70.75 381 GLY A C 1
ATOM 2818 O O . GLY A 1 381 ? 32.663 5.856 -47.930 1.00 70.75 381 GLY A O 1
ATOM 2819 N N . ASP A 1 382 ? 32.300 7.312 -49.614 1.00 72.31 382 ASP A N 1
ATOM 2820 C CA . ASP A 1 382 ? 31.907 8.502 -48.837 1.00 72.31 382 ASP A CA 1
ATOM 2821 C C . ASP A 1 382 ? 30.635 9.168 -49.415 1.00 72.31 382 ASP A C 1
ATOM 2823 O O . ASP A 1 382 ? 29.992 8.604 -50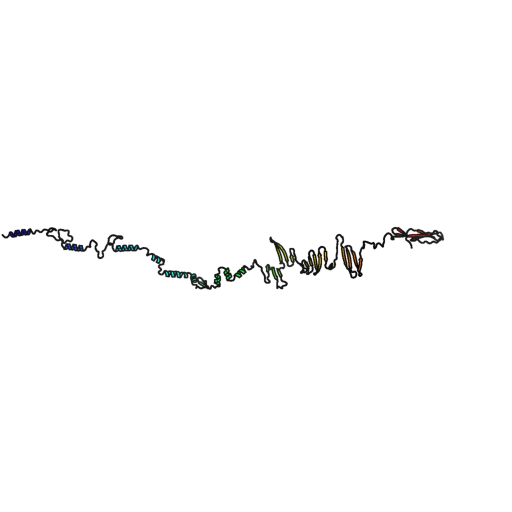.304 1.00 72.31 382 ASP A O 1
ATOM 2827 N N . ASP A 1 383 ? 30.281 10.387 -48.981 1.00 45.56 383 ASP A N 1
ATOM 2828 C CA . ASP A 1 383 ? 29.164 11.160 -49.569 1.00 45.56 383 ASP A CA 1
ATOM 2829 C C . ASP A 1 383 ? 29.411 11.626 -51.039 1.00 45.56 383 ASP A C 1
ATOM 2831 O O . ASP A 1 383 ? 28.768 12.580 -51.497 1.00 45.56 383 ASP A O 1
ATOM 2835 N N . SER A 1 384 ? 30.370 11.053 -51.782 1.00 83.94 384 SER A N 1
ATOM 2836 C CA . SER A 1 384 ? 30.723 11.441 -53.165 1.00 83.94 384 SER A CA 1
ATOM 2837 C C . SER A 1 384 ? 30.825 10.288 -54.180 1.00 83.94 384 SER A C 1
ATOM 2839 O O . SER A 1 384 ? 30.861 10.574 -55.377 1.00 83.94 384 SER A O 1
ATOM 2841 N N . GLY A 1 385 ? 30.839 9.014 -53.769 1.00 65.38 385 GLY A N 1
ATOM 2842 C CA . GLY A 1 385 ? 30.812 7.861 -54.689 1.00 65.38 385 GLY A CA 1
ATOM 2843 C C . GLY A 1 385 ? 31.551 6.622 -54.173 1.00 65.38 385 GLY A C 1
ATOM 2844 O O . GLY A 1 385 ? 32.228 6.684 -53.150 1.00 65.38 385 GLY A O 1
ATOM 2845 N N . TRP A 1 386 ? 31.440 5.484 -54.876 1.00 83.88 386 TRP A N 1
ATOM 2846 C CA . TRP A 1 386 ? 32.274 4.313 -54.568 1.00 83.88 386 TRP A CA 1
ATOM 2847 C C . TRP A 1 386 ? 33.717 4.604 -54.964 1.00 83.88 386 TRP A C 1
ATOM 2849 O O . TRP A 1 386 ? 33.992 5.037 -56.084 1.00 83.88 386 TRP A O 1
ATOM 2859 N N . HIS A 1 387 ? 34.640 4.381 -54.032 1.00 89.44 387 HIS A N 1
ATOM 2860 C CA . HIS A 1 387 ? 36.053 4.650 -54.272 1.00 89.44 387 HIS A CA 1
ATOM 2861 C C . HIS A 1 387 ? 36.715 3.426 -54.894 1.00 89.44 387 HIS A C 1
ATOM 2863 O O . HIS A 1 387 ? 37.451 3.559 -55.867 1.00 89.44 387 HIS A O 1
ATOM 2869 N N . PHE A 1 388 ? 36.442 2.234 -54.353 1.00 93.81 388 PHE A N 1
ATOM 2870 C CA . PHE A 1 388 ? 37.083 0.993 -54.785 1.00 93.81 388 PHE A CA 1
ATOM 2871 C C . PHE A 1 388 ? 36.414 -0.281 -54.256 1.00 93.81 388 PHE A C 1
ATOM 2873 O O . PHE A 1 388 ? 35.801 -0.267 -53.190 1.00 93.81 388 PHE A O 1
ATOM 2880 N N . PHE A 1 389 ? 36.676 -1.409 -54.926 1.00 94.88 389 PHE A N 1
ATOM 2881 C CA . PHE A 1 389 ? 36.434 -2.769 -54.419 1.00 94.88 389 PHE A CA 1
ATOM 2882 C C . PHE A 1 389 ? 37.626 -3.710 -54.694 1.00 94.88 389 PHE A C 1
ATOM 2884 O O . PHE A 1 389 ? 38.362 -3.502 -55.654 1.00 94.88 389 PHE A O 1
ATOM 2891 N N . SER A 1 390 ? 37.791 -4.773 -53.895 1.00 93.50 390 SER A N 1
ATOM 2892 C CA . SER A 1 390 ? 38.897 -5.758 -53.949 1.00 93.50 390 SER A CA 1
ATOM 2893 C C . SER A 1 390 ? 38.378 -7.197 -53.857 1.00 93.50 390 SER A C 1
ATOM 2895 O O . SER A 1 390 ? 37.791 -7.488 -52.827 1.00 93.50 390 SER A O 1
ATOM 2897 N N . GLN A 1 391 ? 38.571 -8.086 -54.851 1.00 93.00 391 GLN A N 1
ATOM 2898 C CA . GLN A 1 391 ? 37.998 -9.458 -54.953 1.00 93.00 391 GLN A CA 1
ATOM 2899 C C . GLN A 1 391 ? 39.037 -10.590 -55.018 1.00 93.00 391 GLN A C 1
ATOM 2901 O O . GLN A 1 391 ? 40.110 -10.338 -55.533 1.00 93.00 391 GLN A O 1
ATOM 2906 N N . ARG A 1 392 ? 38.698 -11.845 -54.670 1.00 93.56 392 ARG A N 1
ATOM 2907 C CA . ARG A 1 392 ? 39.537 -13.068 -54.857 1.00 93.56 392 ARG A CA 1
ATOM 2908 C C . ARG A 1 392 ? 39.142 -13.935 -56.093 1.00 93.56 392 ARG A C 1
ATOM 2910 O O . ARG A 1 392 ? 38.133 -13.607 -56.687 1.00 93.56 392 ARG A O 1
ATOM 2917 N N . ASN A 1 393 ? 39.928 -14.957 -56.489 1.00 90.25 393 ASN A N 1
ATOM 2918 C CA . ASN A 1 393 ? 39.907 -15.956 -57.609 1.00 90.25 393 ASN A CA 1
ATOM 2919 C C . ASN A 1 393 ? 39.645 -17.444 -57.148 1.00 90.25 393 ASN A C 1
ATOM 2921 O O . ASN A 1 393 ? 39.821 -17.677 -55.949 1.00 90.25 393 ASN A O 1
ATOM 2925 N N . PRO A 1 394 ? 39.357 -18.496 -57.973 1.00 83.19 394 PRO A N 1
ATOM 2926 C CA . PRO A 1 394 ? 39.279 -19.901 -57.495 1.00 83.19 394 PRO A CA 1
ATOM 2927 C C . PRO A 1 394 ? 40.656 -20.586 -57.386 1.00 83.19 394 PRO A C 1
ATOM 2929 O O . PRO A 1 394 ? 40.872 -21.470 -56.565 1.00 83.19 394 PRO A O 1
ATOM 2932 N N . ASP A 1 395 ? 41.603 -20.095 -58.175 1.00 88.75 395 ASP A N 1
ATOM 2933 C CA . ASP A 1 395 ? 43.056 -20.200 -58.028 1.00 88.75 395 ASP A CA 1
ATOM 2934 C C . ASP A 1 395 ? 43.605 -19.373 -56.841 1.00 88.75 395 ASP A C 1
ATOM 2936 O O . ASP A 1 395 ? 44.811 -19.342 -56.612 1.00 88.75 395 ASP A O 1
ATOM 2940 N N . ASN A 1 396 ? 42.730 -18.690 -56.089 1.00 84.56 396 ASN A N 1
ATOM 2941 C CA . ASN A 1 396 ? 43.026 -17.697 -55.053 1.00 84.56 396 ASN A CA 1
ATOM 2942 C C . ASN A 1 396 ? 43.670 -16.365 -55.515 1.00 84.56 396 ASN A C 1
ATOM 2944 O O . ASN A 1 396 ? 44.087 -15.593 -54.649 1.00 84.56 396 ASN A O 1
ATOM 2948 N N . SER A 1 397 ? 43.692 -16.031 -56.816 1.00 89.06 397 SER A N 1
ATOM 2949 C CA . SER A 1 397 ? 44.156 -14.713 -57.319 1.00 89.06 397 SER A CA 1
ATOM 2950 C C . SER A 1 397 ? 43.213 -13.554 -56.923 1.00 89.06 397 SER A C 1
ATOM 2952 O O . SER A 1 397 ? 42.254 -13.798 -56.204 1.00 89.06 397 SER A O 1
ATOM 2954 N N . ILE A 1 398 ? 43.469 -12.283 -57.284 1.00 92.88 398 ILE A N 1
ATOM 2955 C CA . ILE A 1 398 ? 42.675 -11.111 -56.825 1.00 92.88 398 ILE A CA 1
ATOM 2956 C C . ILE A 1 398 ? 42.486 -10.050 -57.942 1.00 92.88 398 ILE A C 1
ATOM 2958 O O . ILE A 1 398 ? 43.346 -9.931 -58.809 1.00 92.88 398 ILE A O 1
ATOM 2962 N N . VAL A 1 399 ? 41.390 -9.269 -57.927 1.00 91.69 399 VAL A N 1
ATOM 2963 C CA . VAL A 1 399 ? 41.091 -8.140 -58.858 1.00 91.69 399 VAL A CA 1
ATOM 2964 C C . VAL A 1 399 ? 40.511 -6.916 -58.121 1.00 91.69 399 VAL A C 1
ATOM 2966 O O . VAL A 1 399 ? 39.797 -7.065 -57.134 1.00 91.69 399 VAL A O 1
ATOM 2969 N N . PHE A 1 400 ? 40.805 -5.704 -58.605 1.00 92.62 400 PHE A N 1
ATOM 2970 C CA . PHE A 1 400 ? 40.435 -4.417 -57.993 1.00 92.62 400 PHE A CA 1
ATOM 2971 C C . PHE A 1 400 ? 40.036 -3.392 -59.073 1.00 92.62 400 PHE A C 1
ATOM 2973 O O . PHE A 1 400 ? 40.576 -3.434 -60.180 1.00 92.62 400 PHE A O 1
ATOM 2980 N N . THR A 1 401 ? 39.096 -2.478 -58.806 1.00 90.25 401 THR A N 1
ATOM 2981 C CA . THR A 1 401 ? 38.664 -1.432 -59.769 1.00 90.25 401 THR A CA 1
ATOM 2982 C C . THR A 1 401 ? 38.208 -0.160 -59.039 1.00 90.25 401 THR A C 1
ATOM 2984 O O . THR A 1 401 ? 37.824 -0.229 -57.873 1.00 90.25 401 THR A O 1
ATOM 2987 N N . VAL A 1 402 ? 38.291 0.996 -59.715 1.00 92.12 402 VAL A N 1
ATOM 2988 C CA . VAL A 1 402 ? 38.113 2.374 -59.197 1.00 92.12 402 VAL A CA 1
ATOM 2989 C C . VAL A 1 402 ? 37.452 3.248 -60.279 1.00 92.12 402 VAL A C 1
ATOM 2991 O O . VAL A 1 402 ? 37.613 2.955 -61.465 1.00 92.12 402 VAL A O 1
ATOM 2994 N N . ASN A 1 403 ? 36.731 4.310 -59.895 1.00 79.75 403 ASN A N 1
ATOM 2995 C CA . ASN A 1 403 ? 36.092 5.277 -60.803 1.00 79.75 403 ASN A CA 1
ATOM 2996 C C . ASN A 1 403 ? 36.575 6.718 -60.552 1.00 79.75 403 ASN A C 1
ATOM 2998 O O . ASN A 1 403 ? 37.065 7.049 -59.476 1.00 79.75 403 ASN A O 1
ATOM 3002 N N . GLY A 1 404 ? 36.452 7.576 -61.565 1.00 85.88 404 GLY A N 1
ATOM 3003 C CA . GLY A 1 404 ? 37.296 8.756 -61.699 1.00 85.88 404 GLY A CA 1
ATOM 3004 C C . GLY A 1 404 ? 38.711 8.335 -62.093 1.00 85.88 404 GLY A C 1
ATOM 3005 O O . GLY A 1 404 ? 38.929 7.260 -62.655 1.00 85.88 404 GLY A O 1
ATOM 3006 N N . GLN A 1 405 ? 39.696 9.178 -61.803 1.00 83.25 405 GLN A N 1
ATOM 3007 C CA . GLN A 1 405 ? 41.083 8.773 -61.971 1.00 83.25 405 GLN A CA 1
ATOM 3008 C C . GLN A 1 405 ? 41.480 7.849 -60.818 1.00 83.25 405 GLN A C 1
ATOM 3010 O O . GLN A 1 405 ? 41.459 8.250 -59.655 1.00 83.25 405 GLN A O 1
ATOM 3015 N N . VAL A 1 406 ? 41.939 6.640 -61.142 1.00 67.38 406 VAL A N 1
ATOM 3016 C CA . VAL A 1 406 ? 42.870 5.943 -60.251 1.00 67.38 406 VAL A CA 1
ATOM 3017 C C . VAL A 1 406 ? 44.153 6.760 -60.308 1.00 67.38 406 VAL A C 1
ATOM 3019 O O . VAL A 1 406 ? 44.833 6.736 -61.331 1.00 67.38 406 VAL A O 1
ATOM 3022 N N . ILE A 1 407 ? 44.442 7.539 -59.265 1.00 67.50 407 ILE A N 1
ATOM 3023 C CA . ILE A 1 407 ? 45.659 8.356 -59.178 1.00 67.50 407 ILE A CA 1
ATOM 3024 C C . ILE A 1 407 ? 46.677 7.610 -58.302 1.00 67.50 407 ILE A C 1
ATOM 3026 O O . ILE A 1 407 ? 46.701 7.821 -57.088 1.00 67.50 407 ILE A O 1
ATOM 3030 N N . PRO A 1 408 ? 47.508 6.706 -58.860 1.00 61.66 408 PRO A N 1
ATOM 3031 C CA . PRO A 1 408 ? 48.640 6.152 -58.134 1.00 61.66 408 PRO A CA 1
ATOM 3032 C C . PRO A 1 408 ? 49.696 7.234 -57.873 1.00 61.66 408 PRO A C 1
ATOM 3034 O O . PRO A 1 408 ? 49.941 8.113 -58.694 1.00 61.66 408 PRO A O 1
ATOM 3037 N N . LEU A 1 409 ? 50.376 7.123 -56.734 1.00 82.06 409 LEU A N 1
ATOM 3038 C CA . LEU A 1 409 ? 51.425 8.057 -56.297 1.00 82.06 409 LEU A CA 1
ATOM 3039 C C . LEU A 1 409 ? 52.694 8.017 -57.170 1.00 82.06 409 LEU A C 1
ATOM 3041 O O . LEU A 1 409 ? 53.524 8.919 -57.111 1.00 82.06 409 LEU A O 1
ATOM 3045 N N . ASN A 1 410 ? 52.866 6.950 -57.950 1.00 65.12 410 ASN A N 1
ATOM 3046 C CA . ASN A 1 410 ? 54.035 6.708 -58.779 1.00 65.12 410 ASN A CA 1
ATOM 3047 C C . ASN A 1 410 ? 53.578 6.125 -60.120 1.00 65.12 410 ASN A C 1
ATOM 3049 O O . ASN A 1 410 ? 53.122 4.984 -60.177 1.00 65.12 410 ASN A O 1
ATOM 3053 N N . TYR A 1 411 ? 53.708 6.924 -61.179 1.00 74.25 411 TYR A N 1
ATOM 3054 C CA . TYR A 1 411 ? 53.412 6.534 -62.556 1.00 74.25 411 TYR A CA 1
ATOM 3055 C C . TYR A 1 411 ? 54.646 6.008 -63.304 1.00 74.25 411 TYR A C 1
ATOM 3057 O O . TYR A 1 411 ? 54.539 5.700 -64.483 1.00 74.25 411 TYR A O 1
ATOM 3065 N N . GLY A 1 412 ? 55.804 5.811 -62.661 1.00 61.81 412 GLY A N 1
ATOM 3066 C CA . GLY A 1 412 ? 57.034 5.338 -63.318 1.00 61.81 412 GLY A CA 1
ATOM 3067 C C . GLY A 1 412 ? 56.916 3.964 -64.001 1.00 61.81 412 GLY A C 1
ATOM 3068 O O . GLY A 1 412 ? 57.690 3.645 -64.900 1.00 61.81 412 GLY A O 1
ATOM 3069 N N . ASN A 1 413 ? 55.909 3.164 -63.637 1.00 70.88 413 ASN A N 1
ATOM 3070 C CA . ASN A 1 413 ? 55.522 1.938 -64.344 1.00 70.88 413 ASN A CA 1
ATOM 3071 C C . ASN A 1 413 ? 54.711 2.194 -65.640 1.00 70.88 413 ASN A C 1
ATOM 3073 O O . ASN A 1 413 ? 54.679 1.330 -66.522 1.00 70.88 413 ASN A O 1
ATOM 3077 N N . PHE A 1 414 ? 54.072 3.358 -65.781 1.00 70.75 414 PHE A N 1
ATOM 3078 C CA . PHE A 1 414 ? 53.391 3.852 -66.985 1.00 70.75 414 PHE A CA 1
ATOM 3079 C C . PHE A 1 414 ? 54.271 4.793 -67.835 1.00 70.75 414 PHE A C 1
ATOM 3081 O O . PHE A 1 414 ? 54.202 4.717 -69.058 1.00 70.75 414 PHE A O 1
ATOM 3088 N N . ASP A 1 415 ? 55.107 5.637 -67.220 1.00 62.72 415 ASP A N 1
ATOM 3089 C CA . ASP A 1 415 ? 55.788 6.769 -67.876 1.00 62.72 415 ASP A CA 1
ATOM 3090 C C . ASP A 1 415 ? 56.920 6.378 -68.830 1.00 62.72 415 ASP A C 1
ATOM 3092 O O . ASP A 1 415 ? 57.204 7.107 -69.781 1.00 62.72 415 ASP A O 1
ATOM 3096 N N . ALA A 1 416 ? 57.528 5.204 -68.652 1.00 61.00 416 ALA A N 1
ATOM 3097 C CA . ALA A 1 416 ? 58.564 4.672 -69.541 1.00 61.00 416 ALA A CA 1
ATOM 3098 C C . ALA A 1 416 ? 58.048 4.274 -70.957 1.00 61.00 416 ALA A C 1
ATOM 3100 O O . ALA A 1 416 ? 58.514 3.287 -71.522 1.00 61.00 416 ALA A O 1
ATOM 3101 N N . ARG A 1 417 ? 57.044 4.974 -71.524 1.00 67.50 417 ARG A N 1
ATOM 3102 C CA . ARG A 1 417 ? 56.263 4.521 -72.698 1.00 67.50 417 ARG A CA 1
ATOM 3103 C C . ARG A 1 417 ? 55.776 5.595 -73.693 1.00 67.50 417 ARG A C 1
ATOM 3105 O O . ARG A 1 417 ? 55.581 5.251 -74.857 1.00 67.50 417 ARG A O 1
ATOM 3112 N N . TYR A 1 418 ? 55.478 6.833 -73.271 1.00 56.44 418 TYR A N 1
ATOM 3113 C CA . TYR A 1 418 ? 54.482 7.683 -73.973 1.00 56.44 418 TYR A CA 1
ATOM 3114 C C . TYR A 1 418 ? 54.929 9.126 -74.340 1.00 56.44 418 TYR A C 1
ATOM 3116 O O . TYR A 1 418 ? 56.114 9.446 -74.370 1.00 56.44 418 TYR A O 1
ATOM 3124 N N . LYS A 1 419 ? 53.964 9.978 -74.734 1.00 57.84 419 LYS A N 1
ATOM 3125 C CA . LYS A 1 419 ? 54.090 11.343 -75.307 1.00 57.84 419 LYS A CA 1
ATOM 3126 C C . LYS A 1 419 ? 53.215 12.332 -74.498 1.00 57.84 419 LYS A C 1
ATOM 3128 O O . LYS A 1 419 ? 52.240 11.893 -73.904 1.00 57.84 419 LYS A O 1
ATOM 3133 N N . TYR A 1 420 ? 53.467 13.648 -74.413 1.00 52.22 420 TYR A N 1
ATOM 3134 C CA . TYR A 1 420 ? 53.758 14.590 -75.509 1.00 52.22 420 TYR A CA 1
ATOM 3135 C C . TYR A 1 420 ? 54.657 15.791 -75.145 1.00 52.22 420 TYR A C 1
ATOM 3137 O O . TYR A 1 420 ? 54.400 16.515 -74.185 1.00 52.22 420 TYR A O 1
ATOM 3145 N N . ARG A 1 421 ? 55.552 16.137 -76.081 1.00 48.41 421 ARG A N 1
ATOM 3146 C CA . ARG A 1 421 ? 55.768 17.519 -76.545 1.00 48.41 421 ARG A CA 1
ATOM 3147 C C . ARG A 1 421 ? 55.729 17.541 -78.092 1.00 48.41 421 ARG A C 1
ATOM 3149 O O . ARG A 1 421 ? 56.177 16.599 -78.736 1.00 48.41 421 ARG A O 1
ATOM 3156 N N . THR A 1 422 ? 55.160 18.612 -78.653 1.00 50.94 422 THR A N 1
ATOM 3157 C CA . THR A 1 422 ? 55.538 19.288 -79.923 1.00 50.94 422 THR A CA 1
ATOM 3158 C C . THR A 1 422 ? 55.378 18.689 -81.346 1.00 50.94 422 THR A C 1
ATOM 3160 O O . THR A 1 422 ? 55.668 19.440 -82.264 1.00 50.94 422 THR A O 1
ATOM 3163 N N . GLU A 1 423 ? 54.886 17.471 -81.639 1.00 56.94 423 GLU A N 1
ATOM 3164 C CA . GLU A 1 423 ? 54.950 16.936 -83.043 1.00 56.94 423 GLU A CA 1
ATOM 3165 C C . GLU A 1 423 ? 53.653 16.338 -83.662 1.00 56.94 423 GLU A C 1
ATOM 3167 O O . GLU A 1 423 ? 53.667 15.259 -84.253 1.00 56.94 423 GLU A O 1
ATOM 3172 N N . GLY A 1 424 ? 52.509 17.026 -83.564 1.00 65.25 424 GLY A N 1
ATOM 3173 C CA . GLY A 1 424 ? 51.272 16.667 -84.295 1.00 65.25 424 GLY A CA 1
ATOM 3174 C C . GLY A 1 424 ? 51.012 17.551 -85.526 1.00 65.25 424 GLY A C 1
ATOM 3175 O O . GLY A 1 424 ? 51.386 18.723 -85.514 1.00 65.25 424 GLY A O 1
ATOM 3176 N N . VAL A 1 425 ? 50.343 17.028 -86.566 1.00 67.75 425 VAL A N 1
ATOM 3177 C CA . VAL A 1 425 ? 49.841 17.850 -87.692 1.00 67.75 425 VAL A CA 1
ATOM 3178 C C . VAL A 1 425 ? 48.626 18.657 -87.238 1.00 67.75 425 VAL A C 1
ATOM 3180 O O . VAL A 1 425 ? 47.694 18.097 -86.668 1.00 67.75 425 VAL A O 1
ATOM 3183 N N . GLN A 1 426 ? 48.666 19.965 -87.483 1.00 76.81 426 GLN A N 1
ATOM 3184 C CA . GLN A 1 426 ? 47.723 20.960 -86.970 1.00 76.81 426 GLN A CA 1
ATOM 3185 C C . GLN A 1 426 ? 46.800 21.546 -88.055 1.00 76.81 426 GLN A C 1
ATOM 3187 O O . GLN A 1 426 ? 45.664 21.872 -87.735 1.00 76.81 426 GLN A O 1
ATOM 3192 N N . ASP A 1 427 ? 47.265 21.685 -89.306 1.00 75.50 427 ASP A N 1
ATOM 3193 C CA . ASP A 1 427 ? 46.521 22.298 -90.430 1.00 75.50 427 ASP A CA 1
ATOM 3194 C C . ASP A 1 427 ? 47.157 21.943 -91.804 1.00 75.50 427 ASP A C 1
ATOM 3196 O O . ASP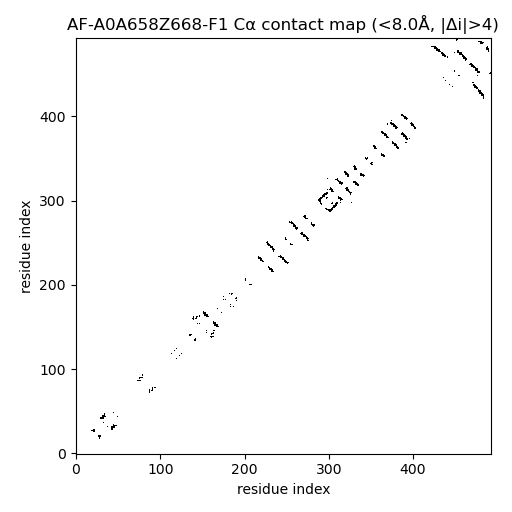 A 1 427 ? 48.287 21.441 -91.832 1.00 75.50 427 ASP A O 1
ATOM 3200 N N . VAL A 1 428 ? 46.473 22.182 -92.938 1.00 85.88 428 VAL A N 1
ATOM 3201 C CA . VAL A 1 428 ? 46.923 21.857 -94.317 1.00 85.88 428 VAL A CA 1
ATOM 3202 C C . VAL A 1 428 ? 46.483 22.918 -95.350 1.00 85.88 428 VAL A C 1
ATOM 3204 O O . VAL A 1 428 ? 45.325 23.317 -95.367 1.00 85.88 428 VAL A O 1
ATOM 3207 N N . ARG A 1 429 ? 47.371 23.340 -96.272 1.00 86.19 429 ARG A N 1
ATOM 3208 C CA . ARG A 1 429 ? 47.070 24.345 -97.327 1.00 86.19 429 ARG A CA 1
ATOM 3209 C C . ARG A 1 429 ? 47.867 24.162 -98.628 1.00 86.19 429 ARG A C 1
ATOM 3211 O O . ARG A 1 429 ? 48.892 23.488 -98.628 1.00 86.19 429 ARG A O 1
ATOM 3218 N N . TYR A 1 430 ? 47.485 24.867 -99.698 1.00 89.69 430 TYR A N 1
ATOM 3219 C CA . TYR A 1 430 ? 48.365 25.117 -100.854 1.00 89.69 430 TYR A CA 1
ATOM 3220 C C . TYR A 1 430 ? 49.211 26.391 -100.669 1.00 89.69 430 TYR A C 1
ATOM 3222 O O . TYR A 1 430 ? 48.734 27.390 -100.133 1.00 89.69 430 TYR A O 1
ATOM 3230 N N . GLY A 1 431 ? 50.469 26.355 -101.113 1.00 85.88 431 GLY A N 1
ATOM 3231 C CA . GLY A 1 431 ? 51.416 27.470 -101.050 1.00 85.88 431 GLY A CA 1
ATOM 3232 C C . GLY A 1 431 ? 51.484 28.336 -102.317 1.00 85.88 431 GLY A C 1
ATOM 3233 O O . GLY A 1 431 ? 50.563 28.378 -103.134 1.00 85.88 431 GLY A O 1
ATOM 3234 N N . HIS A 1 432 ? 52.601 29.056 -102.462 1.00 89.31 432 HIS A N 1
ATOM 3235 C CA . HIS A 1 432 ? 52.866 29.976 -103.574 1.00 89.31 432 HIS A CA 1
ATOM 3236 C C . HIS A 1 432 ? 52.921 29.264 -104.938 1.00 89.31 432 HIS A C 1
ATOM 3238 O O . HIS A 1 432 ? 53.397 28.135 -105.039 1.00 89.31 432 HIS A O 1
ATOM 3244 N N . GLU A 1 433 ? 52.461 29.950 -105.985 1.00 90.38 433 GLU A N 1
ATOM 3245 C CA . GLU A 1 433 ? 52.396 29.447 -107.361 1.00 90.38 433 GLU A CA 1
ATOM 3246 C C . GLU A 1 433 ? 53.715 29.632 -108.105 1.00 90.38 433 GLU A C 1
ATOM 3248 O O . GLU A 1 433 ? 54.253 30.729 -108.200 1.00 90.38 433 GLU A O 1
ATOM 3253 N N . MET A 1 434 ? 54.252 28.539 -108.621 1.00 89.25 434 MET A N 1
ATOM 3254 C CA . MET A 1 434 ? 55.481 28.485 -109.403 1.00 89.25 434 MET A CA 1
ATOM 3255 C C . MET A 1 434 ? 55.127 28.242 -110.868 1.00 89.25 434 MET A C 1
ATOM 3257 O O . MET A 1 434 ? 54.087 27.654 -111.144 1.00 89.25 434 MET A O 1
ATOM 3261 N N . TYR A 1 435 ? 55.983 28.665 -111.798 1.00 89.75 435 TYR A N 1
ATOM 3262 C CA . TYR A 1 435 ? 55.791 28.489 -113.240 1.00 89.75 435 TYR A CA 1
ATOM 3263 C C . TYR A 1 435 ? 57.033 27.852 -113.870 1.00 89.75 435 TYR A C 1
ATOM 3265 O O . TYR A 1 435 ? 58.155 28.247 -113.555 1.00 89.75 435 TYR A O 1
ATOM 3273 N N . TYR A 1 436 ? 56.836 26.877 -114.756 1.00 86.19 436 TYR A N 1
ATOM 3274 C CA . TYR A 1 436 ? 57.893 26.206 -115.514 1.00 86.19 436 TYR A CA 1
ATOM 3275 C C . TYR A 1 436 ? 57.691 26.427 -117.014 1.00 86.19 436 TYR A C 1
ATOM 3277 O O . TYR A 1 436 ? 56.608 26.142 -117.515 1.00 86.19 436 TYR A O 1
ATOM 3285 N N . SER A 1 437 ? 58.739 26.858 -117.723 1.00 82.19 437 SER A N 1
ATOM 3286 C CA . SER A 1 437 ? 58.758 27.062 -119.179 1.00 82.19 437 SER A CA 1
ATOM 3287 C C . SER A 1 437 ? 59.938 26.311 -119.819 1.00 82.19 437 SER A C 1
ATOM 3289 O O . SER A 1 437 ? 61.025 26.315 -119.234 1.00 82.19 437 SER A O 1
ATOM 3291 N N . PRO A 1 438 ? 59.782 25.687 -121.005 1.00 74.50 438 PRO A N 1
ATOM 3292 C CA . PRO A 1 438 ? 60.816 24.860 -121.639 1.00 74.50 438 PRO A CA 1
ATOM 3293 C C . PRO A 1 438 ? 61.942 25.657 -122.327 1.00 74.50 438 PRO A C 1
ATOM 3295 O O . PRO A 1 438 ? 62.828 25.059 -122.933 1.00 74.50 438 PRO A O 1
ATOM 3298 N N . GLY A 1 439 ? 61.917 26.994 -122.287 1.00 68.81 439 GLY A N 1
ATOM 3299 C CA . GLY A 1 439 ? 62.974 27.865 -122.828 1.00 68.81 439 GLY A CA 1
ATOM 3300 C C . GLY A 1 439 ? 62.993 28.035 -124.355 1.00 68.81 439 GLY A C 1
ATOM 3301 O O . GLY A 1 439 ? 63.563 29.007 -124.845 1.00 68.81 439 GLY A O 1
ATOM 3302 N N . SER A 1 440 ? 62.345 27.150 -125.115 1.00 65.69 440 SER A N 1
ATOM 3303 C CA . SER A 1 440 ? 62.051 27.335 -126.541 1.00 65.69 440 SER A CA 1
ATOM 3304 C C . SER A 1 440 ? 60.782 26.577 -126.930 1.00 65.69 440 SER A C 1
ATOM 3306 O O . SER A 1 440 ? 60.552 25.464 -126.458 1.00 65.69 440 SER A O 1
ATOM 3308 N N . ASN A 1 441 ? 59.964 27.173 -127.798 1.00 62.94 441 ASN A N 1
ATOM 3309 C CA . ASN A 1 441 ? 58.659 26.638 -128.186 1.00 62.94 441 ASN A CA 1
ATOM 3310 C C . ASN A 1 441 ? 58.700 25.660 -129.380 1.00 62.94 441 ASN A C 1
ATOM 3312 O O . ASN A 1 441 ? 57.672 25.104 -129.749 1.00 62.94 441 ASN A O 1
ATOM 3316 N N . THR A 1 442 ? 59.881 25.384 -129.945 1.00 62.16 442 THR A N 1
ATOM 3317 C CA . THR A 1 442 ? 60.089 24.376 -131.005 1.00 62.16 442 THR A CA 1
ATOM 3318 C C . THR A 1 442 ? 60.585 23.019 -130.484 1.00 62.16 442 THR A C 1
ATOM 3320 O O . THR A 1 442 ? 60.892 22.130 -131.278 1.00 62.16 442 THR A O 1
ATOM 3323 N N . VAL A 1 443 ? 60.663 22.830 -129.160 1.00 66.12 443 VAL A N 1
ATOM 3324 C CA . VAL A 1 443 ? 61.199 21.617 -128.518 1.00 66.12 443 VAL A CA 1
ATOM 3325 C C . VAL A 1 443 ? 60.107 20.892 -127.729 1.00 66.12 443 VAL A C 1
ATOM 3327 O O . VAL A 1 443 ? 59.394 21.497 -126.933 1.00 66.12 443 VAL A O 1
ATOM 3330 N N . SER A 1 444 ? 59.987 19.573 -127.904 1.00 73.31 444 SER A N 1
ATOM 3331 C CA . SER A 1 444 ? 59.080 18.744 -127.097 1.00 73.31 444 SER A CA 1
ATOM 3332 C C . SER A 1 444 ? 59.597 18.582 -125.662 1.00 73.31 444 SER A C 1
ATOM 3334 O O . SER A 1 444 ? 60.749 18.202 -125.459 1.00 73.31 444 SER A O 1
ATOM 3336 N N . TRP A 1 445 ? 58.741 18.813 -124.664 1.00 80.75 445 TRP A N 1
ATOM 3337 C CA . TRP A 1 445 ? 59.111 18.806 -123.244 1.00 80.75 445 TRP A CA 1
ATOM 3338 C C . TRP A 1 445 ? 58.151 17.979 -122.376 1.00 80.75 445 TRP A C 1
ATOM 3340 O O . TRP A 1 445 ? 57.033 17.654 -122.774 1.00 80.75 445 TRP A O 1
ATOM 3350 N N . ARG A 1 446 ? 58.602 17.620 -121.167 1.00 78.75 446 ARG A N 1
ATOM 3351 C CA . ARG A 1 446 ? 57.819 16.911 -120.142 1.00 78.75 446 ARG A CA 1
ATOM 3352 C C . ARG A 1 446 ? 58.158 17.487 -118.770 1.00 78.75 446 ARG A C 1
ATOM 3354 O O . ARG A 1 446 ? 59.328 17.526 -118.403 1.00 78.75 446 ARG A O 1
ATOM 3361 N N . PHE A 1 447 ? 57.141 17.873 -118.006 1.00 84.12 447 PHE A N 1
ATOM 3362 C CA . PHE A 1 447 ? 57.280 18.347 -116.628 1.00 84.12 447 PHE A CA 1
ATOM 3363 C C . PHE A 1 447 ? 56.600 17.385 -115.648 1.00 84.12 447 PHE A C 1
ATOM 3365 O O . PHE A 1 447 ? 55.498 16.904 -115.910 1.00 84.12 447 PHE A O 1
ATOM 3372 N N . CYS A 1 448 ? 57.246 17.148 -114.506 1.00 83.12 448 CYS A N 1
ATOM 3373 C CA . CYS A 1 448 ? 56.677 16.455 -113.353 1.00 83.12 448 CYS A CA 1
ATOM 3374 C C . CYS A 1 448 ? 56.741 17.408 -112.155 1.00 83.12 448 CYS A C 1
ATOM 3376 O O . CYS A 1 448 ? 57.800 17.977 -111.889 1.00 83.12 448 CYS A O 1
ATOM 3378 N N . ALA A 1 449 ? 55.633 17.580 -111.430 1.00 83.31 449 ALA A N 1
ATOM 3379 C CA . ALA A 1 449 ? 55.613 18.444 -110.253 1.00 83.31 449 ALA A CA 1
ATOM 3380 C C . ALA A 1 449 ? 56.580 17.913 -109.165 1.00 83.31 449 ALA A C 1
ATOM 3382 O O . ALA A 1 449 ? 56.628 16.698 -108.949 1.00 83.31 449 ALA A O 1
ATOM 3383 N N . PRO A 1 450 ? 57.354 18.779 -108.477 1.00 87.00 450 PRO A N 1
ATOM 3384 C CA . PRO A 1 450 ? 58.253 18.350 -107.405 1.00 87.00 450 PRO A CA 1
ATOM 3385 C C . PRO A 1 450 ? 57.521 17.659 -106.248 1.00 87.00 450 PRO A C 1
ATOM 3387 O O . PRO A 1 450 ? 56.322 17.856 -106.054 1.00 87.00 450 PRO A O 1
ATOM 3390 N N . SER A 1 451 ? 58.258 16.904 -105.425 1.00 85.88 451 SER A N 1
ATOM 3391 C CA . SER A 1 451 ? 57.707 16.253 -104.226 1.00 85.88 451 SER A CA 1
ATOM 3392 C C . SER A 1 451 ? 56.889 17.248 -103.384 1.00 85.88 451 SER A C 1
ATOM 3394 O O . SER A 1 451 ? 57.314 18.382 -103.143 1.00 85.88 451 SER A O 1
ATOM 3396 N N . GLY A 1 452 ? 55.665 16.855 -103.029 1.00 88.50 452 GLY A N 1
ATOM 3397 C CA . GLY A 1 452 ? 54.690 17.693 -102.339 1.00 88.50 452 GLY A CA 1
ATOM 3398 C C . GLY A 1 452 ? 53.900 18.686 -103.192 1.00 88.50 452 GLY A C 1
ATOM 3399 O O . GLY A 1 452 ? 53.088 19.395 -102.613 1.00 88.50 452 GLY A O 1
ATOM 3400 N N . HIS A 1 453 ? 54.104 18.798 -104.509 1.00 90.81 453 HIS A N 1
ATOM 3401 C CA . HIS A 1 453 ? 53.455 19.826 -105.339 1.00 90.81 453 HIS A CA 1
ATOM 3402 C C . HIS A 1 453 ? 52.386 19.264 -106.292 1.00 90.81 453 HIS A C 1
ATOM 3404 O O . HIS A 1 453 ? 52.508 18.150 -106.797 1.00 90.81 453 HIS A O 1
ATOM 3410 N N . GLY A 1 454 ? 51.359 20.070 -106.579 1.00 87.94 454 GLY A N 1
ATOM 3411 C CA . GLY A 1 454 ? 50.320 19.800 -107.582 1.00 87.94 454 GLY A CA 1
ATOM 3412 C C . GLY A 1 454 ? 50.238 20.907 -108.638 1.00 87.94 454 GLY A C 1
ATOM 3413 O O . GLY A 1 454 ? 50.597 22.051 -108.362 1.00 87.94 454 GLY A O 1
ATOM 3414 N N . LEU A 1 455 ? 49.782 20.572 -109.849 1.00 89.06 455 LEU A N 1
ATOM 3415 C CA . LEU A 1 455 ? 49.571 21.534 -110.942 1.00 89.06 455 LEU A CA 1
ATOM 3416 C C . LEU A 1 455 ? 48.414 22.497 -110.624 1.00 89.06 455 LEU A C 1
ATOM 3418 O O . LEU A 1 455 ? 47.418 22.094 -110.024 1.00 89.06 455 LEU A O 1
ATOM 3422 N N . SER A 1 456 ? 48.535 23.752 -111.057 1.00 86.31 456 SER A N 1
ATOM 3423 C CA . SER A 1 456 ? 47.550 24.816 -110.811 1.00 86.31 456 SER A CA 1
ATOM 3424 C C . SER A 1 456 ? 47.210 25.691 -112.030 1.00 86.31 456 SER A C 1
ATOM 3426 O O . SER A 1 456 ? 46.295 26.504 -111.935 1.00 86.31 456 SER A O 1
ATOM 3428 N N . GLY A 1 457 ? 47.859 25.501 -113.187 1.00 87.75 457 GLY A N 1
ATOM 3429 C CA . GLY A 1 457 ? 47.524 26.211 -114.433 1.00 87.75 457 GLY A CA 1
ATOM 3430 C C . GLY A 1 457 ? 48.448 25.883 -115.616 1.00 87.75 457 GLY A C 1
ATOM 3431 O O . GLY A 1 457 ? 49.395 25.110 -115.470 1.00 87.75 457 GLY A O 1
ATOM 3432 N N . MET A 1 458 ? 48.201 26.491 -116.782 1.00 86.06 458 MET A N 1
ATOM 3433 C CA . MET A 1 458 ? 49.015 26.374 -118.011 1.00 86.06 458 MET A CA 1
ATOM 3434 C C . MET A 1 458 ? 49.057 27.712 -118.771 1.00 86.06 458 MET A C 1
ATOM 3436 O O . MET A 1 458 ? 48.129 28.506 -118.630 1.00 86.06 458 MET A O 1
ATOM 3440 N N . ALA A 1 459 ? 50.095 27.952 -119.579 1.00 81.12 459 ALA A N 1
ATOM 3441 C CA . ALA A 1 459 ? 50.227 29.136 -120.441 1.00 81.12 459 ALA A CA 1
ATOM 3442 C C . ALA A 1 459 ? 50.603 28.757 -121.886 1.00 81.12 459 ALA A C 1
ATOM 3444 O O . ALA A 1 459 ? 51.236 27.723 -122.118 1.00 81.12 459 ALA A O 1
ATOM 3445 N N . ILE A 1 460 ? 50.154 29.568 -122.850 1.00 80.31 460 ILE A N 1
ATOM 3446 C CA . ILE A 1 460 ? 50.092 29.250 -124.287 1.00 80.31 460 ILE A CA 1
ATOM 3447 C C . ILE A 1 460 ? 50.372 30.524 -125.112 1.00 80.31 460 ILE A C 1
ATOM 3449 O O . ILE A 1 460 ? 49.850 31.582 -124.751 1.00 80.31 460 ILE A O 1
ATOM 3453 N N . SER A 1 461 ? 51.111 30.418 -126.228 1.00 74.06 461 SER A N 1
ATOM 3454 C CA . SER A 1 461 ? 51.319 31.505 -127.204 1.00 74.06 461 SER A CA 1
ATOM 3455 C C . SER A 1 461 ? 50.957 31.137 -128.650 1.00 74.06 461 SER A C 1
ATOM 3457 O O . SER A 1 461 ? 51.143 30.003 -129.099 1.00 74.06 461 SER A O 1
ATOM 3459 N N . ASP A 1 462 ? 50.487 32.153 -129.382 1.00 67.00 462 ASP A N 1
ATOM 3460 C CA . ASP A 1 462 ? 50.260 32.168 -130.834 1.00 67.00 462 ASP A CA 1
ATOM 3461 C C . ASP A 1 462 ? 51.492 32.781 -131.537 1.00 67.00 462 ASP A C 1
ATOM 3463 O O . ASP A 1 462 ? 52.082 33.753 -131.054 1.00 67.00 462 ASP A O 1
ATOM 3467 N N . THR A 1 463 ? 51.899 32.213 -132.676 1.00 61.88 463 THR A N 1
ATOM 3468 C CA . THR A 1 463 ? 53.054 32.666 -133.479 1.00 61.88 463 THR A CA 1
ATOM 3469 C C . THR A 1 463 ? 52.697 33.126 -134.899 1.00 61.88 463 THR A C 1
ATOM 3471 O O . THR A 1 463 ? 53.593 33.459 -135.678 1.00 61.88 463 THR A O 1
ATOM 3474 N N . GLY A 1 464 ? 51.407 33.234 -135.229 1.00 62.84 464 GLY A N 1
ATOM 3475 C CA . GLY A 1 464 ? 50.911 33.817 -136.473 1.00 62.84 464 GLY A CA 1
ATOM 3476 C C . GLY A 1 464 ? 50.246 32.823 -137.430 1.00 62.84 464 GLY A C 1
ATOM 3477 O O . GLY A 1 464 ? 50.171 31.618 -137.208 1.00 62.84 464 GLY A O 1
ATOM 3478 N N . ARG A 1 465 ? 49.705 33.355 -138.535 1.00 60.59 465 ARG A N 1
ATOM 3479 C CA . ARG A 1 465 ? 48.773 32.620 -139.409 1.00 60.59 465 ARG A CA 1
ATOM 3480 C C . ARG A 1 465 ? 49.335 31.280 -139.909 1.00 60.59 465 ARG A C 1
ATOM 3482 O O . ARG A 1 465 ? 50.270 31.253 -140.706 1.00 60.59 465 ARG A O 1
ATOM 3489 N N . ASN A 1 466 ? 48.637 30.207 -139.538 1.00 58.91 466 ASN A N 1
ATOM 3490 C CA . ASN A 1 466 ? 48.872 28.811 -139.919 1.00 58.91 466 ASN A CA 1
ATOM 3491 C C . ASN A 1 466 ? 50.125 28.141 -139.308 1.00 58.91 466 ASN A C 1
ATOM 3493 O O . ASN A 1 466 ? 50.571 27.123 -139.839 1.00 58.91 466 ASN A O 1
ATOM 3497 N N . SER A 1 467 ? 50.658 28.638 -138.184 1.00 59.38 467 SER A N 1
ATOM 3498 C CA . SER A 1 467 ? 51.375 27.781 -137.222 1.00 59.38 467 SER A CA 1
ATOM 3499 C C . SER A 1 467 ? 50.399 27.184 -136.189 1.00 59.38 467 SER A C 1
ATOM 3501 O O . SER A 1 467 ? 49.198 27.451 -136.234 1.00 59.38 467 SER A O 1
ATOM 3503 N N . ALA A 1 468 ? 50.895 26.307 -135.310 1.00 65.12 468 ALA A N 1
ATOM 3504 C CA . ALA A 1 468 ? 50.128 25.739 -134.199 1.00 65.12 468 ALA A CA 1
ATOM 3505 C C . ALA A 1 468 ? 50.435 26.481 -132.886 1.00 65.12 468 ALA A C 1
ATOM 3507 O O . ALA A 1 468 ? 51.558 26.959 -132.704 1.00 65.12 468 ALA A O 1
ATOM 3508 N N . ASP A 1 469 ? 49.458 26.529 -131.977 1.00 69.62 469 ASP A N 1
ATOM 3509 C CA . ASP A 1 469 ? 49.625 27.090 -130.633 1.00 69.62 469 ASP A CA 1
ATOM 3510 C C . ASP A 1 469 ? 50.662 26.296 -129.832 1.00 69.62 469 ASP A C 1
ATOM 3512 O O . ASP A 1 469 ? 50.618 25.062 -129.770 1.00 69.62 469 ASP A O 1
ATOM 3516 N N . ASN A 1 470 ? 51.564 27.009 -129.161 1.00 73.56 470 ASN A N 1
ATOM 3517 C CA . ASN A 1 470 ? 52.621 26.399 -128.364 1.00 73.56 470 ASN A CA 1
ATOM 3518 C C . ASN A 1 470 ? 52.330 26.531 -126.868 1.00 73.56 470 ASN A C 1
ATOM 3520 O O . ASN A 1 470 ? 51.950 27.597 -126.392 1.00 73.56 470 ASN A O 1
ATOM 3524 N N . VAL A 1 471 ? 52.551 25.456 -126.103 1.00 77.62 471 VAL A N 1
ATOM 3525 C CA . VAL A 1 471 ? 52.463 25.508 -124.635 1.00 77.62 471 VAL A CA 1
ATOM 3526 C C . VAL A 1 471 ? 53.770 26.072 -124.086 1.00 77.62 471 VAL A C 1
ATOM 3528 O O . VAL A 1 471 ? 54.792 25.381 -124.049 1.00 77.62 471 VAL A O 1
ATOM 3531 N N . ASP A 1 472 ? 53.719 27.323 -123.639 1.00 78.62 472 ASP A N 1
ATOM 3532 C CA . ASP A 1 472 ? 54.863 28.052 -123.092 1.00 78.62 472 ASP A CA 1
ATOM 3533 C C . ASP A 1 472 ? 55.241 27.593 -121.682 1.00 78.62 472 ASP A C 1
ATOM 3535 O O . ASP A 1 472 ? 56.352 27.880 -121.233 1.00 78.62 472 ASP A O 1
ATOM 3539 N N . GLY A 1 473 ? 54.339 26.914 -120.962 1.00 84.44 473 GLY A N 1
ATOM 3540 C CA . GLY A 1 473 ? 54.628 26.417 -119.620 1.00 84.44 473 GLY A CA 1
ATOM 3541 C C . GLY A 1 473 ? 53.431 25.978 -118.772 1.00 84.44 473 GLY A C 1
ATOM 3542 O O . GLY A 1 473 ? 52.277 26.030 -119.198 1.00 84.44 473 GLY A O 1
ATOM 3543 N N . VAL A 1 474 ? 53.720 25.546 -117.538 1.00 88.19 474 VAL A N 1
ATOM 3544 C CA . VAL A 1 474 ? 52.729 25.136 -116.521 1.00 88.19 474 VAL A CA 1
ATOM 3545 C C . VAL A 1 474 ? 52.951 25.807 -115.168 1.00 88.19 474 VAL A C 1
ATOM 3547 O O . VAL A 1 474 ? 54.089 26.043 -114.767 1.00 88.19 474 VAL A O 1
ATOM 3550 N N . TYR A 1 475 ? 51.859 26.050 -114.439 1.00 88.81 475 TYR A N 1
ATOM 3551 C CA . TYR A 1 475 ? 51.866 26.528 -113.056 1.00 88.81 475 TYR A CA 1
ATOM 3552 C C . TYR A 1 475 ? 51.664 25.374 -112.057 1.00 88.81 475 TYR A C 1
ATOM 3554 O O . TYR A 1 475 ? 50.953 24.411 -112.358 1.00 88.81 475 TYR A O 1
ATOM 3562 N N . TYR A 1 476 ? 52.274 25.454 -110.870 1.00 90.62 476 TYR A N 1
ATOM 3563 C CA . TYR A 1 476 ? 52.168 24.447 -109.802 1.00 90.62 476 TYR A CA 1
ATOM 3564 C C . TYR A 1 476 ? 52.380 25.031 -108.388 1.00 90.62 476 TYR A C 1
ATOM 3566 O O . TYR A 1 476 ? 53.030 26.061 -108.222 1.00 90.62 476 TYR A O 1
ATOM 3574 N N . ARG A 1 477 ? 51.853 24.374 -107.343 1.00 91.62 477 ARG A N 1
ATOM 3575 C CA . ARG A 1 477 ? 51.887 24.822 -105.930 1.00 91.62 477 ARG A CA 1
ATOM 3576 C C . ARG A 1 477 ? 52.260 23.686 -104.961 1.00 91.62 477 ARG A C 1
ATOM 3578 O O . ARG A 1 477 ? 51.776 22.572 -105.158 1.00 91.62 477 ARG A O 1
ATOM 3585 N N . PRO A 1 478 ? 53.036 23.931 -103.883 1.00 90.12 478 PRO A N 1
ATOM 3586 C CA . PRO A 1 478 ? 53.249 22.948 -102.818 1.00 90.12 478 PRO A CA 1
ATOM 3587 C C . PRO A 1 478 ? 51.998 22.771 -101.957 1.00 90.12 478 PRO A C 1
ATOM 3589 O O . PRO A 1 478 ? 51.391 23.754 -101.533 1.00 90.12 478 PRO A O 1
ATOM 3592 N N . LEU A 1 479 ? 51.669 21.531 -101.615 1.00 89.75 479 LEU A N 1
ATOM 3593 C CA . LEU A 1 479 ? 50.838 21.188 -100.471 1.00 89.75 479 LEU A CA 1
ATOM 3594 C C . LEU A 1 479 ? 51.700 21.284 -99.202 1.00 89.75 479 LEU A C 1
ATOM 3596 O O . LEU A 1 479 ? 52.788 20.709 -99.122 1.00 89.75 479 LEU A O 1
ATOM 3600 N N . GLN A 1 480 ? 51.226 22.023 -98.206 1.00 88.44 480 GLN A N 1
ATOM 3601 C CA . GLN A 1 480 ? 51.922 22.273 -96.946 1.00 88.44 480 GLN A CA 1
ATOM 3602 C C . GLN A 1 480 ? 51.087 21.790 -95.763 1.00 88.44 480 GLN A C 1
ATOM 3604 O O . GLN A 1 480 ? 49.862 21.882 -95.794 1.00 88.44 480 GLN A O 1
ATOM 3609 N N . LYS A 1 481 ? 51.754 21.335 -94.701 1.00 84.94 481 LYS A N 1
ATOM 3610 C CA . LYS A 1 481 ? 51.161 20.959 -93.412 1.00 84.94 481 LYS A CA 1
ATOM 3611 C C . LYS A 1 481 ? 51.771 21.778 -92.275 1.00 84.94 481 LYS A C 1
ATOM 3613 O O . LYS A 1 481 ? 52.983 21.996 -92.250 1.00 84.94 481 LYS A O 1
ATOM 3618 N N . LEU A 1 482 ? 50.950 22.212 -91.330 1.00 80.00 482 LEU A N 1
ATOM 3619 C CA . LEU A 1 482 ? 51.381 22.904 -90.119 1.00 80.00 482 LEU A CA 1
ATOM 3620 C C . LEU A 1 482 ? 51.743 21.868 -89.049 1.00 80.00 482 LEU A C 1
ATOM 3622 O O . LEU A 1 482 ? 50.937 20.988 -88.750 1.00 80.00 482 LEU A O 1
ATOM 3626 N N . ILE A 1 483 ? 52.939 21.956 -88.469 1.00 71.31 483 ILE A N 1
ATOM 3627 C CA . ILE A 1 483 ? 53.347 21.187 -87.284 1.00 71.31 483 ILE A CA 1
ATOM 3628 C C . ILE A 1 483 ? 54.039 22.163 -86.334 1.00 71.31 483 ILE A C 1
ATOM 3630 O O . ILE A 1 483 ? 54.950 22.881 -86.740 1.00 71.31 483 ILE A O 1
ATOM 3634 N N . ASN A 1 484 ? 53.609 22.197 -85.073 1.00 71.38 484 ASN A N 1
ATOM 3635 C CA . ASN A 1 484 ? 54.168 23.064 -84.030 1.00 71.38 484 ASN A CA 1
ATOM 3636 C C . ASN A 1 484 ? 54.308 24.549 -84.440 1.00 71.38 484 ASN A C 1
ATOM 3638 O O . ASN A 1 484 ? 55.322 25.187 -84.164 1.00 71.38 484 ASN A O 1
ATOM 3642 N N . GLY A 1 485 ? 53.322 25.087 -85.164 1.00 66.81 485 GLY A N 1
ATOM 3643 C CA . GLY A 1 485 ? 53.350 26.465 -85.673 1.00 66.81 485 GLY A CA 1
ATOM 3644 C C . GLY A 1 485 ? 54.240 26.717 -86.903 1.00 66.81 485 GLY A C 1
ATOM 3645 O O . GLY A 1 485 ? 54.246 27.834 -87.412 1.00 66.81 485 GLY A O 1
ATOM 3646 N N . THR A 1 486 ? 54.953 25.711 -87.424 1.00 80.56 486 THR A N 1
ATOM 3647 C CA . THR A 1 486 ? 55.787 25.826 -88.637 1.00 80.56 486 THR A CA 1
ATOM 3648 C C . THR A 1 486 ? 55.136 25.119 -89.829 1.00 80.56 486 THR A C 1
ATOM 3650 O O . THR A 1 486 ? 54.684 23.979 -89.719 1.00 80.56 486 THR A O 1
ATOM 3653 N N . TRP A 1 487 ? 55.079 25.791 -90.985 1.00 84.19 487 TRP A N 1
ATOM 3654 C CA . TRP A 1 487 ? 54.577 25.213 -92.237 1.00 84.19 487 TRP A CA 1
ATOM 3655 C C . TRP A 1 487 ? 55.673 24.414 -92.949 1.00 84.19 487 TRP A C 1
ATOM 3657 O O . TRP A 1 487 ? 56.649 24.982 -93.435 1.00 84.19 487 TRP A O 1
ATOM 3667 N N . TYR A 1 488 ? 55.478 23.102 -93.061 1.00 83.88 488 TYR A N 1
ATOM 3668 C CA . TYR A 1 488 ? 56.344 22.187 -93.803 1.00 83.88 488 TYR A CA 1
ATOM 3669 C C . TYR A 1 488 ? 55.707 21.837 -95.147 1.00 83.88 488 TYR A C 1
ATOM 3671 O O . TYR A 1 488 ? 54.514 21.536 -95.200 1.00 83.88 488 TYR A O 1
ATOM 3679 N N . ASN A 1 489 ? 56.490 21.793 -96.228 1.00 87.75 489 ASN A N 1
ATOM 3680 C CA . ASN A 1 489 ? 56.039 21.132 -97.455 1.00 87.75 489 ASN A CA 1
ATOM 3681 C C . ASN A 1 489 ? 55.794 19.641 -97.163 1.00 87.75 489 ASN A C 1
ATOM 3683 O O . ASN A 1 489 ? 56.551 19.005 -96.425 1.00 87.75 489 ASN A O 1
ATOM 3687 N N . VAL A 1 490 ? 54.722 19.086 -97.721 1.00 87.38 490 VAL A N 1
ATOM 3688 C CA . VAL A 1 490 ? 54.462 17.642 -97.685 1.00 87.38 490 VAL A CA 1
ATOM 3689 C C . VAL A 1 490 ? 55.492 16.934 -98.575 1.00 87.38 490 VAL A C 1
ATOM 3691 O O . VAL A 1 490 ? 55.971 17.512 -99.545 1.00 87.38 490 VAL A O 1
ATOM 3694 N N . ALA A 1 491 ? 55.852 15.692 -98.251 1.00 86.38 491 ALA A N 1
ATOM 3695 C CA . ALA A 1 491 ? 56.637 14.846 -99.144 1.00 86.38 491 ALA A CA 1
ATOM 3696 C C . ALA A 1 491 ? 55.694 13.934 -99.942 1.00 86.38 491 ALA A C 1
ATOM 3698 O O . ALA A 1 491 ? 54.861 13.248 -99.350 1.00 86.38 491 ALA A O 1
ATOM 3699 N N . SER A 1 492 ? 55.845 13.919 -101.265 1.00 81.56 492 SER A N 1
ATOM 3700 C CA . SER A 1 492 ? 55.397 12.806 -102.109 1.00 81.56 492 SER A CA 1
ATOM 3701 C C . SER A 1 492 ? 56.409 11.665 -102.009 1.00 81.56 492 SER A C 1
ATOM 3703 O O . SER A 1 492 ? 57.616 11.931 -101.964 1.00 81.56 492 SER A O 1
ATOM 3705 N N . ILE A 1 493 ? 55.897 10.434 -101.982 1.00 74.00 493 ILE A N 1
ATOM 3706 C CA . ILE A 1 493 ? 56.650 9.170 -101.936 1.00 74.00 493 ILE A CA 1
ATOM 3707 C C . ILE A 1 493 ? 56.829 8.636 -103.360 1.00 74.00 493 ILE A C 1
ATOM 3709 O O . ILE A 1 493 ? 55.831 8.719 -104.111 1.00 74.00 493 ILE A O 1
#

Solvent-accessible surface area (backbone atoms only — not comparable to full-atom values): 30698 Å² total; per-residue (Å²): 133,84,60,68,78,54,57,57,60,51,54,69,53,53,72,76,63,74,83,52,69,46,56,102,87,42,89,50,51,79,55,77,37,66,60,74,79,67,87,62,88,81,43,48,75,33,73,68,17,55,48,55,52,50,62,55,56,73,72,57,75,57,93,73,83,58,86,83,74,87,86,85,85,63,74,71,65,66,93,86,74,82,71,93,70,77,81,27,72,70,43,54,53,58,53,52,54,63,55,62,80,67,66,72,74,80,75,48,58,65,56,50,53,38,54,75,60,69,63,47,95,51,46,69,59,52,50,51,50,62,54,66,58,49,57,70,72,38,52,51,59,37,26,58,71,65,56,80,90,62,84,59,55,41,84,45,72,83,49,91,54,35,52,48,71,46,80,42,47,71,67,56,49,63,49,72,71,40,92,45,72,66,59,38,35,49,73,72,64,41,48,65,57,52,56,51,57,75,71,46,86,47,94,90,64,75,86,79,95,66,88,87,83,75,97,58,94,57,71,54,69,53,75,53,97,90,27,40,42,39,38,40,57,52,65,91,48,99,83,42,91,83,52,47,79,49,75,49,59,31,78,81,66,73,55,62,50,75,46,67,49,70,48,90,93,67,52,76,44,71,44,34,37,45,48,87,89,46,79,46,67,69,58,91,85,84,78,89,46,52,44,40,46,82,35,70,42,67,73,47,50,56,25,44,18,54,64,43,35,30,24,35,43,33,50,82,53,88,74,34,45,33,33,31,50,82,71,36,73,40,36,38,44,38,90,98,48,80,46,57,76,45,79,75,60,20,46,106,83,63,59,85,62,74,51,71,82,80,76,53,98,56,46,38,37,67,52,80,54,59,39,95,55,29,55,41,30,38,37,40,35,45,81,84,48,69,52,40,43,42,35,32,29,69,91,65,46,74,55,71,57,62,61,80,77,78,77,68,98,68,55,72,90,64,60,85,73,79,85,89,80,78,83,55,86,75,50,77,48,76,55,71,80,42,77,48,60,82,88,51,82,92,60,94,81,87,88,77,71,56,75,23,36,46,80,73,51,73,44,72,47,82,86,54,95,90,65,73,77,32,75,53,31,39,27,30,26,37,34,30,35,27,38,73,91,42,79,38,74,39,79,58,132

InterPro domains:
  IPR005068 Bacteriophage lambda, Tail fiber protein, repeat-2 [PF03406] (23-63)
  IPR048390 Long-tail fiber proximal subunit, trimerization domain [PF21446] (228-291)
  IPR051934 Bacteriophage Tail Fiber Structural Protein [PTHR35191] (4-397)

Nearest PDB structures (foldseek):
  5yvq-assembly1_A  TM=3.932E-01  e=1.332E-24  Muvirus mu
  6f45-assembly1_C  TM=6.626E-01  e=9.015E-02  Salmonella phage vB_SenM-S16
  5nxf-assembly1_C  TM=3.055E-01  e=9.063E-03  Tequatrovirus T4
  4uxg-assembly2_E  TM=3.054E-01  e=2.020E-02  Tequatrovirus T4
  5nxh-assembly1_C  TM=1.566E-01  e=8.592E-03  Tequatrovirus T4

Mean predicted aligned error: 18.44 Å

Secondary structure (DSSP, 8-state):
--SHHHHHHHHHHHGGG-PPBP-SSS--B--EE--TT---SSSEEPHHHHHHHHHHHTTSPPSSS----S----PPPPTT--SSSPPPHHHHHHHHHHHHTT--GGGTHHHHHHHHTTT-TTHHHHHHHHHHTTGGGSHHHHHHHTSPP-TTEEEEEEETTEEEEEE--HHHHHHHT-SSHHHHHHHTT-HHHHHHHHTSPPTT----SS----SSS--EEEEETTEEEEEEEE-S-TT-TT-EEEEEEESSS---EEEEEE-TTS-EEEEEEE-SS-EEESS-----S-EEESS---S-SSEEEESSSS-EEEE-STT-EEEEETTEEEEEEETTEEEESS----TTT----EE--SSSSS-EEEEEEEETTEEEEEEEEETTEEEEEEEE-TTS-EEEEESS----S--HHHHTT---SS--EEEEEE---EEE--S-TTS-----PPTTEEEEEEEEE--STTS--EEEEEEEEEEEEEETTEEEEPPP-

Sequence (493 aa):
MRAETAAKRAEDIADVVSLEDASTTKKGIVQLSSATNSASESLAATAKAVKVVMDETNKKAPLNSPALTGTPTTPTAPKGTNNTQIASTAYVMAAIAALVDSSPDALNTLNELAAALGNDPNFATTMTNALAGKQPKDATLTALAGLATAADRFPYFTGNDVASLATLTKVGRDILAKSTVAAVIEYLGLQETVNKADNAVQKTGDTLSGGLTFENDSILAWIRNTDWAKIGFKNDSDADTDSYMWFETGDNGNEYFKWRHRLAGGQLKELMNLKWDSLNILVNAVINGCLGIGTTNALGGNSIAFGDNDTGLKQNGDGLLDVYANGQHVFRFQNGVAIAFKNIQAGTARKFTLSSANNSTKNAAFYLWGNPSRPVVAELGDDSGWHFFSQRNPDNSIVFTVNGQVIPLNYGNFDARYKYRTEGVQDVRYGHEMYYSPGSNTVSWRFCAPSGHGLSGMAISDTGRNSADNVDGVYYRPLQKLINGTWYNVASI

Foldseek 3Di:
DPPVVVVVVVVVVVVVPDFDQDDPVGDGDAAADDDLDDPDPRHHYDPNSVVVVVVVVVVDADPPPGDDDDDDDDDADDAPDDDPDDHDPVNVVVVVVVVVVPDDDPVPVVVVVCVVLVVDPPSVVVVVVVVVCPQVVQLLSVQVVPEDDDPQWDWDAPDVSHIYTDRRDPLNVCQVPDPDPVSNCVSVVNVVVVVCVVPDADPVGDDDPDDDDDPDFDKDWDAPPNKIWIWTWDDPDPPDPPTDTDIDIDDPQADWDWDWDADPVGDIDTAWIGGNVDTDGPDDDDDAKEAEDCECAPVIGQWYHYNYRWFGWHDPDPQWIFGTDPNDGAWIDGPPDIDGPDPPPCDVPHDFDWDDPVVDPKTWGWAKDADCAFGIKIFIDIPPDTAKMKTADNVRHIDMDGPDDPDDPDCVVPPVDDDDDWWDWDDKDWDDKDKDFPPDQVDDDDDDAAFQKDWDAWDWDDDDDPDDIGTRITMMTGMWIDTRNDIDGHGDD

Organism: Shigella flexneri (NCBI:txid623)

Radius of gyration: 106.98 Å; Cα contacts (8 Å, |Δi|>4): 615; chains: 1; bounding box: 150×61×377 Å

pLDDT: mean 84.34, 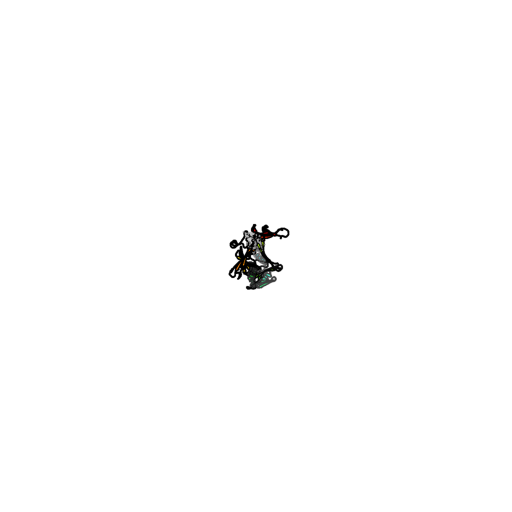std 12.7, range [44.0, 98.75]